Protein AF-A0AAW9KYS0-F1 (afdb_monomer_lite)

Sequence (391 aa):
MSDELSDEERLGRLEGIQQHLKLLENTGATFLQLPNVFGSDPAAPEPFVLSNSFIPERIGGSVRIIHKNTETGEHEPLETENLNQMLGSFLPGGFKKRWQRFDLWQGHWDYMQDQPGTADIGPMFEFKDRFPLRELLGDDVGEYTVLDVDVDDVTVYIPSSLYVQRLDRDAQFYWSVDFETIVAAEEPYGRTLSLGRSDPTTNYLWFRHLRTDIEDDPTSLEPVNDVVTGYTYAESVEFLRCYYTSLLTLYEKDTNETLSKTLDYVHDANDSRAFVASSEQSQLLTFDVDRGIIQKRVREVLDEYPDIRRDLQLAKLHRQVWDKLFFQEEVLDHVYEVQPFVNHLVAVDYRCRRDDQLEADTVFAADIETIVRELERLLEPGNGLEQGPSV

pLDDT: mean 81.36, std 15.25, range [32.41, 95.94]

Foldseek 3Di:
DDPDDDPVQVVLLVQLVVVVVVVCVVVVDPDDDVVSSVVSRPNDDPPDPDDPPPPPCQFFHKAWEWEQEPVPRDIDTFDIDRVVVCCQAAPFLHWFQDGDPSFIKHFDWDFDLVAALEIACQSFFDFDDKDQQCVFQPPPPVVWDLADDDSRQEMETEGRYGYMYTDDRQKWWKQDPNRRGIDINDDDPDDIFTLGRDRWDKDFRKGKGWPDDQPDDWAADDVPDPFFGTKGKDAKTKMKIKTFWIWTWTQGPPPRDIAIGIYGYDHPPRSGTYIYITIHIGMDMDTDGDVVVVVVVVVVCCVVDVVVVVVVVLVVVLVCCCSPVVHPVVVDRDPVVSVVVSVLQVVLQVCLCPPPPHPHNGSVRDDPVSSVVVSVVVPPPPPDPPDDDDD

Structure (mmCIF, N/CA/C/O backbone):
data_AF-A0AAW9KYS0-F1
#
_entry.id   AF-A0AAW9KYS0-F1
#
loop_
_atom_site.group_PDB
_atom_site.id
_atom_site.type_symbol
_atom_site.label_atom_id
_atom_site.label_alt_id
_atom_site.label_comp_id
_atom_site.label_asym_id
_atom_site.label_entity_id
_atom_site.label_seq_id
_atom_site.pdbx_PDB_ins_code
_atom_site.Cartn_x
_atom_site.Cartn_y
_atom_site.Cartn_z
_atom_site.occupancy
_atom_site.B_iso_or_equiv
_atom_site.auth_seq_id
_atom_site.auth_comp_id
_atom_site.auth_asym_id
_atom_site.auth_atom_id
_atom_site.pdbx_PDB_model_num
ATOM 1 N N . MET A 1 1 ? 11.357 16.590 44.662 1.00 38.66 1 MET A N 1
ATOM 2 C CA . MET A 1 1 ? 12.411 17.597 44.925 1.00 38.66 1 MET A CA 1
ATOM 3 C C . MET A 1 1 ? 11.875 18.927 44.425 1.00 38.66 1 MET A C 1
ATOM 5 O O . MET A 1 1 ? 11.139 18.898 43.453 1.00 38.66 1 MET A O 1
ATOM 9 N N . SER A 1 2 ? 12.080 20.022 45.159 1.00 37.75 2 SER A N 1
ATOM 10 C CA . SER A 1 2 ? 11.371 21.294 44.948 1.00 37.75 2 SER A CA 1
ATOM 11 C C . SER A 1 2 ? 11.636 21.888 43.564 1.00 37.75 2 SER A C 1
ATOM 13 O O . SER A 1 2 ? 12.780 22.175 43.228 1.00 37.75 2 SER A O 1
ATOM 15 N N . ASP A 1 3 ? 10.552 22.103 42.827 1.00 50.09 3 ASP A N 1
ATOM 16 C CA . ASP A 1 3 ? 10.443 22.663 41.473 1.00 50.09 3 ASP A CA 1
ATOM 17 C C . ASP A 1 3 ? 10.672 24.194 41.439 1.00 50.09 3 ASP A C 1
ATOM 19 O O . ASP A 1 3 ? 10.006 24.942 40.723 1.00 50.09 3 ASP A O 1
ATOM 23 N N . GLU A 1 4 ? 11.562 24.710 42.291 1.00 61.69 4 GLU A N 1
ATOM 24 C CA . GLU A 1 4 ? 11.809 26.148 42.386 1.00 61.69 4 GLU A CA 1
ATOM 25 C C . GLU A 1 4 ? 13.028 26.535 41.550 1.00 61.69 4 GLU A C 1
ATOM 27 O O . GLU A 1 4 ? 14.167 26.297 41.944 1.00 61.69 4 GLU A O 1
ATOM 32 N N . LEU A 1 5 ? 12.762 27.172 40.404 1.00 59.50 5 LEU A N 1
ATOM 33 C CA . LEU A 1 5 ? 13.770 27.865 39.596 1.00 59.50 5 LEU A CA 1
ATOM 34 C C . LEU A 1 5 ? 14.580 28.817 40.481 1.00 59.50 5 LEU A C 1
ATOM 36 O O . LEU A 1 5 ? 13.984 29.603 41.231 1.00 59.50 5 LEU A O 1
ATOM 40 N N . SER A 1 6 ? 15.903 28.781 40.344 1.00 73.94 6 SER A N 1
ATOM 41 C CA . SER A 1 6 ? 16.825 29.720 40.983 1.00 73.94 6 SER A CA 1
ATOM 42 C C . SER A 1 6 ? 16.599 31.155 40.495 1.00 73.94 6 SER A C 1
ATOM 44 O O . SER A 1 6 ? 16.035 31.396 39.425 1.00 73.94 6 SER A O 1
ATOM 46 N N . ASP A 1 7 ? 17.046 32.137 41.277 1.00 65.62 7 ASP A N 1
ATOM 47 C CA . ASP A 1 7 ? 16.894 33.551 40.916 1.00 65.62 7 ASP A CA 1
ATOM 48 C C . ASP A 1 7 ? 17.648 33.914 39.624 1.00 65.62 7 ASP A C 1
ATOM 50 O O . ASP A 1 7 ? 17.167 34.743 38.853 1.00 65.62 7 ASP A O 1
ATOM 54 N N . GLU A 1 8 ? 18.777 33.255 39.345 1.00 62.41 8 GLU A N 1
ATOM 55 C CA . GLU A 1 8 ? 19.523 33.412 38.089 1.00 62.41 8 GLU A CA 1
ATOM 56 C C . GLU A 1 8 ? 18.742 32.856 36.892 1.00 62.41 8 GLU A C 1
ATOM 58 O O . GLU A 1 8 ? 18.643 33.522 35.862 1.00 62.41 8 GLU A O 1
ATOM 63 N N . GLU A 1 9 ? 18.105 31.690 37.041 1.00 58.28 9 GLU A N 1
ATOM 64 C CA . GLU A 1 9 ? 17.249 31.112 35.999 1.00 58.28 9 GLU A CA 1
ATOM 65 C C . GLU A 1 9 ? 16.032 32.001 35.732 1.00 58.28 9 GLU A C 1
ATOM 67 O O . GLU A 1 9 ? 15.708 32.271 34.578 1.00 58.28 9 GLU A O 1
ATOM 72 N N . ARG A 1 10 ? 15.390 32.534 36.782 1.00 63.12 10 ARG A N 1
ATOM 73 C CA . ARG A 1 10 ? 14.261 33.474 36.649 1.00 63.12 10 ARG A CA 1
ATOM 74 C C . ARG A 1 10 ? 14.661 34.761 35.928 1.00 63.12 10 ARG A C 1
ATOM 76 O O . ARG A 1 10 ? 13.889 35.249 35.101 1.00 63.12 10 ARG A O 1
ATOM 83 N N . LEU A 1 11 ? 15.845 35.303 36.226 1.00 65.38 11 LEU A N 1
ATOM 84 C CA . LEU A 1 11 ? 16.386 36.472 35.528 1.00 65.38 11 LEU A CA 1
ATOM 85 C C . LEU A 1 11 ? 16.660 36.164 34.052 1.00 65.38 11 LEU A C 1
ATOM 87 O O . LEU A 1 11 ? 16.235 36.935 33.193 1.00 65.38 11 LEU A O 1
ATOM 91 N N . GLY A 1 12 ? 17.277 35.015 33.760 1.00 61.22 12 GLY A N 1
ATOM 92 C CA . GLY A 1 12 ? 17.519 34.552 32.391 1.00 61.22 12 GLY A CA 1
ATOM 93 C C . GLY A 1 12 ? 16.230 34.426 31.574 1.00 61.22 12 GLY A C 1
ATOM 94 O O . GLY A 1 12 ? 16.161 34.938 30.454 1.00 61.22 12 GLY A O 1
ATOM 95 N N . ARG A 1 13 ? 15.167 33.856 32.162 1.00 63.97 13 ARG A N 1
ATOM 96 C CA . ARG A 1 13 ? 13.847 33.751 31.508 1.00 63.97 13 ARG A CA 1
ATOM 97 C C . ARG A 1 13 ? 13.256 35.119 31.172 1.00 63.97 13 ARG A C 1
ATOM 99 O O . ARG A 1 13 ? 12.727 35.332 30.081 1.00 63.97 13 ARG A O 1
ATOM 106 N N . LEU A 1 14 ? 13.334 36.062 32.112 1.00 68.56 14 LEU A N 1
ATOM 107 C CA . LEU A 1 14 ? 12.808 37.417 31.929 1.00 68.56 14 LEU A CA 1
ATOM 108 C C . LEU A 1 14 ? 13.572 38.189 30.846 1.00 68.56 14 LEU A C 1
ATOM 110 O O . LEU A 1 14 ? 12.946 38.891 30.047 1.00 68.56 14 LEU A O 1
ATOM 114 N N . GLU A 1 15 ? 14.896 38.040 30.786 1.00 68.50 15 GLU A N 1
ATOM 115 C CA . GLU A 1 15 ? 15.714 38.639 29.728 1.00 68.50 15 GLU A CA 1
ATOM 116 C C . GLU A 1 15 ? 15.393 38.043 28.352 1.00 68.50 15 GLU A C 1
ATOM 118 O O . GLU A 1 15 ? 15.208 38.801 27.396 1.00 68.50 15 GLU A O 1
ATOM 123 N N . GLY A 1 16 ? 15.233 36.719 28.255 1.00 62.47 16 GLY A N 1
ATOM 124 C CA . GLY A 1 16 ? 14.847 36.041 27.014 1.00 62.47 16 GLY A CA 1
ATOM 125 C C . GLY A 1 16 ? 13.488 36.498 26.478 1.00 62.47 16 GLY A C 1
ATOM 126 O O . GLY A 1 16 ? 13.355 36.845 25.300 1.00 62.47 16 GLY A O 1
ATOM 127 N N . ILE A 1 17 ? 12.488 36.613 27.359 1.00 66.94 17 ILE A N 1
ATOM 128 C CA . ILE A 1 17 ? 11.162 37.148 27.009 1.00 66.94 17 ILE A CA 1
ATOM 129 C C . ILE A 1 17 ? 11.269 38.602 26.525 1.00 66.94 17 ILE A C 1
ATOM 131 O O . ILE A 1 17 ? 10.665 38.961 25.512 1.00 66.94 17 ILE A O 1
ATOM 135 N N . GLN A 1 18 ? 12.054 39.450 27.200 1.00 71.94 18 GLN A N 1
ATOM 136 C CA . GLN A 1 18 ? 12.241 40.844 26.779 1.00 71.94 18 GLN A CA 1
ATOM 137 C C . GLN A 1 18 ? 12.925 40.971 25.413 1.00 71.94 18 GLN A C 1
ATOM 139 O O . GLN A 1 18 ? 12.548 41.836 24.618 1.00 71.94 18 GLN A O 1
ATOM 144 N N . GLN A 1 19 ? 13.924 40.135 25.128 1.00 69.94 19 GLN A N 1
ATOM 145 C CA . GLN A 1 19 ? 14.590 40.118 23.824 1.00 69.94 19 GLN A CA 1
ATOM 146 C C . GLN A 1 19 ? 13.626 39.687 22.713 1.00 69.94 19 GLN A C 1
ATOM 148 O O . GLN A 1 19 ? 13.593 40.314 21.651 1.00 69.94 19 GLN A O 1
ATOM 153 N N . HIS A 1 20 ? 12.780 38.690 22.981 1.00 66.69 20 HIS A N 1
ATOM 154 C CA . HIS A 1 20 ? 11.773 38.239 22.027 1.00 66.69 20 HIS A CA 1
ATOM 155 C C . HIS A 1 20 ? 10.690 39.298 21.764 1.00 66.69 20 HIS A C 1
ATOM 157 O O . HIS A 1 20 ? 10.335 39.543 20.612 1.00 66.69 20 HIS A O 1
ATOM 163 N N . LEU A 1 21 ? 10.211 39.999 22.798 1.00 73.12 21 LEU A N 1
ATOM 164 C CA . LEU A 1 21 ? 9.248 41.094 22.625 1.00 73.12 21 LEU A CA 1
ATOM 165 C C . LEU A 1 21 ? 9.813 42.225 21.753 1.00 73.12 21 LEU A C 1
ATOM 167 O O . LEU A 1 21 ? 9.126 42.700 20.852 1.00 73.12 21 LEU A O 1
ATOM 171 N N . LYS A 1 22 ? 11.090 42.590 21.937 1.00 76.94 22 LYS A N 1
ATOM 172 C CA . LYS A 1 22 ? 11.772 43.556 21.056 1.00 76.94 22 LYS A CA 1
ATOM 173 C C . LYS A 1 22 ? 11.864 43.064 19.611 1.00 76.94 22 LYS A C 1
ATOM 175 O O . LYS A 1 22 ? 11.748 43.862 18.685 1.00 76.94 22 LYS A O 1
ATOM 180 N N . LEU A 1 23 ? 12.082 41.766 19.394 1.00 71.00 23 LEU A N 1
ATOM 181 C CA . LEU A 1 23 ? 12.082 41.181 18.051 1.00 71.00 23 LEU A CA 1
ATOM 182 C C . LEU A 1 23 ? 10.702 41.310 17.392 1.00 71.00 23 LEU A C 1
ATOM 184 O O . LEU A 1 23 ? 10.627 41.699 16.227 1.00 71.00 23 LEU A O 1
ATOM 188 N N . LEU A 1 24 ? 9.620 41.027 18.123 1.00 71.38 24 LEU A N 1
ATOM 189 C CA . LEU A 1 24 ? 8.250 41.180 17.620 1.00 71.38 24 LEU A CA 1
ATOM 190 C C . LEU A 1 24 ? 7.936 42.643 17.275 1.00 71.38 24 LEU A C 1
ATOM 192 O O . LEU A 1 24 ? 7.419 42.913 16.192 1.00 71.38 24 LEU A O 1
ATOM 196 N N . GLU A 1 25 ? 8.333 43.589 18.133 1.00 76.75 25 GLU A N 1
ATOM 197 C CA . GLU A 1 25 ? 8.203 45.030 17.864 1.00 76.75 25 GLU A CA 1
ATOM 198 C C . GLU A 1 25 ? 8.965 45.457 16.600 1.00 76.75 25 GLU A C 1
ATOM 200 O O . GLU A 1 25 ? 8.444 46.223 15.790 1.00 76.75 25 GLU A O 1
ATOM 205 N N . ASN A 1 26 ? 10.174 44.928 16.394 1.00 75.88 26 ASN A N 1
ATOM 206 C CA . ASN A 1 26 ? 11.012 45.268 15.242 1.00 75.88 26 ASN A CA 1
ATOM 207 C C . ASN A 1 26 ? 10.547 44.620 13.929 1.00 75.88 26 ASN A C 1
ATOM 209 O O . ASN A 1 26 ? 10.793 45.168 12.855 1.00 75.88 26 ASN A O 1
ATOM 213 N N . THR A 1 27 ? 9.921 43.444 13.995 1.00 73.00 27 THR A N 1
ATOM 214 C CA . THR A 1 27 ? 9.525 42.657 12.811 1.00 73.00 27 THR A CA 1
ATOM 215 C C . THR A 1 27 ? 8.053 42.823 12.434 1.00 73.00 27 THR A C 1
ATOM 217 O O . THR A 1 27 ? 7.668 42.456 11.326 1.00 73.00 27 THR A O 1
ATOM 220 N N . GLY A 1 28 ? 7.226 43.384 13.323 1.00 71.75 28 GLY A N 1
ATOM 221 C CA . GLY A 1 28 ? 5.785 43.546 13.114 1.00 71.75 28 GLY A CA 1
ATOM 222 C C . GLY A 1 28 ? 4.989 42.238 13.210 1.00 71.75 28 GLY A C 1
ATOM 223 O O . GLY A 1 28 ? 3.819 42.208 12.828 1.00 71.75 28 GLY A O 1
ATOM 224 N N . ALA A 1 29 ? 5.602 41.155 13.695 1.00 64.44 29 ALA A N 1
ATOM 225 C CA . ALA A 1 29 ? 4.932 39.875 13.886 1.00 64.44 29 ALA A CA 1
ATOM 226 C C . ALA A 1 29 ? 3.978 39.934 15.095 1.00 64.44 29 ALA A C 1
ATOM 228 O O . ALA A 1 29 ? 4.343 40.402 16.170 1.00 64.44 29 ALA A O 1
ATOM 229 N N . THR A 1 30 ? 2.743 39.454 14.925 1.00 57.00 30 THR A N 1
ATOM 230 C CA . THR A 1 30 ? 1.672 39.527 15.941 1.00 57.00 30 THR A CA 1
ATOM 231 C C . THR A 1 30 ? 1.435 38.216 16.691 1.00 57.00 30 THR A C 1
ATOM 233 O O . THR A 1 30 ? 0.497 38.123 17.483 1.00 57.00 30 THR A O 1
ATOM 236 N N . PHE A 1 31 ? 2.256 37.193 16.450 1.00 52.47 31 PHE A N 1
ATOM 237 C CA . PHE A 1 31 ? 2.105 35.871 17.050 1.00 52.47 31 PHE A CA 1
ATOM 238 C C . PHE A 1 31 ? 3.384 35.426 17.756 1.00 52.47 31 PHE A C 1
ATOM 240 O O . PHE A 1 31 ? 4.498 35.752 17.348 1.00 52.47 31 PHE A O 1
ATOM 247 N N . LEU A 1 32 ? 3.201 34.660 18.828 1.00 50.50 32 LEU A N 1
ATOM 248 C CA . LEU A 1 32 ? 4.285 34.106 19.624 1.00 50.50 32 LEU A CA 1
ATOM 249 C C . LEU A 1 32 ? 4.793 32.819 18.959 1.00 50.50 32 LEU A C 1
ATOM 251 O O . LEU A 1 32 ? 4.066 31.829 18.888 1.00 50.50 32 LEU A O 1
ATOM 255 N N . GLN A 1 33 ? 6.034 32.821 18.470 1.00 53.16 33 GLN A N 1
ATOM 256 C CA . GLN A 1 33 ? 6.672 31.615 17.939 1.00 53.16 33 GLN A CA 1
ATOM 257 C C . GLN A 1 33 ? 7.505 30.972 19.053 1.00 53.16 33 GLN A C 1
ATOM 259 O O . GLN A 1 33 ? 8.615 31.415 19.339 1.00 53.16 33 GLN A O 1
ATOM 264 N N . LEU A 1 34 ? 6.953 29.934 19.688 1.00 50.31 34 LEU A N 1
ATOM 265 C CA . LEU A 1 34 ? 7.540 29.252 20.853 1.00 50.31 34 LEU A CA 1
ATOM 266 C C . LEU A 1 34 ? 9.035 28.878 20.690 1.00 50.31 34 LEU A C 1
ATOM 268 O O . LEU A 1 34 ? 9.795 29.170 21.611 1.00 50.31 34 LEU A O 1
ATOM 272 N N . PRO A 1 35 ? 9.510 28.357 19.536 1.00 56.38 35 PRO A N 1
ATOM 273 C CA . PRO A 1 35 ? 10.941 28.126 19.287 1.00 56.38 35 PRO A CA 1
ATOM 274 C C . PRO A 1 35 ? 11.860 29.337 19.521 1.00 56.38 35 PRO A C 1
ATOM 276 O O . PRO A 1 35 ? 12.965 29.185 20.032 1.00 56.38 35 PRO A O 1
ATOM 279 N N . ASN A 1 36 ? 11.404 30.554 19.212 1.00 55.75 36 ASN A N 1
ATOM 280 C CA . ASN A 1 36 ? 12.206 31.769 19.399 1.00 55.75 36 ASN A CA 1
ATOM 281 C C . ASN A 1 36 ? 12.298 32.186 20.875 1.00 55.75 36 ASN A C 1
ATOM 283 O O . ASN A 1 36 ? 13.244 32.872 21.262 1.00 55.75 36 ASN A O 1
ATOM 287 N N . VAL A 1 37 ? 11.321 31.782 21.693 1.00 54.19 37 VAL A N 1
ATOM 288 C CA . VAL A 1 37 ? 11.341 31.986 23.147 1.00 54.19 37 VAL A CA 1
ATOM 289 C C . VAL A 1 37 ? 12.338 31.019 23.783 1.00 54.19 37 VAL A C 1
ATOM 291 O O . VAL A 1 37 ? 13.149 31.452 24.592 1.00 54.19 37 VAL A O 1
ATOM 294 N N . PHE A 1 38 ? 12.357 29.755 23.344 1.00 57.75 38 PHE A N 1
ATOM 295 C CA . PHE A 1 38 ? 13.340 28.760 23.791 1.00 57.75 38 PHE A CA 1
ATOM 296 C C . PHE A 1 38 ? 14.776 29.130 23.399 1.00 57.75 38 PHE A C 1
ATOM 298 O O . PHE A 1 38 ? 15.667 29.060 24.234 1.00 57.75 38 PHE A O 1
ATOM 305 N N . GLY A 1 39 ? 15.001 29.628 22.178 1.00 59.81 39 GLY A N 1
ATOM 306 C CA . GLY A 1 39 ? 16.330 30.090 21.757 1.00 59.81 39 GLY A CA 1
ATOM 307 C C . GLY A 1 39 ? 16.833 31.354 22.475 1.00 59.81 39 GLY A C 1
ATOM 308 O O . GLY A 1 39 ? 18.025 31.648 22.413 1.00 59.81 39 GLY A O 1
ATOM 309 N N . SER A 1 40 ? 15.945 32.104 23.141 1.00 58.12 40 SER A N 1
ATOM 310 C CA . SER A 1 40 ? 16.290 33.325 23.892 1.00 58.12 40 SER A CA 1
ATOM 311 C C . SER A 1 40 ? 16.351 33.105 25.409 1.00 58.12 40 SER A C 1
ATOM 313 O O . SER A 1 40 ? 16.897 33.950 26.115 1.00 58.12 40 SER A O 1
ATOM 315 N N . ASP A 1 41 ? 15.783 32.009 25.922 1.00 59.00 41 ASP A N 1
ATOM 316 C CA . ASP A 1 41 ? 15.740 31.672 27.347 1.00 59.00 41 ASP A CA 1
ATOM 317 C C . ASP A 1 41 ? 16.817 30.621 27.688 1.00 59.00 41 ASP A C 1
ATOM 319 O O . ASP A 1 41 ? 16.659 29.447 27.349 1.00 59.00 41 ASP A O 1
ATOM 323 N N . PRO A 1 42 ? 17.897 30.994 28.400 1.00 56.53 42 PRO A N 1
ATOM 324 C CA . PRO A 1 42 ? 18.990 30.079 28.732 1.00 56.53 42 PRO A CA 1
ATOM 325 C C . PRO A 1 42 ? 18.604 28.971 29.729 1.00 56.53 42 PRO A C 1
ATOM 327 O O . PRO A 1 42 ? 19.387 28.043 29.924 1.00 56.53 42 PRO A O 1
ATOM 330 N N . ALA A 1 43 ? 17.435 29.061 30.374 1.00 56.03 43 ALA A N 1
ATOM 331 C CA . ALA A 1 43 ? 16.959 28.119 31.389 1.00 56.03 43 ALA A CA 1
ATOM 332 C C . ALA A 1 43 ? 15.721 27.324 30.939 1.00 56.03 43 ALA A C 1
ATOM 334 O O . ALA A 1 43 ? 15.095 26.633 31.755 1.00 56.03 43 ALA A O 1
ATOM 335 N N . ALA A 1 44 ? 15.308 27.444 29.676 1.00 56.41 44 ALA A N 1
ATOM 336 C CA . ALA A 1 44 ? 14.213 26.650 29.151 1.00 56.41 44 ALA A CA 1
ATOM 337 C C . ALA A 1 44 ? 14.742 25.305 28.618 1.00 56.41 44 ALA A C 1
ATOM 339 O O . ALA A 1 44 ? 15.549 25.296 27.688 1.00 56.41 44 ALA A O 1
ATOM 340 N N . PRO A 1 45 ? 14.307 24.158 29.170 1.00 52.78 45 PRO A N 1
ATOM 341 C CA . PRO A 1 45 ? 14.558 22.877 28.527 1.00 52.78 45 PRO A CA 1
ATOM 342 C C . PRO A 1 45 ? 13.777 22.853 27.209 1.00 52.78 45 PRO A C 1
ATOM 344 O O . PRO A 1 45 ? 12.551 22.968 27.225 1.00 52.78 45 PRO A O 1
ATOM 347 N N . GLU A 1 46 ? 14.474 22.756 26.074 1.00 48.72 46 GLU A N 1
ATOM 348 C CA . GLU A 1 46 ? 13.832 22.572 24.770 1.00 48.72 46 GLU A CA 1
ATOM 349 C C . GLU A 1 46 ? 12.990 21.291 24.823 1.00 48.72 46 GLU A C 1
ATOM 351 O O . GLU A 1 46 ? 13.559 20.210 24.985 1.00 48.72 46 GLU A O 1
ATOM 356 N N . PRO A 1 47 ? 11.651 21.357 24.695 1.00 45.09 47 PRO A N 1
ATOM 357 C CA . PRO A 1 47 ? 10.852 20.147 24.808 1.00 45.09 47 PRO A CA 1
ATOM 358 C C . PRO A 1 47 ? 11.081 19.203 23.620 1.00 45.09 47 PRO A C 1
ATOM 360 O O . PRO A 1 47 ? 10.884 18.007 23.776 1.00 45.09 47 PRO A O 1
ATOM 363 N N . PHE A 1 48 ? 11.545 19.701 22.464 1.00 46.09 48 PHE A N 1
ATOM 364 C CA . PHE A 1 48 ? 11.884 18.891 21.293 1.00 46.09 48 PHE A CA 1
ATOM 365 C C . PHE A 1 48 ? 12.907 19.624 20.414 1.00 46.09 48 PHE A C 1
ATOM 367 O O . PHE A 1 48 ? 12.604 20.680 19.859 1.00 46.09 48 PHE A O 1
ATOM 374 N N . VAL A 1 49 ? 14.097 19.047 20.234 1.00 40.59 49 VAL A N 1
ATOM 375 C CA . VAL A 1 49 ? 15.037 19.476 19.189 1.00 40.59 49 VAL A CA 1
ATOM 376 C C . VAL A 1 49 ? 14.430 19.096 17.837 1.00 40.59 49 VAL A C 1
ATOM 378 O O . VAL A 1 49 ? 14.514 17.945 17.409 1.00 40.59 49 VAL A O 1
ATOM 381 N N . LEU A 1 50 ? 13.814 20.050 17.141 1.00 39.00 50 LEU A N 1
ATOM 382 C CA . LEU A 1 50 ? 13.557 19.922 15.708 1.00 39.00 50 LEU A CA 1
ATOM 383 C C . LEU A 1 50 ? 14.691 20.628 14.965 1.00 39.00 50 LEU A C 1
ATOM 385 O O . LEU A 1 50 ? 14.771 21.852 14.945 1.00 39.00 50 LEU A O 1
ATOM 389 N N . SER A 1 51 ? 15.590 19.827 14.387 1.00 35.09 51 SER A N 1
ATOM 390 C CA . SER A 1 51 ? 16.707 20.301 13.562 1.00 35.09 51 SER A CA 1
ATOM 391 C C . SER A 1 51 ? 16.221 21.189 12.408 1.00 35.09 51 SER A C 1
ATOM 393 O O . SER A 1 51 ? 15.193 20.912 11.790 1.00 35.09 51 SER A O 1
ATOM 395 N N . ASN A 1 52 ? 17.032 22.189 12.042 1.00 32.50 52 ASN A N 1
ATOM 396 C CA . ASN A 1 52 ? 16.858 23.056 10.865 1.00 32.50 52 ASN A CA 1
ATOM 397 C C . ASN A 1 52 ? 16.884 22.305 9.513 1.00 32.50 52 ASN A C 1
ATOM 399 O O . ASN A 1 52 ? 16.705 22.919 8.463 1.00 32.50 52 ASN A O 1
ATOM 403 N N . SER A 1 53 ? 17.069 20.985 9.524 1.00 37.41 53 SER A N 1
ATOM 404 C CA . SER A 1 53 ? 16.714 20.073 8.439 1.00 37.41 53 SER A CA 1
ATOM 405 C C . SER A 1 53 ? 15.415 19.346 8.809 1.00 37.41 53 SER A C 1
ATOM 407 O O . SER A 1 53 ? 15.441 18.233 9.335 1.00 37.41 53 SER A O 1
ATOM 409 N N . PHE A 1 54 ? 14.261 19.971 8.565 1.00 40.59 54 PHE A N 1
ATOM 410 C CA . PHE A 1 54 ? 12.940 19.367 8.795 1.00 40.59 54 PHE A CA 1
ATOM 411 C C . PHE A 1 54 ? 12.601 18.331 7.703 1.00 40.59 54 PHE A C 1
ATOM 413 O O . PHE A 1 54 ? 11.602 18.416 6.999 1.00 40.59 54 PHE A O 1
ATOM 420 N N . ILE A 1 55 ? 13.486 17.353 7.554 1.00 44.88 55 ILE A N 1
ATOM 421 C CA . ILE A 1 55 ? 13.169 15.984 7.183 1.00 44.88 55 ILE A CA 1
ATOM 422 C C . ILE A 1 55 ? 13.769 15.193 8.342 1.00 44.88 55 ILE A C 1
ATOM 424 O O . ILE A 1 55 ? 14.987 15.013 8.370 1.00 44.88 55 ILE A O 1
ATOM 428 N N . PRO A 1 56 ? 12.993 14.832 9.375 1.00 44.81 56 PRO A N 1
ATOM 429 C CA . PRO A 1 56 ? 13.561 14.119 10.504 1.00 44.81 56 PRO A CA 1
ATOM 430 C C . PRO A 1 56 ? 14.131 12.792 9.998 1.00 44.81 56 PRO A C 1
ATOM 432 O O . PRO A 1 56 ? 13.379 11.875 9.688 1.00 44.81 56 PRO A O 1
ATOM 435 N N . GLU A 1 57 ? 15.463 12.679 9.946 1.00 44.53 57 GLU A N 1
ATOM 436 C CA . GLU A 1 57 ? 16.181 11.434 9.617 1.00 44.53 57 GLU A CA 1
ATOM 437 C C . GLU A 1 57 ? 15.701 10.255 10.486 1.00 44.53 57 GLU A C 1
ATOM 439 O O . GLU A 1 57 ? 15.817 9.097 10.097 1.00 44.53 57 GLU A O 1
ATOM 444 N N . ARG A 1 58 ? 15.119 10.557 11.656 1.00 46.59 58 ARG A N 1
ATOM 445 C CA . ARG A 1 58 ? 14.564 9.591 12.612 1.00 46.59 58 ARG A CA 1
ATOM 446 C C . ARG A 1 58 ? 13.181 9.039 12.238 1.00 46.59 58 ARG A C 1
ATOM 448 O O . ARG A 1 58 ? 12.842 7.955 12.703 1.00 46.59 58 ARG A O 1
ATOM 455 N N . ILE A 1 59 ? 12.405 9.725 11.390 1.00 52.53 59 ILE A N 1
ATOM 456 C CA . ILE A 1 59 ? 11.099 9.233 10.918 1.00 52.53 59 ILE A CA 1
ATOM 457 C C . ILE A 1 59 ? 11.293 8.600 9.539 1.00 52.53 59 ILE A C 1
ATOM 459 O O . ILE A 1 59 ? 11.198 9.262 8.509 1.00 52.53 59 ILE A O 1
ATOM 463 N N . GLY A 1 60 ? 11.573 7.301 9.525 1.00 56.53 60 GLY A N 1
ATOM 464 C CA . GLY A 1 60 ? 11.553 6.476 8.313 1.00 56.53 60 GLY A CA 1
ATOM 465 C C . GLY A 1 60 ? 12.909 6.232 7.680 1.00 56.53 60 GLY A C 1
ATOM 466 O O . GLY A 1 60 ? 12.961 5.538 6.675 1.00 56.53 60 GLY A O 1
ATOM 467 N N . GLY A 1 61 ? 13.990 6.769 8.250 1.00 71.06 61 GLY A N 1
ATOM 468 C CA . GLY A 1 61 ? 15.344 6.614 7.727 1.00 71.06 61 GLY A CA 1
ATOM 469 C C . GLY A 1 61 ? 15.622 7.454 6.477 1.00 71.06 61 GLY A C 1
ATOM 470 O O . GLY A 1 61 ? 14.746 8.123 5.919 1.00 71.06 61 GLY A O 1
ATOM 471 N N . SER A 1 62 ? 16.877 7.422 6.035 1.00 80.00 62 SER A N 1
ATOM 472 C CA . SER A 1 62 ? 17.333 8.060 4.802 1.00 80.00 62 SER A CA 1
ATOM 473 C C . SER A 1 62 ? 17.801 7.019 3.792 1.00 80.00 62 SER A C 1
ATOM 475 O O . SER A 1 62 ? 18.272 5.941 4.156 1.00 80.00 62 SER A O 1
ATOM 477 N N . VAL A 1 63 ? 17.660 7.348 2.511 1.00 84.88 63 VAL A N 1
ATOM 478 C CA . VAL A 1 63 ? 18.086 6.502 1.396 1.00 84.88 63 VAL A CA 1
ATOM 479 C C . VAL A 1 63 ? 18.894 7.326 0.407 1.00 84.88 63 VAL A C 1
ATOM 481 O O . VAL A 1 63 ? 18.576 8.487 0.127 1.00 84.88 63 VAL A O 1
ATOM 484 N N . ARG A 1 64 ? 19.966 6.731 -0.117 1.00 88.00 64 ARG A N 1
ATOM 485 C CA . ARG A 1 64 ? 20.766 7.349 -1.178 1.00 88.00 64 ARG A CA 1
ATOM 486 C C . ARG A 1 64 ? 20.095 7.131 -2.519 1.00 88.00 64 ARG A C 1
ATOM 488 O O . ARG A 1 64 ? 19.767 5.998 -2.856 1.00 88.00 64 ARG A O 1
ATOM 495 N N . ILE A 1 65 ? 19.932 8.199 -3.287 1.00 92.19 65 ILE A N 1
ATOM 496 C CA . ILE A 1 65 ? 19.334 8.133 -4.617 1.00 92.19 65 ILE A CA 1
ATOM 497 C C . ILE A 1 65 ? 20.433 8.152 -5.663 1.00 92.19 65 ILE A C 1
ATOM 499 O O . ILE A 1 65 ? 21.263 9.065 -5.690 1.00 92.19 65 ILE A O 1
ATOM 503 N N . ILE A 1 66 ? 20.414 7.153 -6.537 1.00 93.06 66 ILE A N 1
ATOM 504 C CA . ILE A 1 66 ? 21.414 6.977 -7.583 1.00 93.06 66 ILE A CA 1
ATOM 505 C C . ILE A 1 66 ? 20.692 6.905 -8.924 1.00 93.06 66 ILE A C 1
ATOM 507 O O . ILE A 1 66 ? 19.862 6.030 -9.153 1.00 93.06 66 ILE A O 1
ATOM 511 N N . HIS A 1 67 ? 21.013 7.826 -9.825 1.00 92.69 67 HIS A N 1
ATOM 512 C CA . HIS A 1 67 ? 20.615 7.709 -11.216 1.00 92.69 67 HIS A CA 1
ATOM 513 C C . HIS A 1 67 ? 21.441 6.611 -11.876 1.00 92.69 67 HIS A C 1
ATOM 515 O O . HIS A 1 67 ? 22.670 6.684 -11.899 1.00 92.69 67 HIS A O 1
ATOM 521 N N . LYS A 1 68 ? 20.757 5.615 -12.430 1.00 86.56 68 LYS A N 1
ATOM 522 C CA . LYS A 1 68 ? 21.337 4.596 -13.293 1.00 86.56 68 LYS A CA 1
ATOM 523 C C . LYS A 1 68 ? 20.955 4.910 -14.732 1.00 86.56 68 LYS A C 1
ATOM 525 O O . LYS A 1 68 ? 19.786 4.819 -15.100 1.00 86.56 68 LYS A O 1
ATOM 530 N N . ASN A 1 69 ? 21.941 5.296 -15.536 1.00 82.00 69 ASN A N 1
ATOM 531 C CA . ASN A 1 69 ? 21.737 5.458 -16.968 1.00 82.00 69 ASN A CA 1
ATOM 532 C C . ASN A 1 69 ? 21.769 4.070 -17.617 1.00 82.00 69 ASN A C 1
ATOM 534 O O . ASN A 1 69 ? 22.809 3.413 -17.642 1.00 82.00 69 ASN A O 1
ATOM 538 N N . THR A 1 70 ? 20.629 3.616 -18.126 1.00 71.81 70 THR A N 1
ATOM 539 C CA . THR A 1 70 ? 20.485 2.293 -18.743 1.00 71.81 70 THR A CA 1
ATOM 540 C C . THR A 1 70 ? 21.246 2.152 -20.061 1.00 71.81 70 THR A C 1
ATOM 542 O O . THR A 1 70 ? 21.668 1.047 -20.391 1.00 71.81 70 THR A O 1
ATOM 545 N N . GLU A 1 71 ? 21.495 3.247 -20.785 1.00 75.12 71 GLU A N 1
ATOM 546 C CA . GLU A 1 71 ? 22.234 3.231 -22.055 1.00 75.12 71 GLU A CA 1
ATOM 547 C C . GLU A 1 71 ? 23.750 3.147 -21.848 1.00 75.12 71 GLU A C 1
ATOM 549 O O . GLU A 1 71 ? 24.446 2.441 -22.580 1.00 75.12 71 GLU A O 1
ATOM 554 N N . THR A 1 72 ? 24.281 3.878 -20.862 1.00 76.62 72 THR A N 1
ATOM 555 C CA . THR A 1 72 ? 25.734 3.967 -20.621 1.00 76.62 72 THR A CA 1
ATOM 556 C C . THR A 1 72 ? 26.220 3.062 -19.491 1.00 76.62 72 THR A C 1
ATOM 558 O O . THR A 1 72 ? 27.421 2.815 -19.380 1.00 76.62 72 THR A O 1
ATOM 561 N N . GLY A 1 73 ? 25.310 2.566 -18.648 1.00 75.62 73 GLY A N 1
ATOM 562 C CA . GLY A 1 73 ? 25.633 1.832 -17.423 1.00 75.62 73 GLY A CA 1
ATOM 563 C C . GLY A 1 73 ? 26.271 2.701 -16.333 1.00 75.62 73 GLY A C 1
ATOM 564 O O . GLY A 1 73 ? 26.806 2.169 -15.362 1.00 75.62 73 GLY A O 1
ATOM 565 N N . GLU A 1 74 ? 26.265 4.027 -16.490 1.00 81.25 74 GLU A N 1
ATOM 566 C CA . GLU A 1 74 ? 26.851 4.951 -15.520 1.00 81.25 74 GLU A CA 1
ATOM 567 C C . GLU A 1 74 ? 25.920 5.177 -14.322 1.00 81.25 74 GLU A C 1
ATOM 569 O O . GLU A 1 74 ? 24.694 5.228 -14.455 1.00 81.25 74 GLU A O 1
ATOM 574 N N . HIS A 1 75 ? 26.528 5.344 -13.145 1.00 87.06 75 HIS A N 1
ATOM 575 C CA . HIS A 1 75 ? 25.839 5.633 -11.892 1.00 87.06 75 HIS A CA 1
ATOM 576 C C . HIS A 1 75 ? 26.202 7.036 -11.399 1.00 87.06 75 HIS A C 1
ATOM 578 O O . HIS A 1 75 ? 27.376 7.330 -11.160 1.00 87.06 75 HIS A O 1
ATOM 584 N N . GLU A 1 76 ? 25.197 7.884 -11.201 1.00 87.88 76 GLU A N 1
ATOM 585 C CA . GLU A 1 76 ? 25.361 9.254 -10.712 1.00 87.88 76 GLU A CA 1
ATOM 586 C C . GLU A 1 76 ? 24.562 9.449 -9.411 1.00 87.88 76 GLU A C 1
ATOM 588 O O . GLU A 1 76 ? 23.336 9.320 -9.418 1.00 87.88 76 GLU A O 1
ATOM 593 N N . PRO A 1 77 ? 25.210 9.764 -8.275 1.00 87.81 77 PRO A N 1
ATOM 594 C CA . PRO A 1 77 ? 24.499 10.127 -7.054 1.00 87.81 77 PRO A CA 1
ATOM 595 C C . PRO A 1 77 ? 23.699 11.417 -7.259 1.00 87.81 77 PRO A C 1
ATOM 597 O O . PRO A 1 77 ? 24.269 12.442 -7.631 1.00 87.81 77 PRO A O 1
ATOM 600 N N . LEU A 1 78 ? 22.395 11.377 -6.984 1.00 86.88 78 LEU A N 1
ATOM 601 C CA . LEU A 1 78 ? 21.520 12.542 -7.110 1.00 86.88 78 LEU A CA 1
ATOM 602 C C . LEU A 1 78 ? 21.381 13.286 -5.780 1.00 86.88 78 LEU A C 1
ATOM 604 O O . LEU A 1 78 ? 21.700 14.469 -5.693 1.00 86.88 78 LEU A O 1
ATOM 608 N N . GLU A 1 79 ? 20.891 12.595 -4.749 1.00 86.19 79 GLU A N 1
ATOM 609 C CA . GLU A 1 79 ? 20.548 13.195 -3.456 1.00 86.19 79 GLU A CA 1
ATOM 610 C C . GLU A 1 79 ? 20.457 12.123 -2.352 1.00 86.19 79 GLU A C 1
ATOM 612 O O . GLU A 1 79 ? 20.605 10.923 -2.598 1.00 86.19 79 GLU A O 1
ATOM 617 N N . THR A 1 80 ? 20.235 12.551 -1.110 1.00 84.44 80 THR A N 1
ATOM 618 C CA . THR A 1 80 ? 19.832 11.690 0.010 1.00 84.44 80 THR A CA 1
ATOM 619 C C . THR A 1 80 ? 18.493 12.184 0.532 1.00 84.44 80 THR A C 1
ATOM 621 O O . THR A 1 80 ? 18.361 13.351 0.884 1.00 84.44 80 THR A O 1
ATOM 624 N N . GLU A 1 81 ? 17.504 11.297 0.558 1.00 84.88 81 GLU A N 1
ATOM 625 C CA . GLU A 1 81 ? 16.095 11.642 0.775 1.00 84.88 81 GLU A CA 1
ATOM 626 C C . GLU A 1 81 ? 15.488 10.772 1.880 1.00 84.88 81 GLU A C 1
ATOM 628 O O . GLU A 1 81 ? 16.046 9.739 2.258 1.00 84.88 81 GLU A O 1
ATOM 633 N N . ASN A 1 82 ? 14.325 11.174 2.396 1.00 84.81 82 ASN A N 1
ATOM 634 C CA . ASN A 1 82 ? 13.572 10.351 3.340 1.00 84.81 82 ASN A CA 1
ATOM 635 C C . ASN A 1 82 ? 13.124 9.046 2.672 1.00 84.81 82 ASN A C 1
ATOM 637 O O . ASN A 1 82 ? 12.402 9.083 1.673 1.00 84.81 82 ASN A O 1
ATOM 641 N N . LEU A 1 83 ? 13.497 7.896 3.236 1.00 86.88 83 LEU A N 1
ATOM 642 C CA . LEU A 1 83 ? 13.196 6.603 2.623 1.00 86.88 83 LEU A CA 1
ATOM 643 C C . LEU A 1 83 ? 11.687 6.391 2.459 1.00 86.88 83 LEU A C 1
ATOM 645 O O . LEU A 1 83 ? 11.239 6.007 1.385 1.00 86.88 83 LEU A O 1
ATOM 649 N N . ASN A 1 84 ? 10.887 6.726 3.466 1.00 86.19 84 ASN A N 1
ATOM 650 C CA . ASN A 1 84 ? 9.435 6.589 3.394 1.00 86.19 84 ASN A CA 1
ATOM 651 C C . ASN A 1 84 ? 8.798 7.406 2.271 1.00 86.19 84 ASN A C 1
ATOM 653 O O . ASN A 1 84 ? 7.924 6.914 1.556 1.00 86.19 84 ASN A O 1
ATOM 657 N N . GLN A 1 85 ? 9.246 8.649 2.098 1.00 86.88 85 GLN A N 1
ATOM 658 C CA . GLN A 1 85 ? 8.786 9.496 1.003 1.00 86.88 85 GLN A CA 1
ATOM 659 C C . GLN A 1 85 ? 9.147 8.894 -0.360 1.00 86.88 85 GLN A C 1
ATOM 661 O O . GLN A 1 85 ? 8.365 8.998 -1.308 1.00 86.88 85 GLN A O 1
ATOM 666 N N . MET A 1 86 ? 10.328 8.284 -0.455 1.00 91.25 86 MET A N 1
ATOM 667 C CA . MET A 1 86 ? 10.815 7.655 -1.677 1.00 91.25 86 MET A CA 1
ATOM 668 C C . MET A 1 86 ? 10.064 6.362 -1.997 1.00 91.25 86 MET A C 1
ATOM 670 O O . MET A 1 86 ? 9.610 6.205 -3.129 1.00 91.25 86 MET A O 1
ATOM 674 N N . LEU A 1 87 ? 9.838 5.492 -1.009 1.00 92.81 87 LEU A N 1
ATOM 675 C CA . LEU A 1 87 ? 9.020 4.287 -1.169 1.00 92.81 87 LEU A CA 1
ATOM 676 C C . LEU A 1 87 ? 7.580 4.639 -1.555 1.00 92.81 87 LEU A C 1
ATOM 678 O O .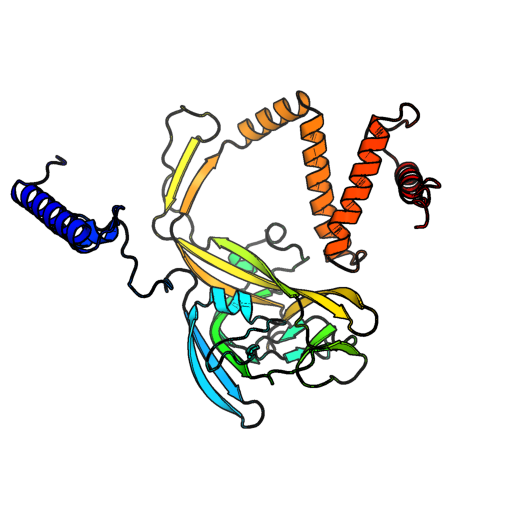 LEU A 1 87 ? 7.054 4.098 -2.520 1.00 92.81 87 LEU A O 1
ATOM 682 N N . GLY A 1 88 ? 6.985 5.644 -0.907 1.00 89.81 88 GLY A N 1
ATOM 683 C CA . GLY A 1 88 ? 5.654 6.156 -1.247 1.00 89.81 88 GLY A CA 1
ATOM 684 C C . GLY A 1 88 ? 5.570 6.926 -2.573 1.00 89.81 88 GLY A C 1
ATOM 685 O O . GLY A 1 88 ? 4.572 7.604 -2.813 1.00 89.81 88 GLY A O 1
ATOM 686 N N . SER A 1 89 ? 6.607 6.885 -3.414 1.00 91.19 89 SER A N 1
ATOM 687 C CA . SER A 1 89 ? 6.678 7.626 -4.678 1.00 91.19 89 SER A CA 1
ATOM 688 C C . SER A 1 89 ? 7.241 6.828 -5.852 1.00 91.19 89 SER A C 1
ATOM 690 O O . SER A 1 89 ? 6.807 7.080 -6.973 1.00 91.19 89 SER A O 1
ATOM 692 N N . PHE A 1 90 ? 8.199 5.930 -5.610 1.00 94.50 90 PHE A N 1
ATOM 693 C CA . PHE A 1 90 ? 9.025 5.314 -6.654 1.00 94.50 90 PHE A CA 1
ATOM 694 C C . PHE A 1 90 ? 8.974 3.788 -6.695 1.00 94.50 90 PHE A C 1
ATOM 696 O O . PHE A 1 90 ? 9.600 3.221 -7.586 1.00 94.50 90 PHE A O 1
ATOM 703 N N . LEU A 1 91 ? 8.276 3.129 -5.762 1.00 95.94 91 LEU A N 1
ATOM 704 C CA . LEU A 1 91 ? 8.016 1.689 -5.862 1.00 95.94 91 LEU A CA 1
ATOM 705 C C . LEU A 1 91 ? 7.333 1.354 -7.205 1.00 95.94 91 LEU A C 1
ATOM 707 O O . LEU A 1 91 ? 6.788 2.263 -7.835 1.00 95.94 91 LEU A O 1
ATOM 711 N N . PRO A 1 92 ? 7.365 0.088 -7.661 1.00 95.31 92 PRO A N 1
ATOM 712 C CA . PRO A 1 92 ? 6.862 -0.296 -8.977 1.00 95.31 92 PRO A CA 1
ATOM 713 C C . PRO A 1 92 ? 5.515 0.335 -9.351 1.00 95.31 92 PRO A C 1
ATOM 715 O O . PRO A 1 92 ? 4.562 0.322 -8.571 1.00 95.31 92 PRO A O 1
ATOM 718 N N . GLY A 1 93 ? 5.465 0.942 -10.541 1.00 91.69 93 GLY A N 1
ATOM 719 C CA . GLY A 1 93 ? 4.354 1.780 -11.009 1.00 91.69 93 GLY A CA 1
ATOM 720 C C . GLY A 1 93 ? 4.421 3.250 -10.574 1.00 91.69 93 GLY A C 1
ATOM 721 O O . GLY A 1 93 ? 3.517 4.028 -10.875 1.00 91.69 93 GLY A O 1
ATOM 722 N N . GLY A 1 94 ? 5.477 3.652 -9.871 1.00 92.00 94 GLY A N 1
ATOM 723 C CA . GLY A 1 94 ? 5.703 5.008 -9.388 1.00 92.00 94 GLY A CA 1
ATOM 724 C C . GLY A 1 94 ? 6.472 5.901 -10.350 1.00 92.00 94 GLY A C 1
ATOM 725 O O . GLY A 1 94 ? 7.618 5.618 -10.699 1.00 92.00 94 GLY A O 1
ATOM 726 N N . PHE A 1 95 ? 5.876 7.044 -10.692 1.00 91.19 95 PHE A N 1
ATOM 727 C CA . PHE A 1 95 ? 6.484 8.070 -11.535 1.00 91.19 95 PHE A CA 1
ATOM 728 C C . PHE A 1 95 ? 6.409 9.422 -10.839 1.00 91.19 95 PHE A C 1
ATOM 730 O O . PHE A 1 95 ? 5.345 9.840 -10.374 1.00 91.19 95 PHE A O 1
ATOM 737 N N . LYS A 1 96 ? 7.532 10.142 -10.754 1.00 91.38 96 LYS A N 1
ATOM 738 C CA . LYS A 1 96 ? 7.545 11.480 -10.147 1.00 91.38 96 LYS A CA 1
ATOM 739 C C . LYS A 1 96 ? 8.451 12.445 -10.878 1.00 91.38 96 LYS A C 1
ATOM 741 O O . LYS A 1 96 ? 9.560 12.119 -11.286 1.00 91.38 96 LYS A O 1
ATOM 746 N N . LYS A 1 97 ? 7.982 13.691 -10.957 1.00 89.69 97 LYS A N 1
ATOM 747 C CA . LYS A 1 97 ? 8.823 14.828 -11.317 1.00 89.69 97 LYS A CA 1
ATOM 748 C C . LYS A 1 97 ? 9.633 15.246 -10.103 1.00 89.69 97 LYS A C 1
ATOM 750 O O . LYS A 1 97 ? 9.054 15.702 -9.116 1.00 89.69 97 LYS A O 1
ATOM 755 N N . ARG A 1 98 ? 10.950 15.074 -10.161 1.00 89.50 98 ARG A N 1
ATOM 756 C CA . ARG A 1 98 ? 11.844 15.338 -9.026 1.00 89.50 98 ARG A CA 1
ATOM 757 C C . ARG A 1 98 ? 13.242 15.700 -9.504 1.00 89.50 98 ARG A C 1
ATOM 759 O O . ARG A 1 98 ? 13.566 15.531 -10.677 1.00 89.50 98 ARG A O 1
ATOM 766 N N . TRP A 1 99 ? 14.040 16.220 -8.5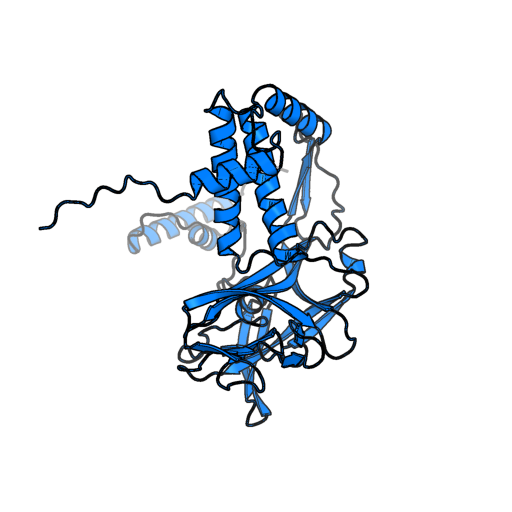76 1.00 87.19 99 TRP A N 1
ATOM 767 C CA . TRP A 1 99 ? 15.423 16.637 -8.785 1.00 87.19 99 TRP A CA 1
ATOM 768 C C . TRP A 1 99 ? 15.563 17.583 -9.985 1.00 87.19 99 TRP A C 1
ATOM 770 O O . TRP A 1 99 ? 14.588 18.149 -10.476 1.00 87.19 99 TRP A O 1
ATOM 780 N N . GLN A 1 100 ? 16.799 17.851 -10.378 1.00 72.19 100 GLN A N 1
ATOM 781 C CA . GLN A 1 100 ? 17.209 18.753 -11.456 1.00 72.19 100 GLN A CA 1
ATOM 782 C C . GLN A 1 100 ? 16.121 19.038 -12.522 1.00 72.19 100 GLN A C 1
ATOM 784 O O . GLN A 1 100 ? 15.600 18.138 -13.171 1.00 72.19 100 GLN A O 1
ATOM 789 N N . ARG A 1 101 ? 15.776 20.323 -12.709 1.00 80.50 101 ARG A N 1
ATOM 790 C CA . ARG A 1 101 ? 14.801 20.828 -13.708 1.00 80.50 101 ARG A CA 1
ATOM 791 C C . ARG A 1 101 ? 13.389 20.204 -13.655 1.00 80.50 101 ARG A C 1
ATOM 793 O O . ARG A 1 101 ? 12.622 20.456 -14.589 1.00 80.50 101 ARG A O 1
ATOM 800 N N . PHE A 1 102 ? 13.026 19.487 -12.584 1.00 85.75 102 PHE A N 1
ATOM 801 C CA . PHE A 1 102 ? 11.761 18.746 -12.452 1.00 85.75 102 PHE A CA 1
ATOM 802 C C . PHE A 1 102 ? 11.544 17.741 -13.593 1.00 85.75 102 PHE A C 1
ATOM 804 O O . PHE A 1 102 ? 10.462 17.674 -14.186 1.00 85.75 102 PHE A O 1
ATOM 811 N N . ASP A 1 103 ? 12.595 16.994 -13.926 1.00 89.69 103 ASP A N 1
ATOM 812 C CA . ASP A 1 103 ? 12.518 15.905 -14.901 1.00 89.69 103 ASP A CA 1
ATOM 813 C C . ASP A 1 103 ? 11.687 14.731 -14.359 1.00 89.69 103 ASP A C 1
ATOM 815 O O . ASP A 1 103 ? 11.463 14.627 -13.153 1.00 89.69 103 ASP A O 1
ATOM 819 N N . LEU A 1 104 ? 11.172 13.890 -15.261 1.00 91.75 104 LEU A N 1
ATOM 820 C CA . LEU A 1 104 ? 10.375 12.714 -14.919 1.00 91.75 104 LEU A CA 1
ATOM 821 C C . LEU A 1 104 ? 11.304 11.545 -14.578 1.00 91.75 104 LEU A C 1
ATOM 823 O O . LEU A 1 104 ? 12.224 11.243 -15.334 1.00 91.75 104 LEU A O 1
ATOM 827 N N . TRP A 1 105 ? 11.043 10.883 -13.456 1.00 93.25 105 TRP A N 1
ATOM 828 C CA . TRP A 1 105 ? 11.841 9.769 -12.957 1.00 93.25 105 TRP A CA 1
ATOM 829 C C . TRP A 1 105 ? 10.952 8.588 -12.591 1.00 93.25 105 TRP A C 1
ATOM 831 O O . TRP A 1 105 ? 9.827 8.780 -12.118 1.00 93.25 105 TRP A O 1
ATOM 841 N N . GLN A 1 106 ? 11.504 7.389 -12.749 1.00 93.75 106 GLN A N 1
ATOM 842 C CA . GLN A 1 106 ? 10.932 6.138 -12.259 1.00 93.75 106 GLN A CA 1
ATOM 843 C C . GLN A 1 106 ? 11.989 5.347 -11.483 1.00 93.75 106 GLN A C 1
ATOM 845 O O . GLN A 1 106 ? 13.192 5.523 -11.706 1.00 93.75 106 GLN A O 1
ATOM 850 N N . GLY A 1 107 ? 11.546 4.486 -10.571 1.00 93.88 107 GLY A N 1
ATOM 851 C CA . GLY A 1 107 ? 12.401 3.449 -9.996 1.00 93.88 107 GLY A CA 1
ATOM 852 C C . GLY A 1 107 ? 12.920 2.498 -11.079 1.00 93.88 107 GLY A C 1
ATOM 853 O O . GLY A 1 107 ? 12.349 2.389 -12.165 1.00 93.88 107 GLY A O 1
ATOM 854 N N . HIS A 1 108 ? 14.045 1.846 -10.814 1.00 92.88 108 HIS A N 1
ATOM 855 C CA . HIS A 1 108 ? 14.633 0.884 -11.741 1.00 92.88 108 HIS A CA 1
ATOM 856 C C . HIS A 1 108 ? 14.235 -0.545 -11.356 1.00 92.88 108 HIS A C 1
ATOM 858 O O . HIS A 1 108 ? 15.014 -1.239 -10.720 1.00 92.88 108 HIS A O 1
ATOM 864 N N . TRP A 1 109 ? 13.012 -0.952 -11.692 1.00 92.50 109 TRP A N 1
ATOM 865 C CA . TRP A 1 109 ? 12.524 -2.328 -11.532 1.00 92.50 109 TRP A CA 1
ATOM 866 C C . TRP A 1 109 ? 12.360 -2.993 -12.900 1.00 92.50 109 TRP A C 1
ATOM 868 O O . TRP A 1 109 ? 12.173 -2.300 -13.905 1.00 92.50 109 TRP A O 1
ATOM 878 N N . ASP A 1 110 ? 12.366 -4.321 -12.905 1.00 89.81 110 ASP A N 1
ATOM 879 C CA . ASP A 1 110 ? 12.104 -5.134 -14.090 1.00 89.81 110 ASP A CA 1
ATOM 880 C C . ASP A 1 110 ? 10.775 -5.888 -13.927 1.00 89.81 110 ASP A C 1
ATOM 882 O O . ASP A 1 110 ? 10.286 -6.089 -12.816 1.00 89.81 110 ASP A O 1
ATOM 886 N N . TYR A 1 111 ? 10.137 -6.262 -15.033 1.00 87.50 111 TYR A N 1
ATOM 887 C CA . TYR A 1 111 ? 8.952 -7.122 -15.004 1.00 87.50 111 TYR A CA 1
ATOM 888 C C . TYR A 1 111 ? 9.345 -8.580 -15.229 1.00 87.50 111 TYR A C 1
ATOM 890 O O . TYR A 1 111 ? 10.272 -8.872 -15.987 1.00 87.50 111 TYR A O 1
ATOM 898 N N . MET A 1 112 ? 8.601 -9.501 -14.619 1.00 85.31 112 MET A N 1
ATOM 899 C CA . MET A 1 112 ? 8.867 -10.933 -14.740 1.00 85.31 112 MET A CA 1
ATOM 900 C C . MET A 1 112 ? 8.083 -11.537 -15.905 1.00 85.31 112 MET A C 1
ATOM 902 O O . MET A 1 112 ? 6.858 -11.449 -15.954 1.00 85.31 112 MET A O 1
ATOM 906 N N . GLN A 1 113 ? 8.776 -12.193 -16.839 1.00 83.69 113 GLN A N 1
ATOM 907 C CA . GLN A 1 113 ? 8.120 -12.838 -17.987 1.00 83.69 113 GLN A CA 1
ATOM 908 C C . GLN A 1 113 ? 7.284 -14.057 -17.578 1.00 83.69 113 GLN A C 1
ATOM 910 O O . GLN A 1 113 ? 6.223 -14.291 -18.150 1.00 83.69 113 GLN A O 1
ATOM 915 N N . ASP A 1 114 ? 7.752 -14.809 -16.581 1.00 85.62 114 ASP A N 1
ATOM 916 C CA . ASP A 1 114 ? 7.130 -16.063 -16.143 1.00 85.62 114 ASP A CA 1
ATOM 917 C C . ASP A 1 114 ? 6.126 -15.872 -14.988 1.00 85.62 114 ASP A C 1
ATOM 919 O O . ASP A 1 114 ? 5.460 -16.826 -14.585 1.00 85.62 114 ASP A O 1
ATOM 923 N N . GLN A 1 115 ? 5.999 -14.647 -14.460 1.00 88.25 115 GLN A N 1
ATOM 924 C CA . GLN A 1 115 ? 5.095 -14.292 -13.359 1.00 88.25 115 GLN A CA 1
ATOM 925 C C . GLN A 1 115 ? 4.405 -12.941 -13.645 1.00 88.25 115 GLN A C 1
ATOM 927 O O . GLN A 1 115 ? 4.804 -11.918 -13.079 1.00 88.25 115 GLN A O 1
ATOM 932 N N . PRO A 1 116 ? 3.394 -12.899 -14.539 1.00 90.62 116 PRO A N 1
ATOM 933 C CA . PRO A 1 116 ? 2.632 -11.681 -14.805 1.00 90.62 116 PRO A CA 1
ATOM 934 C C . PRO A 1 116 ? 2.080 -11.054 -13.519 1.00 90.62 116 PRO A C 1
ATOM 936 O O . PRO A 1 116 ? 1.728 -11.767 -12.580 1.00 90.62 116 PRO A O 1
ATOM 939 N N . GLY A 1 117 ? 2.030 -9.723 -13.467 1.00 91.38 117 GLY A N 1
ATOM 940 C CA . GLY A 1 117 ? 1.521 -8.991 -12.302 1.00 91.38 117 GLY A CA 1
ATOM 941 C C . GLY A 1 117 ? 2.568 -8.787 -11.209 1.00 91.38 117 GLY A C 1
ATOM 942 O O . GLY A 1 117 ? 2.251 -8.286 -10.128 1.00 91.38 117 GLY A O 1
ATOM 943 N N . THR A 1 118 ? 3.828 -9.141 -11.483 1.00 92.94 118 THR A N 1
ATOM 944 C CA . THR A 1 118 ? 4.946 -8.974 -10.551 1.00 92.94 118 THR A CA 1
ATOM 945 C C . THR A 1 118 ? 6.058 -8.091 -11.122 1.00 92.94 118 THR A C 1
ATOM 947 O O . THR A 1 118 ? 6.312 -8.048 -12.331 1.00 92.94 118 THR A O 1
ATOM 950 N N . ALA A 1 119 ? 6.724 -7.362 -10.229 1.00 93.50 119 ALA A N 1
ATOM 951 C CA . ALA A 1 119 ? 7.886 -6.536 -10.515 1.00 93.50 119 ALA A CA 1
ATOM 952 C C . ALA A 1 119 ? 9.072 -6.975 -9.653 1.00 93.50 119 ALA A C 1
ATOM 954 O O . ALA A 1 119 ? 8.987 -6.986 -8.420 1.00 93.50 119 ALA A O 1
ATOM 955 N N . ASP A 1 120 ? 10.189 -7.284 -10.305 1.00 93.44 120 ASP A N 1
ATOM 956 C CA . ASP A 1 120 ? 11.454 -7.519 -9.633 1.00 93.44 120 ASP A CA 1
ATOM 957 C C . ASP A 1 120 ? 12.055 -6.194 -9.166 1.00 93.44 120 ASP A C 1
ATOM 959 O O . ASP A 1 120 ? 12.433 -5.316 -9.949 1.00 93.44 120 ASP A O 1
ATOM 963 N N . ILE A 1 121 ? 12.127 -6.052 -7.846 1.00 94.06 121 ILE A N 1
ATOM 964 C CA . ILE A 1 121 ? 12.681 -4.872 -7.184 1.00 94.06 121 ILE A CA 1
ATOM 965 C C . ILE A 1 121 ? 14.183 -4.998 -6.912 1.00 94.06 121 ILE A C 1
ATOM 967 O O . ILE A 1 121 ? 14.783 -4.041 -6.419 1.00 94.06 121 ILE A O 1
ATOM 971 N N . GLY A 1 122 ? 14.801 -6.148 -7.204 1.00 92.31 122 GLY A N 1
ATOM 972 C CA . GLY A 1 122 ? 16.236 -6.371 -7.014 1.00 92.31 122 GLY A CA 1
ATOM 973 C C . GLY A 1 122 ? 17.107 -5.288 -7.670 1.00 92.31 122 GLY A C 1
ATOM 974 O O . GLY A 1 122 ? 17.934 -4.684 -6.985 1.00 92.31 122 GLY A O 1
ATOM 975 N N . PRO A 1 123 ? 16.894 -4.952 -8.956 1.00 92.31 123 PRO A N 1
ATOM 976 C CA . PRO A 1 123 ? 17.628 -3.896 -9.653 1.00 92.31 123 PRO A CA 1
ATOM 977 C C . PRO A 1 123 ? 17.410 -2.495 -9.067 1.00 92.31 123 PRO A C 1
ATOM 979 O O . PRO A 1 123 ? 18.241 -1.604 -9.277 1.00 92.31 123 PRO A O 1
ATOM 982 N N . MET A 1 124 ? 16.313 -2.294 -8.331 1.00 94.00 124 MET A N 1
ATOM 983 C CA . MET A 1 124 ? 15.902 -0.989 -7.820 1.00 94.00 124 MET A CA 1
ATOM 984 C C . MET A 1 124 ? 16.645 -0.608 -6.543 1.00 94.00 124 MET A C 1
ATOM 986 O O . MET A 1 124 ? 16.756 0.581 -6.246 1.00 94.00 124 MET A O 1
ATOM 990 N N . PHE A 1 125 ? 17.174 -1.567 -5.783 1.00 93.88 125 PHE A N 1
ATOM 991 C CA . PHE A 1 125 ? 17.684 -1.293 -4.443 1.00 93.88 125 PHE A CA 1
ATOM 992 C C . PHE A 1 125 ? 19.021 -1.970 -4.144 1.00 93.88 125 PHE A C 1
ATOM 994 O O . PHE A 1 125 ? 19.292 -3.094 -4.549 1.00 93.88 125 PHE A O 1
ATOM 1001 N N . GLU A 1 126 ? 19.831 -1.306 -3.319 1.00 91.44 126 GLU A N 1
ATOM 1002 C CA . GLU A 1 126 ? 20.770 -2.018 -2.447 1.00 91.44 126 GLU A CA 1
ATOM 1003 C C . GLU A 1 126 ? 20.086 -2.214 -1.098 1.00 91.44 126 GLU A C 1
ATOM 1005 O O . GLU A 1 126 ? 19.551 -1.254 -0.538 1.00 91.44 126 GLU A O 1
ATOM 1010 N N . PHE A 1 127 ? 20.114 -3.432 -0.562 1.00 90.94 127 PHE A N 1
ATOM 1011 C CA . PHE A 1 127 ? 19.468 -3.750 0.708 1.00 90.94 127 PHE A CA 1
ATOM 1012 C C . PHE A 1 127 ? 20.460 -3.754 1.861 1.00 90.94 127 PHE A C 1
ATOM 1014 O O . PHE A 1 127 ? 21.522 -4.373 1.794 1.00 90.94 127 PHE A O 1
ATOM 1021 N N . LYS A 1 128 ? 20.077 -3.074 2.940 1.00 87.81 128 LYS A N 1
ATOM 1022 C CA . LYS A 1 128 ? 20.819 -3.051 4.196 1.00 87.81 128 LYS A CA 1
ATOM 1023 C C . LYS A 1 128 ? 20.497 -4.277 5.043 1.00 87.81 128 LYS A C 1
ATOM 1025 O O . LYS A 1 128 ? 21.404 -4.949 5.517 1.00 87.81 128 LYS A O 1
ATOM 1030 N N . ASP A 1 129 ? 19.205 -4.537 5.221 1.00 88.75 129 ASP A N 1
ATOM 1031 C CA . ASP A 1 129 ? 18.680 -5.559 6.120 1.00 88.75 129 ASP A CA 1
ATOM 1032 C C . ASP A 1 129 ? 17.579 -6.358 5.406 1.00 88.75 129 ASP A C 1
ATOM 1034 O O . ASP A 1 129 ? 16.885 -5.837 4.528 1.00 88.75 129 ASP A O 1
ATOM 1038 N N . ARG A 1 130 ? 17.422 -7.630 5.787 1.00 91.81 130 ARG A N 1
ATOM 1039 C CA . ARG A 1 130 ? 16.337 -8.504 5.327 1.00 91.81 130 ARG A CA 1
ATOM 1040 C C . ARG A 1 130 ? 15.949 -9.508 6.404 1.00 91.81 130 ARG A C 1
ATOM 1042 O O . ARG A 1 130 ? 16.826 -9.968 7.136 1.00 91.81 130 ARG A O 1
ATOM 1049 N N . PHE A 1 131 ? 14.673 -9.860 6.474 1.00 90.75 131 PHE A N 1
ATOM 1050 C CA . PHE A 1 131 ? 14.150 -10.857 7.411 1.00 90.75 131 PHE A CA 1
ATOM 1051 C C . PHE A 1 131 ? 12.871 -11.510 6.855 1.00 90.75 131 PHE A C 1
ATOM 1053 O O . PHE A 1 131 ? 12.124 -10.846 6.132 1.00 90.75 131 PHE A O 1
ATOM 1060 N N . PRO A 1 132 ? 12.607 -12.793 7.158 1.00 91.88 132 PRO A N 1
ATOM 1061 C CA . PRO A 1 132 ? 11.340 -13.449 6.836 1.00 91.88 132 PRO A CA 1
ATOM 1062 C C . PRO A 1 132 ? 10.144 -12.724 7.462 1.00 91.88 132 PRO A C 1
ATOM 1064 O O . PRO A 1 132 ? 10.222 -12.253 8.598 1.00 91.88 132 PRO A O 1
ATOM 1067 N N . LEU A 1 133 ? 9.010 -12.673 6.759 1.00 90.19 133 LEU A N 1
ATOM 1068 C CA . LEU A 1 133 ? 7.802 -12.025 7.280 1.00 90.19 133 LEU A CA 1
ATOM 1069 C C . LEU A 1 133 ? 7.258 -12.737 8.527 1.00 90.19 133 LEU A C 1
ATOM 1071 O O . LEU A 1 133 ? 6.822 -12.069 9.466 1.00 90.19 133 LEU A O 1
ATOM 1075 N N . ARG A 1 134 ? 7.357 -14.073 8.573 1.00 89.56 134 ARG A N 1
ATOM 1076 C CA . ARG A 1 134 ? 7.002 -14.888 9.748 1.00 89.56 134 ARG A CA 1
ATOM 1077 C C . ARG A 1 134 ? 7.715 -14.436 11.028 1.00 89.56 134 ARG A C 1
ATOM 1079 O O . ARG A 1 134 ? 7.122 -14.500 12.099 1.00 89.56 134 ARG A O 1
ATOM 1086 N N . GLU A 1 135 ? 8.960 -13.964 10.943 1.00 88.19 135 GLU A N 1
ATOM 1087 C CA . GLU A 1 135 ? 9.695 -13.480 12.124 1.00 88.19 135 GLU A CA 1
ATOM 1088 C C . GLU A 1 135 ? 9.111 -12.180 12.697 1.00 88.19 135 GLU A C 1
ATOM 1090 O O . GLU A 1 135 ? 9.346 -11.874 13.863 1.00 88.19 135 GLU A O 1
ATOM 1095 N N . LEU A 1 136 ? 8.350 -11.422 11.900 1.00 85.56 136 LEU A N 1
ATOM 1096 C CA . LEU A 1 136 ? 7.669 -10.205 12.346 1.00 85.56 136 LEU A CA 1
ATOM 1097 C C . LEU A 1 136 ? 6.244 -10.480 12.812 1.00 85.56 136 LEU A C 1
ATOM 1099 O O . LEU A 1 136 ? 5.840 -10.036 13.879 1.00 85.56 136 LEU A O 1
ATOM 1103 N N . LEU A 1 137 ? 5.459 -11.159 11.974 1.00 84.38 137 LEU A N 1
ATOM 1104 C CA . LEU A 1 137 ? 4.011 -11.266 12.165 1.00 84.38 137 LEU A CA 1
ATOM 1105 C C . LEU A 1 137 ? 3.593 -12.558 12.877 1.00 84.38 137 LEU A C 1
ATOM 1107 O O . LEU A 1 137 ? 2.431 -12.701 13.252 1.00 84.38 137 LEU A O 1
ATOM 1111 N N . GLY A 1 138 ? 4.511 -13.511 13.061 1.00 80.56 138 GLY A N 1
ATOM 1112 C CA . GLY A 1 138 ? 4.151 -14.857 13.494 1.00 80.56 138 GLY A CA 1
ATOM 1113 C C . GLY A 1 138 ? 3.188 -15.502 12.494 1.00 80.56 138 GLY A C 1
ATOM 1114 O O . GLY A 1 138 ? 3.443 -15.485 11.291 1.00 80.56 138 GLY A O 1
ATOM 1115 N N . ASP A 1 139 ? 2.083 -16.051 13.002 1.00 70.25 139 ASP A N 1
ATOM 1116 C CA . ASP A 1 139 ? 1.011 -16.653 12.196 1.00 70.25 139 ASP A CA 1
ATOM 1117 C C . ASP A 1 139 ? -0.151 -15.671 11.891 1.00 70.25 139 ASP A C 1
ATOM 1119 O O . ASP A 1 139 ? -1.071 -16.017 11.150 1.00 70.25 139 ASP A O 1
ATOM 1123 N N . ASP A 1 140 ? -0.127 -14.439 12.421 1.00 64.62 140 ASP A N 1
ATOM 1124 C CA . ASP A 1 140 ? -1.237 -13.467 12.339 1.00 64.62 140 ASP A CA 1
ATOM 1125 C C . ASP A 1 140 ? -1.125 -12.531 11.113 1.00 64.62 140 ASP A C 1
ATOM 1127 O O . ASP A 1 140 ? -1.032 -11.308 11.218 1.00 64.62 140 ASP A O 1
ATOM 1131 N N . VAL A 1 141 ? -1.143 -13.102 9.904 1.00 62.38 141 VAL A N 1
ATOM 1132 C CA . VAL A 1 141 ? -1.008 -12.343 8.633 1.00 62.38 141 VAL A CA 1
ATOM 1133 C C . VAL A 1 141 ? -2.290 -11.610 8.239 1.00 62.38 141 VAL A C 1
ATOM 1135 O O . VAL A 1 141 ? -2.251 -10.503 7.698 1.00 62.38 141 VAL A O 1
ATOM 1138 N N . GLY A 1 142 ? -3.440 -12.234 8.518 1.00 57.69 142 GLY A N 1
ATOM 1139 C CA . GLY A 1 142 ? -4.746 -11.834 7.982 1.00 57.69 142 GLY A CA 1
ATOM 1140 C C . GLY A 1 142 ? -5.256 -10.471 8.458 1.00 57.69 142 GLY A C 1
ATOM 1141 O O . GLY A 1 142 ? -6.236 -9.966 7.915 1.00 57.69 142 GLY A O 1
ATOM 1142 N N . GLU A 1 143 ? -4.607 -9.860 9.452 1.00 63.66 143 GLU A N 1
ATOM 1143 C CA . GLU A 1 143 ? -4.938 -8.511 9.922 1.00 63.66 143 GLU A CA 1
ATOM 1144 C C . GLU A 1 143 ? -4.191 -7.399 9.163 1.00 63.66 143 GLU A C 1
ATOM 1146 O O . GLU A 1 143 ? -4.610 -6.240 9.207 1.00 63.66 143 GLU A O 1
ATOM 1151 N N . TYR A 1 144 ? -3.108 -7.727 8.447 1.00 72.75 144 TYR A N 1
ATOM 1152 C CA . TYR A 1 144 ? -2.178 -6.733 7.895 1.00 72.75 144 TYR A CA 1
ATOM 1153 C C . TYR A 1 144 ? -2.302 -6.522 6.384 1.00 72.75 144 TYR A C 1
ATOM 1155 O O . TYR A 1 144 ? -2.063 -5.409 5.900 1.00 72.75 144 TYR A O 1
ATOM 1163 N N . THR A 1 145 ? -2.683 -7.554 5.629 1.00 77.44 145 THR A N 1
ATOM 1164 C CA . THR A 1 145 ? -2.804 -7.489 4.167 1.00 77.44 145 THR A CA 1
ATOM 1165 C C . THR A 1 145 ? -4.243 -7.720 3.723 1.00 77.44 145 THR A C 1
ATOM 1167 O O . THR A 1 145 ? -4.975 -8.519 4.294 1.00 77.44 145 THR A O 1
ATOM 1170 N N . VAL A 1 146 ? -4.665 -7.007 2.676 1.00 73.69 146 VAL A N 1
ATOM 1171 C CA . VAL A 1 146 ? -5.919 -7.322 1.954 1.00 73.69 146 VAL A CA 1
ATOM 1172 C C . VAL A 1 146 ? -5.762 -8.511 1.009 1.00 73.69 146 VAL A C 1
ATOM 1174 O O . VAL A 1 146 ? -6.753 -9.092 0.574 1.00 73.69 146 VAL A O 1
ATOM 1177 N N . LEU A 1 147 ? -4.513 -8.851 0.696 1.00 75.81 147 LEU A N 1
ATOM 1178 C CA . LEU A 1 147 ? -4.133 -9.968 -0.152 1.00 75.81 147 LEU A CA 1
ATOM 1179 C C . LEU A 1 147 ? -3.949 -11.226 0.696 1.00 75.81 147 LEU A C 1
ATOM 1181 O O . LEU A 1 147 ? -3.519 -11.134 1.850 1.00 75.81 147 LEU A O 1
ATOM 1185 N N . ASP A 1 148 ? -4.250 -12.378 0.104 1.00 76.31 148 ASP A N 1
ATOM 1186 C CA . ASP A 1 148 ? -3.948 -13.683 0.687 1.00 76.31 148 ASP A CA 1
ATOM 1187 C C . ASP A 1 148 ? -2.445 -13.943 0.523 1.00 76.31 148 ASP A C 1
ATOM 1189 O O . ASP A 1 148 ? -1.945 -14.106 -0.592 1.00 76.31 148 ASP A O 1
ATOM 1193 N N . VAL A 1 149 ? -1.701 -13.842 1.625 1.00 80.94 149 VAL A N 1
ATOM 1194 C CA . VAL A 1 149 ? -0.235 -13.894 1.632 1.00 80.94 149 VAL A CA 1
ATOM 1195 C C . VAL A 1 149 ? 0.218 -15.013 2.554 1.00 80.94 149 VAL A C 1
ATOM 1197 O O . VAL A 1 149 ? -0.095 -14.999 3.745 1.00 80.94 149 VAL A O 1
ATOM 1200 N N . ASP A 1 150 ? 1.021 -15.932 2.022 1.00 84.88 150 ASP A N 1
ATOM 1201 C CA . ASP A 1 150 ? 1.739 -16.909 2.834 1.00 84.88 150 ASP A CA 1
ATOM 1202 C C . ASP A 1 150 ? 2.993 -16.265 3.448 1.00 84.88 150 ASP A C 1
ATOM 1204 O O . ASP A 1 150 ? 3.910 -15.856 2.735 1.00 84.88 150 ASP A O 1
ATOM 1208 N N . VAL A 1 151 ? 3.038 -16.155 4.780 1.00 85.56 151 VAL A N 1
ATOM 1209 C CA . VAL A 1 151 ? 4.188 -15.595 5.516 1.00 85.56 151 VAL A CA 1
ATOM 1210 C C . VAL A 1 151 ? 5.485 -16.363 5.321 1.00 85.56 151 VAL A C 1
ATOM 1212 O O . VAL A 1 151 ? 6.550 -15.773 5.532 1.00 85.56 151 VAL A O 1
ATOM 1215 N N . ASP A 1 152 ? 5.414 -17.645 4.957 1.00 86.12 152 ASP A N 1
ATOM 1216 C CA . ASP A 1 152 ? 6.600 -18.465 4.702 1.00 86.12 152 ASP A CA 1
ATOM 1217 C C . ASP A 1 152 ? 7.313 -18.074 3.406 1.00 86.12 152 ASP A C 1
ATOM 1219 O O . ASP A 1 152 ? 8.539 -18.185 3.320 1.00 86.12 152 ASP A O 1
ATOM 1223 N N . ASP A 1 153 ? 6.567 -17.531 2.446 1.00 88.06 153 ASP A N 1
ATOM 1224 C CA . ASP A 1 153 ? 7.060 -17.205 1.108 1.00 88.06 153 ASP A CA 1
ATOM 1225 C C . ASP A 1 153 ? 7.403 -15.715 0.944 1.00 88.06 153 ASP A C 1
ATOM 1227 O O . ASP A 1 153 ? 7.718 -15.261 -0.162 1.00 88.06 153 ASP A O 1
ATOM 1231 N N . VAL A 1 154 ? 7.369 -14.934 2.034 1.00 91.12 154 VAL A N 1
ATOM 1232 C CA . VAL A 1 154 ? 7.653 -13.492 2.003 1.00 91.12 154 VAL A CA 1
ATOM 1233 C C . VAL A 1 154 ? 8.924 -13.130 2.757 1.00 91.12 154 VAL A C 1
ATOM 1235 O O . VAL A 1 154 ? 9.082 -13.399 3.950 1.00 91.12 154 VAL A O 1
ATOM 1238 N N . THR A 1 155 ? 9.799 -12.392 2.074 1.00 93.44 155 THR A N 1
ATOM 1239 C CA . THR A 1 155 ? 10.942 -11.712 2.693 1.00 93.44 155 THR A CA 1
ATOM 1240 C C . THR A 1 155 ? 10.703 -10.207 2.729 1.00 93.44 155 THR A C 1
ATOM 1242 O O . THR A 1 155 ? 10.320 -9.593 1.734 1.00 93.44 155 THR A O 1
ATOM 1245 N N . VAL A 1 156 ? 10.953 -9.591 3.881 1.00 93.62 156 VAL A N 1
ATOM 1246 C CA . VAL A 1 156 ? 10.919 -8.139 4.047 1.00 93.62 156 VAL A CA 1
ATOM 1247 C C . VAL A 1 156 ? 12.325 -7.576 3.883 1.00 93.62 156 VAL A C 1
ATOM 1249 O O . VAL A 1 156 ? 13.275 -8.075 4.486 1.00 93.62 156 VAL A O 1
ATOM 1252 N N . TYR A 1 157 ? 12.452 -6.519 3.087 1.00 94.00 157 TYR A N 1
ATOM 1253 C CA . TYR A 1 157 ? 13.712 -5.894 2.711 1.00 94.00 157 TYR A CA 1
ATOM 1254 C C . TYR A 1 157 ? 13.748 -4.421 3.118 1.00 94.00 157 TYR A C 1
ATOM 1256 O O . TYR A 1 157 ? 12.823 -3.669 2.817 1.00 94.00 157 TYR A O 1
ATOM 1264 N N . ILE A 1 158 ? 14.841 -3.979 3.744 1.00 92.19 158 ILE A N 1
ATOM 1265 C CA . ILE A 1 158 ? 15.077 -2.566 4.071 1.00 92.19 158 ILE A CA 1
ATOM 1266 C C . ILE A 1 158 ? 16.205 -2.032 3.178 1.00 92.19 158 ILE A C 1
ATOM 1268 O O . ILE A 1 158 ? 17.348 -2.485 3.309 1.00 92.19 158 ILE A O 1
ATOM 1272 N N . PRO A 1 159 ? 15.934 -1.073 2.278 1.00 92.81 159 PRO A N 1
ATOM 1273 C CA . PRO A 1 159 ? 16.936 -0.550 1.357 1.00 92.81 159 PRO A CA 1
ATOM 1274 C C . PRO A 1 159 ? 17.886 0.466 2.015 1.00 92.81 159 PRO A C 1
ATOM 1276 O O . PRO A 1 159 ? 17.489 1.254 2.872 1.00 92.81 159 PRO A O 1
ATOM 1279 N N . SER A 1 160 ? 19.147 0.480 1.574 1.00 88.06 160 SER A N 1
ATOM 1280 C CA . SER A 1 160 ? 20.141 1.537 1.839 1.00 88.06 160 SER A CA 1
ATOM 1281 C C . SER A 1 160 ? 20.279 2.532 0.686 1.00 88.06 160 SER A C 1
ATOM 1283 O O . SER A 1 160 ? 20.587 3.708 0.911 1.00 88.06 160 SER A O 1
ATOM 1285 N N . SER A 1 161 ? 20.051 2.065 -0.541 1.00 91.94 161 SER A N 1
ATOM 1286 C CA . SER A 1 161 ? 20.155 2.859 -1.768 1.00 91.94 161 SER A CA 1
ATOM 1287 C C . SER A 1 161 ? 18.977 2.541 -2.679 1.00 91.94 161 SER A C 1
ATOM 1289 O O . SER A 1 161 ? 18.497 1.410 -2.679 1.00 91.94 161 SER A O 1
ATOM 1291 N N . LEU A 1 162 ? 18.535 3.528 -3.456 1.00 94.88 162 LEU A N 1
ATOM 1292 C CA . LEU A 1 162 ? 17.461 3.415 -4.439 1.00 94.88 162 LEU A CA 1
ATOM 1293 C C . LEU A 1 162 ? 17.980 3.903 -5.796 1.00 94.88 162 LEU A C 1
ATOM 1295 O O . LEU A 1 162 ? 18.441 5.042 -5.927 1.00 94.88 162 LEU A O 1
ATOM 1299 N N . TYR A 1 163 ? 17.888 3.037 -6.798 1.00 95.06 163 TYR A N 1
ATOM 1300 C CA . TYR A 1 163 ? 18.228 3.322 -8.182 1.00 95.06 163 TYR A CA 1
ATOM 1301 C C . TYR A 1 163 ? 17.009 3.819 -8.950 1.00 95.06 163 TYR A C 1
ATOM 1303 O O . TYR A 1 163 ? 15.949 3.189 -8.972 1.00 95.06 163 TYR A O 1
ATOM 1311 N N . VAL A 1 164 ? 17.184 4.962 -9.600 1.00 94.81 164 VAL A N 1
ATOM 1312 C CA . VAL A 1 164 ? 16.186 5.581 -10.471 1.00 94.81 164 VAL A CA 1
ATOM 1313 C C . VAL A 1 164 ? 16.737 5.729 -11.874 1.00 94.81 164 VAL A C 1
ATOM 1315 O O . VAL A 1 164 ? 17.945 5.838 -12.079 1.00 94.81 164 VAL A O 1
ATOM 1318 N N . GLN A 1 165 ? 15.835 5.821 -12.836 1.00 92.88 165 GLN A N 1
ATOM 1319 C CA . GLN A 1 165 ? 16.152 6.146 -14.218 1.00 92.88 165 GLN A CA 1
ATOM 1320 C C . GLN A 1 165 ? 15.331 7.350 -14.669 1.00 92.88 165 GLN A C 1
ATOM 1322 O O . GLN A 1 165 ? 14.168 7.520 -14.281 1.00 92.88 165 GLN A O 1
ATOM 1327 N N . ARG A 1 166 ? 15.971 8.220 -15.452 1.00 92.62 166 ARG A N 1
ATOM 1328 C CA . ARG A 1 166 ? 15.322 9.407 -16.003 1.00 92.62 166 ARG A CA 1
ATOM 1329 C C . ARG A 1 166 ? 14.534 9.023 -17.246 1.00 92.62 166 ARG A C 1
ATOM 1331 O O . ARG A 1 166 ? 15.065 8.364 -18.133 1.00 92.62 166 ARG A O 1
ATOM 1338 N N . LEU A 1 167 ? 13.301 9.499 -17.319 1.00 90.88 167 LEU A N 1
ATOM 1339 C CA . LEU A 1 167 ? 12.437 9.366 -18.481 1.00 90.88 167 LEU A CA 1
ATOM 1340 C C . LEU A 1 167 ? 12.362 10.678 -19.259 1.00 90.88 167 LEU A C 1
ATOM 1342 O O . LEU A 1 167 ? 12.528 11.771 -18.703 1.00 90.88 167 LEU A O 1
ATOM 1346 N N . ASP A 1 168 ? 12.041 10.567 -20.544 1.00 88.56 168 ASP A N 1
ATOM 1347 C CA . ASP A 1 168 ? 11.703 11.725 -21.360 1.00 88.56 168 ASP A CA 1
ATOM 1348 C C . ASP A 1 168 ? 10.460 12.438 -20.817 1.00 88.56 168 ASP A C 1
ATOM 1350 O O . ASP A 1 168 ? 9.520 11.834 -20.296 1.00 88.56 168 ASP A O 1
ATOM 1354 N N . ARG A 1 169 ? 10.434 13.770 -20.941 1.00 83.19 169 ARG A N 1
ATOM 1355 C CA . ARG A 1 169 ? 9.345 14.599 -20.389 1.00 83.19 169 ARG A CA 1
ATOM 1356 C C . ARG A 1 169 ? 7.987 14.325 -21.030 1.00 83.19 169 ARG A C 1
ATOM 1358 O O . ARG A 1 169 ? 6.963 14.675 -20.444 1.00 83.19 169 ARG A O 1
ATOM 1365 N N . ASP A 1 170 ? 7.989 13.774 -22.233 1.00 86.31 170 ASP A N 1
ATOM 1366 C CA . ASP A 1 170 ? 6.821 13.398 -23.018 1.00 86.31 170 ASP A CA 1
ATOM 1367 C C . ASP A 1 170 ? 6.698 11.881 -23.215 1.00 86.31 170 ASP A C 1
ATOM 1369 O O . ASP A 1 170 ? 5.986 11.444 -24.130 1.00 86.31 170 ASP A O 1
ATOM 1373 N N . ALA A 1 171 ? 7.336 11.102 -22.328 1.00 90.38 171 ALA A N 1
ATOM 1374 C CA . ALA A 1 171 ? 7.212 9.651 -22.274 1.00 90.38 171 ALA A CA 1
ATOM 1375 C C . ALA A 1 171 ? 5.741 9.218 -22.377 1.00 90.38 171 ALA A C 1
ATOM 1377 O O . ALA A 1 171 ? 4.842 9.816 -21.776 1.00 90.38 171 ALA A O 1
ATOM 1378 N N . GLN A 1 172 ? 5.504 8.201 -23.204 1.00 92.44 172 GLN A N 1
ATOM 1379 C CA . GLN A 1 172 ? 4.225 7.506 -23.243 1.00 92.44 172 GLN A CA 1
ATOM 1380 C C . GLN A 1 172 ? 4.244 6.352 -22.242 1.00 92.44 172 GLN A C 1
ATOM 1382 O O . GLN A 1 172 ? 5.296 5.757 -22.005 1.00 92.44 172 GLN A O 1
ATOM 1387 N N . PHE A 1 173 ? 3.080 6.038 -21.692 1.00 93.69 173 PHE A N 1
ATOM 1388 C CA . PHE A 1 173 ? 2.864 4.918 -20.792 1.00 93.69 173 PHE A CA 1
ATOM 1389 C C . PHE A 1 173 ? 2.029 3.846 -21.487 1.00 93.69 173 PHE A C 1
ATOM 1391 O O . PHE A 1 173 ? 1.081 4.155 -22.221 1.00 93.69 173 PHE A O 1
ATOM 1398 N N . TYR A 1 174 ? 2.375 2.591 -21.226 1.00 93.44 174 TYR A N 1
ATOM 1399 C CA . TYR A 1 174 ? 1.707 1.421 -21.777 1.00 93.44 174 TYR A CA 1
ATOM 1400 C C . TYR A 1 174 ? 1.475 0.401 -20.673 1.00 93.44 174 TYR A C 1
ATOM 1402 O O . TYR A 1 174 ? 2.368 0.125 -19.872 1.00 93.44 174 TYR A O 1
ATOM 1410 N N . TRP A 1 175 ? 0.287 -0.186 -20.661 1.00 93.50 175 TRP A N 1
ATOM 1411 C CA . TRP A 1 175 ? 0.029 -1.399 -19.901 1.00 93.50 175 TRP A CA 1
ATOM 1412 C C . TRP A 1 175 ? 0.336 -2.602 -20.786 1.00 93.50 175 TRP A C 1
ATOM 1414 O O . TRP A 1 175 ? -0.269 -2.751 -21.849 1.00 93.50 175 TRP A O 1
ATOM 1424 N N . SER A 1 176 ? 1.272 -3.453 -20.372 1.00 93.44 176 SER A N 1
ATOM 1425 C CA . SER A 1 176 ? 1.447 -4.757 -21.002 1.00 93.44 176 SER A CA 1
ATOM 1426 C C . SER A 1 176 ? 0.380 -5.700 -20.465 1.00 93.44 176 SER A C 1
ATOM 1428 O O . SER A 1 176 ? 0.366 -6.011 -19.278 1.00 93.44 176 SER A O 1
ATOM 1430 N N . VAL A 1 177 ? -0.502 -6.167 -21.347 1.00 92.31 177 VAL A N 1
ATOM 1431 C CA . VAL A 1 177 ? -1.551 -7.134 -20.996 1.00 92.31 177 VAL A CA 1
ATOM 1432 C C . VAL A 1 177 ? -0.946 -8.508 -20.726 1.00 92.31 177 VAL A C 1
ATOM 1434 O O . VAL A 1 177 ? -1.449 -9.241 -19.888 1.00 92.31 177 VAL A O 1
ATOM 1437 N N . ASP A 1 178 ? 0.127 -8.864 -21.432 1.00 90.75 178 ASP A N 1
ATOM 1438 C CA . ASP A 1 178 ? 0.727 -10.196 -21.325 1.00 90.75 178 ASP A CA 1
ATOM 1439 C C . ASP A 1 178 ? 1.599 -10.352 -20.069 1.00 90.75 178 ASP A C 1
ATOM 1441 O O . ASP A 1 178 ? 1.653 -11.440 -19.503 1.00 90.75 178 ASP A O 1
ATOM 1445 N N . PHE A 1 179 ? 2.248 -9.275 -19.617 1.00 90.94 179 PHE A N 1
ATOM 1446 C CA . PHE A 1 179 ? 3.070 -9.275 -18.398 1.00 90.94 179 PHE A CA 1
ATOM 1447 C C . PHE A 1 179 ? 2.360 -8.654 -17.189 1.00 90.94 179 PHE A C 1
ATOM 1449 O O . PHE A 1 179 ? 2.922 -8.632 -16.098 1.00 90.94 179 PHE A O 1
ATOM 1456 N N . GLU A 1 180 ? 1.150 -8.123 -17.386 1.00 92.56 180 GLU A N 1
ATOM 1457 C CA . GLU A 1 180 ? 0.367 -7.386 -16.388 1.00 92.56 180 GLU A CA 1
ATOM 1458 C C . GLU A 1 180 ? 1.214 -6.361 -15.615 1.00 92.56 180 GLU A C 1
ATOM 1460 O O . GLU A 1 180 ? 1.294 -6.347 -14.389 1.00 92.56 180 GLU A O 1
ATOM 1465 N N . THR A 1 181 ? 1.895 -5.492 -16.360 1.00 92.19 181 THR A N 1
ATOM 1466 C CA . THR A 1 181 ? 2.800 -4.489 -15.793 1.00 92.19 181 THR A CA 1
ATOM 1467 C C . THR A 1 181 ? 2.768 -3.195 -16.591 1.00 92.19 181 THR A C 1
ATOM 1469 O O . THR A 1 181 ? 2.360 -3.168 -17.757 1.00 92.19 181 THR A O 1
ATOM 1472 N N . ILE A 1 182 ? 3.230 -2.109 -15.972 1.00 91.62 182 ILE A N 1
ATOM 1473 C CA . ILE A 1 182 ? 3.363 -0.826 -16.651 1.00 91.62 182 ILE A CA 1
ATOM 1474 C C . ILE A 1 182 ? 4.784 -0.597 -17.160 1.00 91.62 182 ILE A C 1
ATOM 1476 O O . ILE A 1 182 ? 5.762 -0.751 -16.430 1.00 91.62 182 ILE A O 1
ATOM 1480 N N . VAL A 1 183 ? 4.874 -0.154 -18.413 1.00 90.31 183 VAL A N 1
ATOM 1481 C CA . VAL A 1 183 ? 6.118 0.238 -19.077 1.00 90.31 183 VAL A CA 1
ATOM 1482 C C . VAL A 1 183 ? 6.004 1.687 -19.547 1.00 90.31 183 VAL A C 1
ATOM 1484 O O . VAL A 1 183 ? 4.936 2.149 -19.958 1.00 90.31 183 VAL A O 1
ATOM 1487 N N . ALA A 1 184 ? 7.109 2.423 -19.462 1.00 89.75 184 ALA A N 1
ATOM 1488 C CA . ALA A 1 184 ? 7.205 3.806 -19.906 1.00 89.75 184 ALA A CA 1
ATOM 1489 C C . ALA A 1 184 ? 8.239 3.959 -21.028 1.00 89.75 184 ALA A C 1
ATOM 1491 O O . ALA A 1 184 ? 9.210 3.210 -21.099 1.00 89.75 184 ALA A O 1
ATOM 1492 N N . ALA A 1 185 ? 8.038 4.984 -21.857 1.00 84.06 185 ALA A N 1
ATOM 1493 C CA . ALA A 1 185 ? 8.862 5.393 -22.998 1.00 84.06 185 ALA A CA 1
ATOM 1494 C C . ALA A 1 185 ? 8.860 4.440 -24.207 1.00 84.06 185 ALA A C 1
ATOM 1496 O O . ALA A 1 185 ? 8.711 4.924 -25.330 1.00 84.06 185 ALA A O 1
ATOM 1497 N N . GLU A 1 186 ? 8.949 3.127 -24.004 1.00 82.94 186 GLU A N 1
ATOM 1498 C CA . GLU A 1 186 ? 8.925 2.130 -25.080 1.00 82.94 186 GLU A CA 1
ATOM 1499 C C . GLU A 1 186 ? 7.680 1.241 -24.989 1.00 82.94 186 GLU A C 1
ATOM 1501 O O . GLU A 1 186 ? 7.236 0.874 -23.901 1.00 82.94 186 GLU A O 1
ATOM 1506 N N . GLU A 1 187 ? 7.092 0.921 -26.143 1.00 83.88 187 GLU A N 1
ATOM 1507 C CA . GLU A 1 187 ? 5.986 -0.030 -26.213 1.00 83.88 187 GLU A CA 1
ATOM 1508 C C . GLU A 1 187 ? 6.532 -1.454 -26.014 1.00 83.88 187 GLU A C 1
ATOM 1510 O O . GLU A 1 187 ? 7.404 -1.879 -26.778 1.00 83.88 187 GLU A O 1
ATOM 1515 N N . PRO A 1 188 ? 6.059 -2.202 -25.001 1.00 84.50 188 PRO A N 1
ATOM 1516 C CA . PRO A 1 188 ? 6.563 -3.544 -24.754 1.00 84.50 188 PRO A CA 1
ATOM 1517 C C . PRO A 1 188 ? 6.093 -4.528 -25.831 1.00 84.50 188 PRO A C 1
ATOM 1519 O O . PRO A 1 188 ? 5.079 -4.328 -26.497 1.00 84.50 188 PRO A O 1
ATOM 1522 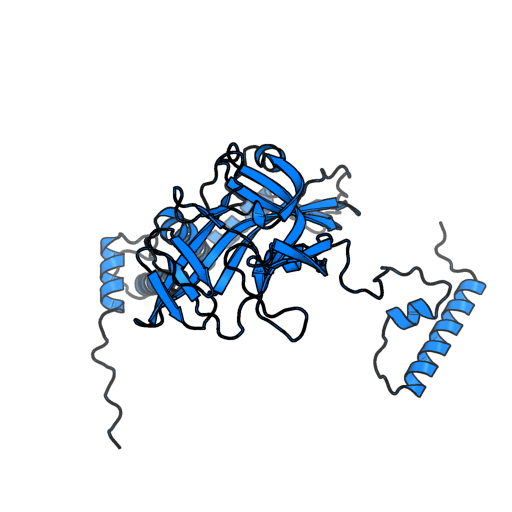N N . TYR A 1 189 ? 6.820 -5.636 -25.984 1.00 84.19 189 TYR A N 1
ATOM 1523 C CA . TYR A 1 189 ? 6.389 -6.731 -26.851 1.00 84.19 189 TYR A CA 1
ATOM 1524 C C . TYR A 1 189 ? 5.073 -7.349 -26.355 1.00 84.19 189 TYR A C 1
ATOM 1526 O O . TYR A 1 189 ? 4.841 -7.447 -25.151 1.00 84.19 189 TYR A O 1
ATOM 1534 N N . GLY A 1 190 ? 4.255 -7.837 -27.290 1.00 87.94 190 GLY A N 1
ATOM 1535 C CA . GLY A 1 190 ? 2.995 -8.517 -26.984 1.00 87.94 190 GLY A CA 1
ATOM 1536 C C . GLY A 1 190 ? 1.780 -7.600 -27.097 1.00 87.94 190 GLY A C 1
ATOM 1537 O O . GLY A 1 190 ? 1.775 -6.652 -27.883 1.00 87.94 190 GLY A O 1
ATOM 1538 N N . ARG A 1 191 ? 0.716 -7.931 -26.363 1.00 91.38 191 ARG A N 1
ATOM 1539 C CA . ARG A 1 191 ? -0.514 -7.134 -26.291 1.00 91.38 191 ARG A CA 1
ATOM 1540 C C . ARG A 1 191 ? -0.340 -5.981 -25.311 1.00 91.38 191 ARG A C 1
ATOM 1542 O O . ARG A 1 191 ? 0.065 -6.179 -24.165 1.00 91.38 191 ARG A O 1
ATOM 1549 N N . THR A 1 192 ? -0.709 -4.788 -25.754 1.00 92.38 192 THR A N 1
ATOM 1550 C CA . THR A 1 192 ? -0.515 -3.539 -25.020 1.00 92.38 192 THR A CA 1
ATOM 1551 C C . THR A 1 192 ? -1.782 -2.692 -25.050 1.00 92.38 192 THR A C 1
ATOM 1553 O O . THR A 1 192 ? -2.530 -2.709 -26.028 1.00 92.38 192 THR A O 1
ATOM 1556 N N . LEU A 1 193 ? -2.019 -1.943 -23.972 1.00 91.81 193 LEU A N 1
ATOM 1557 C CA . LEU A 1 193 ? -2.996 -0.853 -23.933 1.00 91.81 193 LEU A CA 1
ATOM 1558 C C . LEU A 1 193 ? -2.236 0.466 -23.804 1.00 91.81 193 LEU A C 1
ATOM 1560 O O . LEU A 1 193 ? -1.378 0.615 -22.927 1.00 91.81 193 LEU A O 1
ATOM 1564 N N . SER A 1 194 ? -2.540 1.437 -24.665 1.00 92.88 194 SER A N 1
ATOM 1565 C CA . SER A 1 194 ? -1.936 2.765 -24.557 1.00 92.88 194 SER A CA 1
ATOM 1566 C C . SER A 1 194 ? -2.594 3.551 -23.429 1.00 92.88 194 SER A C 1
ATOM 1568 O O . SER A 1 194 ? -3.803 3.770 -23.439 1.00 92.88 194 SER A O 1
ATOM 1570 N N . LEU A 1 195 ? -1.791 4.046 -22.488 1.00 92.00 195 LEU A N 1
ATOM 1571 C CA . LEU A 1 195 ? -2.233 4.957 -21.422 1.00 92.00 195 LEU A CA 1
ATOM 1572 C C . LEU A 1 195 ? -1.928 6.429 -21.779 1.00 92.00 195 LEU A C 1
ATOM 1574 O O . LEU A 1 195 ? -2.292 7.375 -21.078 1.00 92.00 195 LEU A O 1
ATOM 1578 N N . GLY A 1 196 ? -1.255 6.654 -22.912 1.00 90.38 196 GLY A N 1
ATOM 1579 C CA . GLY A 1 196 ? -0.892 7.980 -23.390 1.00 90.38 196 GLY A CA 1
ATOM 1580 C C . GLY A 1 196 ? 0.159 8.660 -22.519 1.00 90.38 196 GLY A C 1
ATOM 1581 O O . GLY A 1 196 ? 1.199 8.088 -22.225 1.00 90.38 196 GLY A O 1
ATOM 1582 N N . ARG A 1 197 ? -0.086 9.926 -22.161 1.00 87.38 197 ARG A N 1
ATOM 1583 C CA . ARG A 1 197 ? 0.828 10.763 -21.352 1.00 87.38 197 ARG A CA 1
ATOM 1584 C C . ARG A 1 197 ? 0.438 10.847 -19.882 1.00 87.38 197 ARG A C 1
ATOM 1586 O O . ARG A 1 197 ? 1.134 11.514 -19.121 1.00 87.38 197 ARG A O 1
ATOM 1593 N N . SER A 1 198 ? -0.695 10.262 -19.521 1.00 77.19 198 SER A N 1
ATOM 1594 C CA . SER A 1 198 ? -1.161 10.241 -18.145 1.00 77.19 198 SER A CA 1
ATOM 1595 C C . SER A 1 198 ? -0.442 9.103 -17.441 1.00 77.19 198 SER A C 1
ATOM 1597 O O . SER A 1 198 ? -0.563 7.952 -17.858 1.00 77.19 198 SER A O 1
ATOM 1599 N N . ASP A 1 199 ? 0.337 9.432 -16.416 1.00 78.25 199 ASP A N 1
ATOM 1600 C CA . ASP A 1 199 ? 0.904 8.424 -15.533 1.00 78.25 199 ASP A CA 1
ATOM 1601 C C . ASP A 1 199 ? -0.230 7.666 -14.823 1.00 78.25 199 ASP A C 1
ATOM 1603 O O . ASP A 1 199 ? -1.290 8.245 -14.548 1.00 78.25 199 ASP A O 1
ATOM 1607 N N . PRO A 1 200 ? -0.050 6.364 -14.545 1.00 84.88 200 PRO A N 1
ATOM 1608 C CA . PRO A 1 200 ? -1.022 5.627 -13.756 1.00 84.88 200 PRO A CA 1
ATOM 1609 C C . PRO A 1 200 ? -1.142 6.268 -12.374 1.00 84.88 200 PRO A C 1
ATOM 1611 O O . PRO A 1 200 ? -0.179 6.797 -11.810 1.00 84.88 200 PRO A O 1
ATOM 1614 N N . THR A 1 201 ? -2.331 6.179 -11.787 1.00 90.75 201 THR A N 1
ATOM 1615 C CA . THR A 1 201 ? -2.476 6.534 -10.376 1.00 90.75 201 THR A CA 1
ATOM 1616 C C . THR A 1 201 ? -2.062 5.340 -9.533 1.00 90.75 201 THR A C 1
ATOM 1618 O O . THR A 1 201 ? -2.737 4.316 -9.540 1.00 90.75 201 THR A O 1
ATOM 1621 N N . THR A 1 202 ? -0.967 5.481 -8.794 1.00 93.38 202 THR A N 1
ATOM 1622 C CA . THR A 1 202 ? -0.411 4.397 -7.978 1.00 93.38 202 THR A CA 1
ATOM 1623 C C . THR A 1 202 ? -0.678 4.640 -6.503 1.00 93.38 202 THR A C 1
ATOM 1625 O O . THR A 1 202 ? -0.234 5.639 -5.931 1.00 93.38 202 THR A O 1
ATOM 1628 N N . ASN A 1 203 ? -1.394 3.705 -5.882 1.00 93.25 203 ASN A N 1
ATOM 1629 C CA . ASN A 1 203 ? -1.624 3.653 -4.446 1.00 93.25 203 ASN A CA 1
ATOM 1630 C C . ASN A 1 203 ? -0.811 2.503 -3.861 1.00 93.25 203 ASN A C 1
ATOM 1632 O O . ASN A 1 203 ? -1.149 1.335 -4.031 1.00 93.25 203 ASN A O 1
ATOM 1636 N N . TYR A 1 204 ? 0.264 2.827 -3.155 1.00 94.50 204 TYR A N 1
ATOM 1637 C CA . TYR A 1 204 ? 1.067 1.810 -2.489 1.00 94.50 204 TYR A CA 1
ATOM 1638 C C . TYR A 1 204 ? 0.318 1.280 -1.274 1.00 94.50 204 TYR A C 1
ATOM 1640 O O . TYR A 1 204 ? -0.059 2.060 -0.393 1.00 94.50 204 TYR A O 1
ATOM 1648 N N . LEU A 1 205 ? 0.120 -0.034 -1.214 1.00 93.00 205 LEU A N 1
ATOM 1649 C CA . LEU A 1 205 ? -0.488 -0.670 -0.058 1.00 93.00 205 LEU A CA 1
ATOM 1650 C C . LEU A 1 205 ? 0.604 -1.034 0.944 1.00 93.00 205 LEU A C 1
ATOM 1652 O O . LEU A 1 205 ? 1.647 -1.595 0.597 1.00 93.00 205 LEU A O 1
ATOM 1656 N N . TRP A 1 206 ? 0.374 -0.660 2.197 1.00 93.25 206 TRP A N 1
ATOM 1657 C CA . TRP A 1 206 ? 1.334 -0.835 3.274 1.00 93.25 206 TRP A CA 1
ATOM 1658 C C . TRP A 1 206 ? 0.629 -1.075 4.600 1.00 93.25 206 TRP A C 1
ATOM 1660 O O . TRP A 1 206 ? -0.527 -0.696 4.786 1.00 93.25 206 TRP A O 1
ATOM 1670 N N . PHE A 1 207 ? 1.363 -1.657 5.539 1.00 90.25 207 PHE A N 1
ATOM 1671 C CA . PHE A 1 207 ? 0.973 -1.734 6.939 1.00 90.25 207 PHE A CA 1
ATOM 1672 C C . PHE A 1 207 ? 2.112 -1.250 7.834 1.00 90.25 207 PHE A C 1
ATOM 1674 O O . PHE A 1 207 ? 3.251 -1.075 7.393 1.00 90.25 207 PHE A O 1
ATOM 1681 N N . ARG A 1 208 ? 1.792 -1.003 9.105 1.00 88.12 208 ARG A N 1
ATOM 1682 C CA . ARG A 1 208 ? 2.767 -0.634 10.129 1.00 88.12 208 ARG A CA 1
ATOM 1683 C C . ARG A 1 208 ? 2.744 -1.667 11.244 1.00 88.12 208 ARG A C 1
ATOM 1685 O O . ARG A 1 208 ? 1.672 -2.042 11.707 1.00 88.12 208 ARG A O 1
ATOM 1692 N N . HIS A 1 209 ? 3.921 -2.092 11.675 1.00 87.81 209 HIS A N 1
ATOM 1693 C CA . HIS A 1 209 ? 4.107 -3.111 12.695 1.00 87.81 209 HIS A CA 1
ATOM 1694 C C . HIS A 1 209 ? 5.117 -2.629 13.739 1.00 87.81 209 HIS A C 1
ATOM 1696 O O . HIS A 1 209 ? 6.130 -2.016 13.398 1.00 87.81 209 HIS A O 1
ATOM 1702 N N . LEU A 1 210 ? 4.813 -2.852 15.015 1.00 87.06 210 LEU A N 1
ATOM 1703 C CA . LEU A 1 210 ? 5.695 -2.533 16.134 1.00 87.06 210 LEU A CA 1
ATOM 1704 C C . LEU A 1 210 ? 6.712 -3.666 16.289 1.00 87.06 210 LEU A C 1
ATOM 1706 O O . LEU A 1 210 ? 6.305 -4.797 16.505 1.00 87.06 210 LEU A O 1
ATOM 1710 N N . ARG A 1 211 ? 8.012 -3.371 16.194 1.00 82.88 211 ARG A N 1
ATOM 1711 C CA . ARG A 1 211 ? 9.066 -4.386 16.368 1.00 82.88 211 ARG A CA 1
ATOM 1712 C C . ARG A 1 211 ? 9.518 -4.569 17.809 1.00 82.88 211 ARG A C 1
ATOM 1714 O O . ARG A 1 211 ? 10.139 -5.575 18.127 1.00 82.88 211 ARG A O 1
ATOM 1721 N N . THR A 1 212 ? 9.354 -3.534 18.624 1.00 77.56 212 THR A N 1
ATOM 1722 C CA . THR A 1 212 ? 9.864 -3.511 19.993 1.00 77.56 212 THR A CA 1
ATOM 1723 C C . THR A 1 212 ? 8.778 -3.994 20.936 1.00 77.56 212 THR A C 1
ATOM 1725 O O . THR A 1 212 ? 7.684 -3.429 20.943 1.00 77.56 212 THR A O 1
ATOM 1728 N N . ASP A 1 213 ? 9.092 -4.997 21.750 1.00 79.75 213 ASP A N 1
ATOM 1729 C CA . ASP A 1 213 ? 8.223 -5.384 22.854 1.00 79.75 213 ASP A CA 1
ATOM 1730 C C . ASP A 1 213 ? 8.120 -4.234 23.861 1.00 79.75 213 ASP A C 1
ATOM 1732 O O . ASP A 1 213 ? 9.103 -3.562 24.182 1.00 79.75 213 ASP A O 1
ATOM 1736 N N . ILE A 1 214 ? 6.909 -3.984 24.350 1.00 79.44 214 ILE A N 1
ATOM 1737 C CA . ILE A 1 214 ? 6.677 -2.974 25.380 1.00 79.44 214 ILE A CA 1
ATOM 1738 C C . ILE A 1 214 ? 7.000 -3.624 26.727 1.00 79.44 214 ILE A C 1
ATOM 1740 O O . ILE A 1 214 ? 6.196 -4.388 27.256 1.00 79.44 214 ILE A O 1
ATOM 1744 N N . GLU A 1 215 ? 8.192 -3.352 27.254 1.00 76.56 215 GLU A N 1
ATOM 1745 C CA . GLU A 1 215 ? 8.661 -3.915 28.531 1.00 76.56 215 GLU A CA 1
ATOM 1746 C C . GLU A 1 215 ? 8.161 -3.138 29.761 1.00 76.56 215 GLU A C 1
ATOM 1748 O O . GLU A 1 215 ? 8.227 -3.650 30.878 1.00 76.56 215 GLU A O 1
ATOM 1753 N N . ASP A 1 216 ? 7.671 -1.910 29.573 1.00 79.00 216 ASP A N 1
ATOM 1754 C CA . ASP A 1 216 ? 7.232 -1.048 30.669 1.00 79.00 216 ASP A CA 1
ATOM 1755 C C . ASP A 1 216 ? 5.924 -1.544 31.302 1.00 79.00 216 ASP A C 1
ATOM 1757 O O . ASP A 1 216 ? 4.941 -1.839 30.615 1.00 79.00 216 ASP A O 1
ATOM 1761 N N . ASP A 1 217 ? 5.892 -1.567 32.638 1.00 81.38 217 ASP A N 1
ATOM 1762 C CA . ASP A 1 217 ? 4.681 -1.896 33.384 1.00 81.38 217 ASP A CA 1
ATOM 1763 C C . ASP A 1 217 ? 3.597 -0.824 33.143 1.00 81.38 217 ASP A C 1
ATOM 1765 O O . ASP A 1 217 ? 3.865 0.379 33.279 1.00 81.38 217 ASP A O 1
ATOM 1769 N N . PRO A 1 218 ? 2.350 -1.224 32.837 1.00 84.12 218 PRO A N 1
ATOM 1770 C CA . PRO A 1 218 ? 1.269 -0.280 32.610 1.00 84.12 218 PRO A CA 1
ATOM 1771 C C . PRO A 1 218 ? 0.982 0.552 33.859 1.00 84.12 218 PRO A C 1
ATOM 1773 O O . PRO A 1 218 ? 0.837 0.050 34.978 1.00 84.12 218 PRO A O 1
ATOM 1776 N N . THR A 1 219 ? 0.842 1.860 33.659 1.00 86.44 219 THR A N 1
ATOM 1777 C CA . THR A 1 219 ? 0.393 2.774 34.705 1.00 86.44 219 THR A CA 1
ATOM 1778 C C . THR A 1 219 ? -1.114 2.629 34.869 1.00 86.44 219 THR A C 1
ATOM 1780 O O . THR A 1 219 ? -1.883 2.994 33.979 1.00 86.44 219 THR A O 1
ATOM 1783 N N . SER A 1 220 ? -1.546 2.118 36.025 1.00 85.94 220 SER A N 1
ATOM 1784 C CA . SER A 1 220 ? -2.967 2.043 36.372 1.00 85.94 220 SER A CA 1
ATOM 1785 C C . SER A 1 220 ? -3.552 3.447 36.471 1.00 85.94 220 SER A C 1
ATOM 1787 O O . SER A 1 220 ? -3.043 4.299 37.203 1.00 85.94 220 SER A O 1
ATOM 1789 N N . LEU A 1 221 ? -4.663 3.671 35.779 1.00 81.38 221 LEU A N 1
ATOM 1790 C CA . LEU A 1 221 ? -5.448 4.884 35.952 1.00 81.38 221 LEU A CA 1
ATOM 1791 C C . LEU A 1 221 ? -6.413 4.690 37.123 1.00 81.38 221 LEU A C 1
ATOM 1793 O O . LEU A 1 221 ? -6.960 3.604 37.322 1.00 81.38 221 LEU A O 1
ATOM 1797 N N . GLU A 1 222 ? -6.625 5.744 37.915 1.00 74.25 222 GLU A N 1
ATOM 1798 C CA . GLU A 1 222 ? -7.755 5.749 38.843 1.00 74.25 222 GLU A CA 1
ATOM 1799 C C . GLU A 1 222 ? -9.064 5.604 38.046 1.00 74.25 222 GLU A C 1
ATOM 1801 O O . GLU A 1 222 ? -9.133 6.082 36.909 1.00 74.25 222 GLU A O 1
ATOM 1806 N N . PRO A 1 223 ? -10.107 4.967 38.612 1.00 64.88 223 PRO A N 1
ATOM 1807 C CA . PRO A 1 223 ? -11.340 4.613 37.908 1.00 64.88 223 PRO A CA 1
ATOM 1808 C C . PRO A 1 223 ? -12.233 5.838 37.636 1.00 64.88 223 PRO A C 1
ATOM 1810 O O . PRO A 1 223 ? -13.369 5.929 38.095 1.00 64.88 223 PRO A O 1
ATOM 1813 N N . VAL A 1 224 ? -11.714 6.807 36.886 1.00 62.72 224 VAL A N 1
ATOM 1814 C CA . VAL A 1 224 ? -12.463 7.939 36.333 1.00 62.72 224 VAL A CA 1
ATOM 1815 C C . VAL A 1 224 ? -13.233 7.490 35.084 1.00 62.72 224 VAL A C 1
ATOM 1817 O O . VAL A 1 224 ? -14.297 8.028 34.785 1.00 62.72 224 VAL A O 1
ATOM 1820 N N . ASN A 1 225 ? -12.727 6.472 34.379 1.00 64.00 225 ASN A N 1
ATOM 1821 C CA . ASN A 1 225 ? -13.371 5.805 33.252 1.00 64.00 225 ASN A CA 1
ATOM 1822 C C . ASN A 1 225 ? -13.182 4.288 33.407 1.00 64.00 225 ASN A C 1
ATOM 1824 O O . ASN A 1 225 ? -12.083 3.831 33.695 1.00 64.00 225 ASN A O 1
ATOM 1828 N N . ASP A 1 226 ? -14.249 3.512 33.242 1.00 77.44 226 ASP A N 1
ATOM 1829 C CA . ASP A 1 226 ? -14.239 2.050 33.361 1.00 77.44 226 ASP A CA 1
ATOM 1830 C C . ASP A 1 226 ? -13.794 1.341 32.073 1.00 77.44 226 ASP A C 1
ATOM 1832 O O . ASP A 1 226 ? -13.605 0.132 32.070 1.00 77.44 226 ASP A O 1
ATOM 1836 N N . VAL A 1 227 ? -13.621 2.082 30.975 1.00 84.38 227 VAL A N 1
ATOM 1837 C CA . VAL A 1 227 ? -13.181 1.529 29.686 1.00 84.38 227 VAL A CA 1
ATOM 1838 C C . VAL A 1 227 ? -11.662 1.486 29.565 1.00 84.38 227 VAL A C 1
ATOM 1840 O O . VAL A 1 227 ? -11.131 0.509 29.049 1.00 84.38 227 VAL A O 1
ATOM 1843 N N . VAL A 1 228 ? -10.972 2.539 30.009 1.00 87.94 228 VAL A N 1
ATOM 1844 C CA . VAL A 1 228 ? -9.510 2.645 29.933 1.00 87.94 228 VAL A CA 1
ATOM 1845 C C . VAL A 1 228 ? -8.947 2.426 31.328 1.00 87.94 228 VAL A C 1
ATOM 1847 O O . VAL A 1 228 ? -9.128 3.267 32.205 1.00 87.94 228 VAL A O 1
ATOM 1850 N N . THR A 1 229 ? -8.295 1.287 31.535 1.00 86.94 229 THR A N 1
ATOM 1851 C CA . THR A 1 229 ? -7.827 0.844 32.857 1.00 86.94 229 THR A CA 1
ATOM 1852 C C . THR A 1 229 ? -6.401 1.294 33.157 1.00 86.94 229 THR A C 1
ATOM 1854 O O . THR A 1 229 ? -6.005 1.390 34.319 1.00 86.94 229 THR A O 1
ATOM 1857 N N . GLY A 1 230 ? -5.630 1.600 32.118 1.00 87.75 230 GLY A N 1
ATOM 1858 C CA . GLY A 1 230 ? -4.236 1.988 32.240 1.00 87.75 230 GLY A CA 1
ATOM 1859 C C . GLY A 1 230 ? -3.662 2.498 30.929 1.00 87.75 230 GLY A C 1
ATOM 1860 O O . GLY A 1 230 ? -4.343 2.538 29.899 1.00 87.75 230 GLY A O 1
ATOM 1861 N N . TYR A 1 231 ? -2.407 2.917 30.984 1.00 89.38 231 TYR A N 1
ATOM 1862 C CA . TYR A 1 231 ? -1.634 3.275 29.805 1.00 89.38 231 TYR A CA 1
ATOM 1863 C C . TYR A 1 231 ? -0.173 2.874 29.977 1.00 89.38 231 TYR A C 1
ATOM 1865 O O . TYR A 1 231 ? 0.355 2.894 31.091 1.00 89.38 231 TYR A O 1
ATOM 1873 N N . THR A 1 232 ? 0.493 2.614 28.857 1.00 89.06 232 THR A N 1
ATOM 1874 C CA . THR A 1 232 ? 1.944 2.422 28.813 1.00 89.06 232 THR A CA 1
ATOM 1875 C C . THR A 1 232 ? 2.543 3.382 27.804 1.00 89.06 232 THR A C 1
ATOM 1877 O O . THR A 1 232 ? 2.078 3.468 26.664 1.00 89.06 232 THR A O 1
ATOM 1880 N N . TYR A 1 233 ? 3.561 4.125 28.232 1.00 86.25 233 TYR A N 1
ATOM 1881 C CA . TYR A 1 233 ? 4.293 5.058 27.387 1.00 86.25 233 TYR A CA 1
ATOM 1882 C C . TYR A 1 233 ? 5.723 4.570 27.200 1.00 86.25 233 TYR A C 1
ATOM 1884 O O . TYR A 1 233 ? 6.483 4.542 28.161 1.00 86.25 233 TYR A O 1
ATOM 1892 N N . ALA A 1 234 ? 6.080 4.256 25.960 1.00 82.50 234 ALA A N 1
ATOM 1893 C CA . ALA A 1 234 ? 7.433 3.907 25.568 1.00 82.50 234 ALA A CA 1
ATOM 1894 C C . ALA A 1 234 ? 8.060 5.086 24.808 1.00 82.50 234 ALA A C 1
ATOM 1896 O O . ALA A 1 234 ? 7.580 5.499 23.745 1.00 82.50 234 ALA A O 1
ATOM 1897 N N . GLU A 1 235 ? 9.138 5.642 25.366 1.00 80.38 235 GLU A N 1
ATOM 1898 C CA . GLU A 1 235 ? 9.809 6.838 24.834 1.00 80.38 235 GLU A CA 1
ATOM 1899 C C . GLU A 1 235 ? 10.583 6.563 23.533 1.00 80.38 235 GLU A C 1
ATOM 1901 O O . GLU A 1 235 ? 10.796 7.472 22.728 1.00 80.38 235 GLU A O 1
ATOM 1906 N N . SER A 1 236 ? 10.992 5.314 23.308 1.00 82.44 236 SER A N 1
ATOM 1907 C CA . SER A 1 236 ? 11.715 4.908 22.106 1.00 82.44 236 SER A CA 1
ATOM 1908 C C . SER A 1 236 ? 11.304 3.503 21.692 1.00 82.44 236 SER A C 1
ATOM 1910 O O . SER A 1 236 ? 11.671 2.526 22.338 1.00 82.44 236 SER A O 1
ATOM 1912 N N . VAL A 1 237 ? 10.576 3.409 20.584 1.00 83.06 237 VAL A N 1
ATOM 1913 C CA . VAL A 1 237 ? 10.195 2.147 19.946 1.00 83.06 237 VAL A CA 1
ATOM 1914 C C . VAL A 1 237 ? 10.517 2.168 18.461 1.00 83.06 237 VAL A C 1
ATOM 1916 O O . VAL A 1 237 ? 10.485 3.217 17.811 1.00 83.06 237 VAL A O 1
ATOM 1919 N N . GLU A 1 238 ? 10.772 0.987 17.912 1.00 84.38 238 GLU A N 1
ATOM 1920 C CA . GLU A 1 238 ? 10.960 0.794 16.483 1.00 84.38 238 GLU A CA 1
ATOM 1921 C C . GLU A 1 238 ? 9.670 0.292 15.831 1.00 84.38 238 GLU A C 1
ATOM 1923 O O . GLU A 1 238 ? 9.114 -0.741 16.209 1.00 84.38 238 GLU A O 1
ATOM 1928 N N . PHE A 1 239 ? 9.220 0.998 14.799 1.00 86.00 239 PHE A N 1
ATOM 1929 C CA . PHE A 1 239 ? 8.181 0.528 13.896 1.00 86.00 239 PHE A CA 1
ATOM 1930 C C . PHE A 1 239 ? 8.771 0.175 12.541 1.00 86.00 239 PHE A C 1
ATOM 1932 O O . PHE A 1 239 ? 9.636 0.879 12.025 1.00 86.00 239 PHE A O 1
ATOM 1939 N N . LEU A 1 240 ? 8.227 -0.864 11.922 1.00 88.25 240 LEU A N 1
ATOM 1940 C CA . LEU A 1 240 ? 8.381 -1.100 10.496 1.00 88.25 240 LEU A CA 1
ATOM 1941 C C . LEU A 1 240 ? 7.136 -0.644 9.774 1.00 88.25 240 LEU A C 1
ATOM 1943 O O . LEU A 1 240 ? 6.020 -1.008 10.141 1.00 88.25 240 LEU A O 1
ATOM 1947 N N . ARG A 1 241 ? 7.342 0.117 8.710 1.00 90.94 241 ARG A N 1
ATOM 1948 C CA . ARG A 1 241 ? 6.329 0.345 7.693 1.00 90.94 241 ARG A CA 1
ATOM 1949 C C . ARG A 1 241 ? 6.680 -0.507 6.487 1.00 90.94 241 ARG A C 1
ATOM 1951 O O . ARG A 1 241 ? 7.727 -0.286 5.890 1.00 90.94 241 ARG A O 1
ATOM 1958 N N . CYS A 1 242 ? 5.820 -1.462 6.158 1.00 92.44 242 CYS A N 1
ATOM 1959 C CA . CYS A 1 242 ? 6.049 -2.457 5.115 1.00 92.44 242 CYS A CA 1
ATOM 1960 C C . CYS A 1 242 ? 5.089 -2.218 3.953 1.00 92.44 242 CYS A C 1
ATOM 1962 O O . CYS A 1 242 ? 3.875 -2.284 4.135 1.00 92.44 242 CYS A O 1
ATOM 1964 N N . TYR A 1 243 ? 5.634 -1.961 2.770 1.00 95.06 243 TYR A N 1
ATOM 1965 C CA . TYR A 1 243 ? 4.917 -1.882 1.504 1.00 95.06 243 TYR A CA 1
ATOM 1966 C C . TYR A 1 243 ? 4.918 -3.261 0.844 1.00 95.06 243 TYR A C 1
ATOM 1968 O O . TYR A 1 243 ? 5.985 -3.856 0.682 1.00 95.06 243 TYR A O 1
ATOM 1976 N N . TYR A 1 244 ? 3.742 -3.759 0.466 1.00 93.38 244 TYR A N 1
ATOM 1977 C CA . TYR A 1 244 ? 3.585 -5.146 0.002 1.00 93.38 244 TYR A CA 1
ATOM 1978 C C . TYR A 1 244 ? 3.093 -5.295 -1.440 1.00 93.38 244 TYR A C 1
ATOM 1980 O O . TYR A 1 244 ? 3.272 -6.356 -2.032 1.00 93.38 244 TYR A O 1
ATOM 1988 N N . THR A 1 245 ? 2.466 -4.259 -1.999 1.00 94.25 245 THR A N 1
ATOM 1989 C CA . THR A 1 245 ? 2.044 -4.218 -3.404 1.00 94.25 245 THR A CA 1
ATOM 1990 C C . THR A 1 245 ? 1.749 -2.777 -3.826 1.00 94.25 245 THR A C 1
ATOM 1992 O O . THR A 1 245 ? 1.547 -1.893 -2.977 1.00 94.25 245 THR A O 1
ATOM 1995 N N . SER A 1 246 ? 1.674 -2.550 -5.132 1.00 95.69 246 SER A N 1
ATOM 1996 C CA . SER A 1 246 ? 1.158 -1.324 -5.738 1.00 95.69 246 SER A CA 1
ATOM 1997 C C . SER A 1 246 ? -0.227 -1.569 -6.320 1.00 95.69 246 SER A C 1
ATOM 1999 O O . SER A 1 246 ? -0.381 -2.420 -7.184 1.00 95.69 246 SER A O 1
ATOM 2001 N N . LEU A 1 247 ? -1.228 -0.782 -5.924 1.00 94.62 247 LEU A N 1
ATOM 2002 C CA . LEU A 1 247 ? -2.514 -0.734 -6.618 1.00 94.62 247 LEU A CA 1
ATOM 2003 C C . LEU A 1 247 ? -2.473 0.359 -7.689 1.00 94.62 247 LEU A C 1
ATOM 2005 O O . LEU A 1 247 ? -2.481 1.553 -7.373 1.00 94.62 247 LEU A O 1
ATOM 2009 N N . LEU A 1 248 ? -2.438 -0.054 -8.950 1.00 94.31 248 LEU A N 1
ATOM 2010 C CA . LEU A 1 248 ? -2.442 0.819 -10.115 1.00 94.31 248 LEU A CA 1
ATOM 2011 C C . LEU A 1 248 ? -3.876 1.067 -10.569 1.00 94.31 248 LEU A C 1
ATOM 2013 O O . LEU A 1 248 ? -4.671 0.139 -10.675 1.00 94.31 248 LEU A O 1
ATOM 2017 N N . THR A 1 249 ? -4.198 2.317 -10.876 1.00 93.94 249 THR A N 1
ATOM 2018 C CA . THR A 1 249 ? -5.407 2.702 -11.607 1.00 93.94 249 THR A CA 1
ATOM 2019 C C . THR A 1 249 ? -4.992 3.285 -12.948 1.00 93.94 249 THR A C 1
ATOM 2021 O O . THR A 1 249 ? -4.263 4.282 -13.012 1.00 93.94 249 THR A O 1
ATOM 2024 N N . LEU A 1 250 ? -5.426 2.618 -14.010 1.00 92.44 250 LEU A N 1
ATOM 2025 C CA . LEU A 1 250 ? -5.021 2.839 -15.388 1.00 92.44 250 LEU A CA 1
ATOM 2026 C C . LEU A 1 250 ? -6.182 3.451 -16.167 1.00 92.44 250 LEU A C 1
ATOM 2028 O O . LEU A 1 250 ? -7.338 3.096 -15.942 1.00 92.44 250 LEU A O 1
ATOM 2032 N N . TYR A 1 251 ? -5.855 4.335 -17.104 1.00 92.25 251 TYR A N 1
ATOM 2033 C CA . TYR A 1 251 ? -6.821 4.992 -17.977 1.00 92.25 251 TYR A CA 1
ATOM 2034 C C . TYR A 1 251 ? -6.420 4.723 -19.422 1.00 92.25 251 TYR A C 1
ATOM 2036 O O . TYR A 1 251 ? -5.435 5.288 -19.907 1.00 92.25 251 TYR A O 1
ATOM 2044 N N . GLU A 1 252 ? -7.146 3.834 -20.096 1.00 91.12 252 GLU A N 1
ATOM 2045 C CA . GLU A 1 252 ? -6.868 3.520 -21.492 1.00 91.12 252 GLU A CA 1
ATOM 2046 C C . GLU A 1 252 ? -7.219 4.723 -22.369 1.00 91.12 252 GLU A C 1
ATOM 2048 O O . GLU A 1 252 ? -8.322 5.266 -22.331 1.00 91.12 252 GLU A O 1
ATOM 2053 N N . LYS A 1 253 ? -6.262 5.153 -23.185 1.00 90.56 253 LYS A N 1
ATOM 2054 C CA . LYS A 1 253 ? -6.377 6.371 -23.983 1.00 90.56 253 LYS A CA 1
ATOM 2055 C C . LYS A 1 253 ? -7.409 6.253 -25.104 1.00 90.56 253 LYS A C 1
ATOM 2057 O O . LYS A 1 253 ? -8.057 7.244 -25.438 1.00 90.56 253 LYS A O 1
ATOM 2062 N N . ASP A 1 254 ? -7.514 5.076 -25.712 1.00 87.75 254 ASP A N 1
ATOM 2063 C CA . ASP A 1 254 ? -8.280 4.893 -26.945 1.00 87.75 254 ASP A CA 1
ATOM 2064 C C . ASP A 1 254 ? -9.767 4.627 -26.667 1.00 87.75 254 ASP A C 1
ATOM 2066 O O . ASP A 1 254 ? -10.632 5.116 -27.397 1.00 87.75 254 ASP A O 1
ATOM 2070 N N . THR A 1 255 ? -10.074 3.918 -25.582 1.00 87.62 255 THR A N 1
ATOM 2071 C CA . THR A 1 255 ? -11.441 3.555 -25.172 1.00 87.62 255 THR A CA 1
ATOM 2072 C C . THR A 1 255 ? -11.983 4.446 -24.045 1.00 87.62 255 THR A C 1
ATOM 2074 O O . THR A 1 255 ? -13.198 4.575 -23.904 1.00 87.62 255 THR A O 1
ATOM 2077 N N . ASN A 1 256 ? -11.107 5.122 -23.285 1.00 84.94 256 ASN A N 1
ATOM 2078 C CA . ASN A 1 256 ? -11.394 5.737 -21.979 1.00 84.94 256 ASN A CA 1
ATOM 2079 C C . ASN A 1 256 ? -11.858 4.738 -20.906 1.00 84.94 256 ASN A C 1
ATOM 2081 O O . ASN A 1 256 ? -12.477 5.143 -19.919 1.00 84.94 256 ASN A O 1
ATOM 2085 N N . GLU A 1 257 ? -11.568 3.449 -21.079 1.00 88.75 257 GLU A N 1
ATOM 2086 C CA . GLU A 1 257 ? -11.812 2.451 -20.043 1.00 88.75 257 GLU A CA 1
ATOM 2087 C C . GLU A 1 257 ? -10.860 2.661 -18.858 1.00 88.75 257 GLU A C 1
ATOM 2089 O O . GLU A 1 257 ? -9.714 3.101 -19.005 1.00 88.75 257 GLU A O 1
ATOM 2094 N N . THR A 1 258 ? -11.366 2.390 -17.654 1.00 91.06 258 THR A N 1
ATOM 2095 C CA . THR A 1 258 ? -10.592 2.465 -16.413 1.00 91.06 258 THR A CA 1
ATOM 2096 C C . THR A 1 258 ? -10.391 1.060 -15.880 1.00 91.06 258 THR A C 1
ATOM 2098 O O . THR A 1 258 ? -11.358 0.328 -15.710 1.00 91.06 258 THR A O 1
ATOM 2101 N N . LEU A 1 259 ? -9.145 0.707 -15.577 1.00 90.62 259 LEU A N 1
ATOM 2102 C CA . LEU A 1 259 ? -8.779 -0.593 -15.020 1.00 90.62 259 LEU A CA 1
ATOM 2103 C C . LEU A 1 259 ? -8.048 -0.379 -13.698 1.00 90.62 259 LEU A C 1
ATOM 2105 O O . LEU A 1 259 ? -7.291 0.583 -13.555 1.00 90.62 259 LEU A O 1
ATOM 2109 N N . SER A 1 260 ? -8.236 -1.266 -12.725 1.00 93.00 260 SER A N 1
ATOM 2110 C CA . SER A 1 260 ? -7.341 -1.344 -11.570 1.00 93.00 260 SER A CA 1
ATOM 2111 C C . SER A 1 260 ? -6.649 -2.695 -11.499 1.00 93.00 260 SER A C 1
ATOM 2113 O O . SER A 1 260 ? -7.293 -3.730 -11.609 1.00 93.00 260 SER A O 1
ATOM 2115 N N . LYS A 1 261 ? -5.329 -2.676 -11.306 1.00 93.00 261 LYS A N 1
ATOM 2116 C CA . LYS A 1 261 ? -4.507 -3.885 -11.195 1.00 93.00 261 LYS A CA 1
ATOM 2117 C C . LYS A 1 261 ? -3.472 -3.738 -10.096 1.00 93.00 261 LYS A C 1
ATOM 2119 O O . LYS A 1 261 ? -2.975 -2.640 -9.845 1.00 93.00 261 LYS A O 1
ATOM 2124 N N . THR A 1 262 ? -3.172 -4.840 -9.424 1.00 92.81 262 THR A N 1
ATOM 2125 C CA . THR A 1 262 ? -2.086 -4.909 -8.449 1.00 92.81 262 THR A CA 1
ATOM 2126 C C . THR A 1 262 ? -0.776 -5.255 -9.142 1.00 92.81 262 THR A C 1
ATOM 2128 O O . THR A 1 262 ? -0.767 -5.990 -10.123 1.00 92.81 262 THR A O 1
ATOM 2131 N N . LEU A 1 263 ? 0.322 -4.716 -8.626 1.00 93.69 263 LEU A N 1
ATOM 2132 C CA . LEU A 1 263 ? 1.676 -5.050 -9.040 1.00 93.69 263 LEU A CA 1
ATOM 2133 C C . LEU A 1 263 ? 2.459 -5.454 -7.794 1.00 93.69 263 LEU A C 1
ATOM 2135 O O . LEU A 1 263 ? 2.823 -4.609 -6.967 1.00 93.69 263 LEU A O 1
ATOM 2139 N N . ASP A 1 264 ? 2.667 -6.758 -7.661 1.00 93.69 264 ASP A N 1
ATOM 2140 C CA . ASP A 1 264 ? 3.341 -7.365 -6.522 1.00 93.69 264 ASP A CA 1
ATOM 2141 C C . ASP A 1 264 ? 4.856 -7.280 -6.673 1.00 93.69 264 ASP A C 1
ATOM 2143 O O . ASP A 1 264 ? 5.389 -7.267 -7.780 1.00 93.69 264 ASP A O 1
ATOM 2147 N N . TYR A 1 265 ? 5.573 -7.212 -5.554 1.00 94.50 265 TYR A N 1
ATOM 2148 C CA . TYR A 1 265 ? 7.028 -7.136 -5.590 1.00 94.50 265 TYR A CA 1
ATOM 2149 C C . TYR A 1 265 ? 7.635 -8.518 -5.386 1.00 94.50 265 TYR A C 1
ATOM 2151 O O . TYR A 1 265 ? 7.221 -9.271 -4.500 1.00 94.50 265 TYR A O 1
ATOM 2159 N N . VAL A 1 266 ? 8.661 -8.820 -6.169 1.00 93.38 266 VAL A N 1
ATOM 2160 C CA . VAL A 1 266 ? 9.490 -10.021 -6.041 1.00 93.38 266 VAL A CA 1
ATOM 2161 C C . VAL A 1 266 ? 10.959 -9.621 -6.044 1.00 93.38 266 VAL A C 1
ATOM 2163 O O . VAL A 1 266 ? 11.305 -8.492 -6.387 1.00 93.38 266 VAL A O 1
ATOM 2166 N N . HIS A 1 267 ? 11.834 -10.523 -5.612 1.00 90.25 267 HIS A N 1
ATOM 2167 C CA . HIS A 1 267 ? 13.273 -10.306 -5.690 1.00 90.25 267 HIS A CA 1
ATOM 2168 C C . HIS A 1 267 ? 13.954 -11.545 -6.276 1.00 90.25 267 HIS A C 1
ATOM 2170 O O . HIS A 1 267 ? 13.896 -12.622 -5.675 1.00 90.25 267 HIS A O 1
ATOM 2176 N N . ASP A 1 268 ? 14.684 -11.330 -7.375 1.00 65.62 268 ASP A N 1
ATOM 2177 C CA . ASP A 1 268 ? 15.293 -12.276 -8.340 1.00 65.62 268 ASP A CA 1
ATOM 2178 C C . ASP A 1 268 ? 16.314 -13.319 -7.810 1.00 65.62 268 ASP A C 1
ATOM 2180 O O . ASP A 1 268 ? 17.217 -13.768 -8.514 1.00 65.62 268 ASP A O 1
ATOM 2184 N N . ALA A 1 269 ? 16.228 -13.716 -6.539 1.00 56.91 269 ALA A N 1
ATOM 2185 C CA . ALA A 1 269 ? 17.103 -14.727 -5.943 1.00 56.91 269 ALA A CA 1
ATOM 2186 C C . ALA A 1 269 ? 16.366 -15.980 -5.444 1.00 56.91 269 ALA A C 1
ATOM 2188 O O . ALA A 1 269 ? 17.016 -17.013 -5.296 1.00 56.91 269 ALA A O 1
ATOM 2189 N N . ASN A 1 270 ? 15.055 -15.911 -5.180 1.00 56.16 270 ASN A N 1
ATOM 2190 C CA . ASN A 1 270 ? 14.361 -16.951 -4.409 1.00 56.16 270 ASN A CA 1
ATOM 2191 C C . ASN A 1 270 ? 12.938 -17.304 -4.892 1.00 56.16 270 ASN A C 1
ATOM 2193 O O . ASN A 1 270 ? 12.293 -18.090 -4.206 1.00 56.16 270 ASN A O 1
ATOM 2197 N N . ASP A 1 271 ? 12.411 -16.707 -5.972 1.00 62.38 271 ASP A N 1
ATOM 2198 C CA . ASP A 1 271 ? 10.967 -16.754 -6.318 1.00 62.38 271 ASP A CA 1
ATOM 2199 C C . ASP A 1 271 ? 10.031 -16.332 -5.159 1.00 62.38 271 ASP A C 1
ATOM 2201 O O . ASP A 1 271 ? 8.820 -16.524 -5.205 1.00 62.38 271 ASP A O 1
ATOM 2205 N N . SER A 1 272 ? 10.587 -15.736 -4.101 1.00 76.31 272 SER A N 1
ATOM 2206 C CA . SER A 1 272 ? 9.854 -15.330 -2.911 1.00 76.31 272 SER A CA 1
ATOM 2207 C C . SER A 1 272 ? 9.313 -13.921 -3.092 1.00 76.31 272 SER A C 1
ATOM 2209 O O . SER A 1 272 ? 10.040 -13.016 -3.529 1.00 76.31 272 SER A O 1
ATOM 2211 N N . ARG A 1 273 ? 8.072 -13.715 -2.662 1.00 91.19 273 ARG A N 1
ATOM 2212 C CA . ARG A 1 273 ? 7.450 -12.396 -2.608 1.00 91.19 273 ARG A CA 1
ATOM 2213 C C . ARG A 1 273 ? 8.281 -11.466 -1.724 1.00 91.19 273 ARG A C 1
ATOM 2215 O O . ARG A 1 273 ? 8.815 -11.860 -0.684 1.00 91.19 273 ARG A O 1
ATOM 2222 N N . ALA A 1 274 ? 8.399 -10.214 -2.138 1.00 93.88 274 ALA A N 1
ATOM 2223 C CA . ALA A 1 274 ? 9.187 -9.209 -1.449 1.00 93.88 274 ALA A CA 1
ATOM 2224 C C . ALA A 1 274 ? 8.276 -8.136 -0.855 1.00 93.88 274 ALA A C 1
ATOM 2226 O O . ALA A 1 274 ? 7.428 -7.577 -1.541 1.00 93.88 274 ALA A O 1
ATOM 2227 N N . PHE A 1 275 ? 8.469 -7.796 0.417 1.00 94.69 275 PHE A N 1
ATOM 2228 C CA . PHE A 1 275 ? 7.936 -6.555 0.982 1.00 94.69 275 PHE A CA 1
ATOM 2229 C C . PHE A 1 275 ? 9.084 -5.569 1.150 1.00 94.69 275 PHE A C 1
ATOM 2231 O O . PHE A 1 275 ? 10.170 -5.946 1.589 1.00 94.69 275 PHE A O 1
ATOM 2238 N N . VAL A 1 276 ? 8.853 -4.295 0.844 1.00 95.44 276 VAL A N 1
ATOM 2239 C CA . VAL A 1 276 ? 9.859 -3.242 1.033 1.00 95.44 276 VAL A CA 1
ATOM 2240 C C . VAL A 1 276 ? 9.495 -2.436 2.260 1.00 95.44 276 VAL A C 1
ATOM 2242 O O . VAL A 1 276 ? 8.380 -1.932 2.360 1.00 95.44 276 VAL A O 1
ATOM 2245 N N . ALA A 1 277 ? 10.422 -2.303 3.198 1.00 93.25 277 ALA A N 1
ATOM 2246 C CA . ALA A 1 277 ? 10.158 -1.676 4.476 1.00 93.25 277 ALA A CA 1
ATOM 2247 C C . ALA A 1 277 ? 11.090 -0.509 4.788 1.00 93.25 277 ALA A C 1
ATOM 2249 O O . ALA A 1 277 ? 12.223 -0.423 4.317 1.00 93.25 277 ALA A O 1
ATOM 2250 N N . SER A 1 278 ? 10.604 0.371 5.655 1.00 90.44 278 SER A N 1
ATOM 2251 C CA . SER A 1 278 ? 11.399 1.390 6.330 1.00 90.44 278 SER A CA 1
ATOM 2252 C C . SER A 1 278 ? 11.271 1.228 7.839 1.00 90.44 278 SER A C 1
ATOM 2254 O O . SER A 1 278 ? 10.166 1.026 8.350 1.00 90.44 278 SER A O 1
ATOM 2256 N N . SER A 1 279 ? 12.389 1.368 8.547 1.00 84.69 279 SER A N 1
ATOM 2257 C CA . SER A 1 279 ? 12.416 1.399 10.008 1.00 84.69 279 SER A CA 1
ATOM 2258 C C . SER A 1 279 ? 12.257 2.837 10.516 1.00 84.69 279 SER A C 1
ATOM 2260 O O . SER A 1 279 ? 12.889 3.771 10.014 1.00 84.69 279 SER A O 1
ATOM 2262 N N . GLU A 1 280 ? 11.381 3.018 11.498 1.00 82.19 280 GLU A N 1
ATOM 2263 C CA . GLU A 1 280 ? 11.015 4.295 12.104 1.00 82.19 280 GLU A CA 1
ATOM 2264 C C . GLU A 1 280 ? 11.230 4.229 13.614 1.00 82.19 280 GLU A C 1
ATOM 2266 O O . GLU A 1 280 ? 10.621 3.402 14.288 1.00 82.19 280 GLU A O 1
ATOM 2271 N N . GLN A 1 281 ? 12.034 5.143 14.160 1.00 81.62 281 GLN A N 1
ATOM 2272 C CA . GLN A 1 281 ? 12.108 5.336 15.608 1.00 81.62 281 GLN A CA 1
ATOM 2273 C C . GLN A 1 281 ? 11.034 6.338 16.028 1.00 81.62 281 GLN A C 1
ATOM 2275 O O . GLN A 1 281 ? 10.928 7.429 15.459 1.00 81.62 281 GLN A O 1
ATOM 2280 N N . SER A 1 282 ? 10.211 5.964 17.002 1.00 79.50 282 SER A N 1
ATOM 2281 C CA . SER A 1 282 ? 9.075 6.772 17.436 1.00 79.50 282 SER A CA 1
ATOM 2282 C C . SER A 1 282 ? 8.782 6.603 18.925 1.00 79.50 282 SER A C 1
ATOM 2284 O O . SER A 1 282 ? 9.412 5.807 19.611 1.00 79.50 282 SER A O 1
ATOM 2286 N N . GLN A 1 283 ? 7.809 7.369 19.405 1.00 82.75 283 GLN A N 1
ATOM 2287 C CA . GLN A 1 283 ? 7.217 7.230 20.731 1.00 82.75 283 GLN A CA 1
ATOM 2288 C C . GLN A 1 283 ? 5.893 6.483 20.596 1.00 82.75 283 GLN A C 1
ATOM 2290 O O . GLN A 1 283 ? 5.183 6.644 19.597 1.00 82.75 283 GLN A O 1
ATOM 2295 N N . LEU A 1 284 ? 5.543 5.686 21.600 1.00 81.75 284 LEU A N 1
ATOM 2296 C CA . LEU A 1 284 ? 4.300 4.925 21.610 1.00 81.75 284 LEU A CA 1
ATOM 2297 C C . LEU A 1 284 ? 3.572 5.112 22.935 1.00 81.75 284 LEU A C 1
ATOM 2299 O O . LEU A 1 284 ? 4.112 4.840 23.999 1.00 81.75 284 LEU A O 1
ATOM 2303 N N . LEU A 1 285 ? 2.317 5.541 22.843 1.00 86.06 285 LEU A N 1
ATOM 2304 C CA . LEU A 1 285 ? 1.365 5.520 23.942 1.00 86.06 285 LEU A CA 1
ATOM 2305 C C . LEU A 1 285 ? 0.307 4.460 23.638 1.00 86.06 285 LEU A C 1
ATOM 2307 O O . LEU A 1 285 ? -0.447 4.595 22.673 1.00 86.06 285 LEU A O 1
ATOM 2311 N N . THR A 1 286 ? 0.262 3.417 24.457 1.00 88.12 286 THR A N 1
ATOM 2312 C CA . THR A 1 286 ? -0.794 2.401 24.421 1.00 88.12 286 THR A CA 1
ATOM 2313 C C . THR A 1 286 ? -1.757 2.610 25.577 1.00 88.12 286 THR A C 1
ATOM 2315 O O . THR A 1 286 ? -1.387 3.133 26.627 1.00 88.12 286 THR A O 1
ATOM 2318 N N . PHE A 1 287 ? -3.009 2.221 25.362 1.00 88.12 287 PHE A N 1
ATOM 2319 C CA . PHE A 1 287 ? -4.047 2.247 26.379 1.00 88.12 287 PHE A CA 1
ATOM 2320 C C . PHE A 1 287 ? -4.518 0.825 26.627 1.00 88.12 287 PHE A C 1
ATOM 2322 O O . PHE A 1 287 ? -4.869 0.117 25.679 1.00 88.12 287 PHE A O 1
ATOM 2329 N N . ASP A 1 288 ? -4.580 0.444 27.897 1.00 87.88 288 ASP A N 1
ATOM 2330 C CA . ASP A 1 288 ? -5.236 -0.788 28.298 1.00 87.88 288 ASP A CA 1
ATOM 2331 C C . ASP A 1 288 ? -6.732 -0.548 28.320 1.00 87.88 288 ASP A C 1
ATOM 2333 O O . ASP A 1 288 ? -7.240 0.348 29.003 1.00 87.88 288 ASP A O 1
ATOM 2337 N N . VAL A 1 289 ? -7.433 -1.350 27.532 1.00 89.06 289 VAL A N 1
ATOM 2338 C CA . VAL A 1 289 ? -8.859 -1.191 27.312 1.00 89.06 289 VAL A CA 1
ATOM 2339 C C . VAL A 1 289 ? -9.581 -2.462 27.721 1.00 89.06 289 VAL A C 1
ATOM 2341 O O . VAL A 1 289 ? -9.283 -3.547 27.211 1.00 89.06 289 VAL A O 1
ATOM 2344 N N . ASP A 1 290 ? -10.587 -2.333 28.587 1.00 88.75 290 ASP A N 1
ATOM 2345 C CA . ASP A 1 290 ? -11.453 -3.453 28.944 1.00 88.75 290 ASP A CA 1
ATOM 2346 C C . ASP A 1 290 ? -12.383 -3.783 27.766 1.00 88.75 290 ASP A C 1
ATOM 2348 O O . ASP A 1 290 ? -13.471 -3.221 27.578 1.00 88.75 290 ASP A O 1
ATOM 2352 N N . ARG A 1 291 ? -11.935 -4.740 26.945 1.00 89.75 291 ARG A N 1
ATOM 2353 C CA . ARG A 1 291 ? -12.690 -5.237 25.789 1.00 89.75 291 ARG A CA 1
ATOM 2354 C C . ARG A 1 291 ? -14.044 -5.826 26.194 1.00 89.75 291 ARG A C 1
ATOM 2356 O O . ARG A 1 291 ? -14.973 -5.769 25.393 1.00 89.75 291 ARG A O 1
ATOM 2363 N N . GLY A 1 292 ? -14.184 -6.373 27.403 1.00 92.12 292 GLY A N 1
ATOM 2364 C CA . GLY A 1 292 ? -15.446 -6.920 27.902 1.00 92.12 292 GLY A CA 1
ATOM 2365 C C . GLY A 1 292 ? -16.485 -5.826 28.139 1.00 92.12 292 GLY A C 1
ATOM 2366 O O . GLY A 1 292 ? -17.629 -5.952 27.689 1.00 92.12 292 GLY A O 1
ATOM 2367 N N . ILE A 1 293 ? -16.071 -4.723 28.769 1.00 90.12 293 ILE A N 1
ATOM 2368 C CA . ILE A 1 293 ? -16.918 -3.540 28.974 1.00 90.12 293 ILE A CA 1
ATOM 2369 C C . ILE A 1 293 ? -17.275 -2.896 27.635 1.00 90.12 293 ILE A C 1
ATOM 2371 O O . ILE A 1 293 ? -18.453 -2.608 27.406 1.00 90.12 293 ILE A O 1
ATOM 2375 N N . ILE A 1 294 ? -16.308 -2.737 26.721 1.00 90.56 294 ILE A N 1
ATOM 2376 C CA . ILE A 1 294 ? -16.593 -2.231 25.369 1.00 90.56 294 ILE A CA 1
ATOM 2377 C C . ILE A 1 294 ? -17.612 -3.115 24.666 1.00 90.56 294 ILE A C 1
ATOM 2379 O O . ILE A 1 294 ? -18.619 -2.606 24.191 1.00 90.56 294 ILE A O 1
ATOM 2383 N N . GLN A 1 295 ? -17.395 -4.429 24.613 1.00 91.69 295 GLN A N 1
ATOM 2384 C CA . GLN A 1 295 ? -18.319 -5.336 23.935 1.00 91.69 295 GLN A CA 1
ATOM 2385 C C . GLN A 1 295 ? -19.724 -5.266 24.528 1.00 91.69 295 GLN A C 1
ATOM 2387 O O . GLN A 1 295 ? -20.700 -5.273 23.779 1.00 91.69 295 GLN A O 1
ATOM 2392 N N . LYS A 1 296 ? -19.836 -5.196 25.858 1.00 93.38 296 LYS A N 1
ATOM 2393 C CA . LYS A 1 296 ? -21.123 -5.055 26.538 1.00 93.38 296 LYS A CA 1
ATOM 2394 C C . LYS A 1 296 ? -21.817 -3.753 26.133 1.00 93.38 296 LYS A C 1
ATOM 2396 O O . LYS A 1 296 ? -22.950 -3.812 25.672 1.00 93.38 296 LYS A O 1
ATOM 2401 N N . ARG A 1 297 ? -21.129 -2.614 26.236 1.00 90.94 297 ARG A N 1
ATOM 2402 C CA . ARG A 1 297 ? -21.683 -1.294 25.890 1.00 90.94 297 ARG A CA 1
ATOM 2403 C C . ARG A 1 297 ? -22.020 -1.170 24.413 1.00 90.94 297 ARG A C 1
ATOM 2405 O O . ARG A 1 297 ? -23.062 -0.633 24.071 1.00 90.94 297 ARG A O 1
ATOM 2412 N N . VAL A 1 298 ? -21.163 -1.695 23.538 1.00 91.31 298 VAL A N 1
ATOM 2413 C CA . VAL A 1 298 ? -21.434 -1.762 22.101 1.00 91.31 298 VAL A CA 1
ATOM 2414 C C . VAL A 1 298 ? -22.711 -2.561 21.871 1.00 91.31 298 VAL A C 1
ATOM 2416 O O . VAL A 1 298 ? -23.598 -2.054 21.206 1.00 91.31 298 VAL A O 1
ATOM 2419 N N . ARG A 1 299 ? -22.878 -3.752 22.463 1.00 92.50 299 ARG A N 1
ATOM 2420 C CA . ARG A 1 299 ? -24.139 -4.508 22.329 1.00 92.50 299 ARG A CA 1
ATOM 2421 C C . ARG A 1 299 ? -25.344 -3.724 22.843 1.00 92.50 299 ARG A C 1
ATOM 2423 O O . ARG A 1 299 ? -26.324 -3.641 22.123 1.00 92.50 299 ARG A O 1
ATOM 2430 N N . GLU A 1 300 ? -25.248 -3.116 24.024 1.00 93.75 300 GLU A N 1
ATOM 2431 C CA . GLU A 1 300 ? -26.327 -2.293 24.593 1.00 93.75 300 GLU A CA 1
ATOM 2432 C C . GLU A 1 300 ? -26.740 -1.163 23.635 1.00 93.75 300 GLU A C 1
ATOM 2434 O O . GLU A 1 300 ? -27.923 -1.020 23.339 1.00 93.75 300 GLU A O 1
ATOM 2439 N N . VAL A 1 301 ? -25.775 -0.429 23.070 1.00 93.25 301 VAL A N 1
ATOM 2440 C CA . VAL A 1 301 ? -26.035 0.629 22.078 1.00 93.25 301 VAL A CA 1
ATOM 2441 C C . VAL A 1 301 ? -26.623 0.061 20.786 1.00 93.25 301 VAL A C 1
ATOM 2443 O O . VAL A 1 301 ? -27.547 0.644 20.233 1.00 93.25 301 VAL A O 1
ATOM 2446 N N . LEU A 1 302 ? -26.115 -1.063 20.283 1.00 91.94 302 LEU A N 1
ATOM 2447 C CA . LEU A 1 302 ? -26.617 -1.664 19.042 1.00 91.94 302 LEU A CA 1
ATOM 2448 C C . LEU A 1 302 ? -28.014 -2.278 19.191 1.00 91.94 302 LEU A C 1
ATOM 2450 O O . LEU A 1 302 ? -28.743 -2.354 18.201 1.00 91.94 302 LEU A O 1
ATOM 2454 N N . ASP A 1 303 ? -28.379 -2.711 20.397 1.00 91.44 303 ASP A N 1
ATOM 2455 C CA . ASP A 1 303 ? -29.719 -3.198 20.725 1.00 91.44 303 ASP A CA 1
ATOM 2456 C C . ASP A 1 303 ? -30.701 -2.031 20.944 1.00 91.44 303 ASP A C 1
ATOM 2458 O O . ASP A 1 303 ? -31.855 -2.117 20.526 1.00 91.44 303 ASP A O 1
ATOM 2462 N N . GLU A 1 304 ? -30.251 -0.926 21.552 1.00 95.25 304 GLU A N 1
ATOM 2463 C CA . GLU A 1 304 ? -31.056 0.290 21.757 1.00 95.25 304 GLU A CA 1
ATOM 2464 C C . GLU A 1 304 ? -31.259 1.092 20.458 1.00 95.25 304 GLU A C 1
ATOM 2466 O O . GLU A 1 304 ? -32.341 1.638 20.231 1.00 95.25 304 GLU A O 1
ATOM 2471 N N . TYR A 1 305 ? -30.248 1.127 19.583 1.00 92.19 305 TYR A N 1
ATOM 2472 C CA . TYR A 1 305 ? -30.232 1.896 18.334 1.00 92.19 305 TYR A CA 1
ATOM 2473 C C . TYR A 1 305 ? -30.000 0.987 17.110 1.00 92.19 305 TYR A C 1
ATOM 2475 O O . TYR A 1 305 ? -28.883 0.920 16.580 1.00 92.19 305 TYR A O 1
ATOM 2483 N N . PRO A 1 306 ? -31.054 0.321 16.593 1.00 85.50 306 PRO A N 1
ATOM 2484 C CA . PRO A 1 306 ? -30.958 -0.566 15.429 1.00 85.50 306 PRO A CA 1
ATOM 2485 C C . PRO A 1 306 ? -30.386 0.095 14.167 1.00 85.50 306 PRO A C 1
ATOM 2487 O O . PRO A 1 306 ? -29.718 -0.571 13.376 1.00 85.50 306 PRO A O 1
ATOM 2490 N N . ASP A 1 307 ? -30.595 1.403 13.988 1.00 86.25 307 ASP A N 1
ATOM 2491 C CA . ASP A 1 307 ? -30.036 2.154 12.858 1.00 86.25 307 ASP A CA 1
ATOM 2492 C C . ASP A 1 307 ? -28.496 2.156 12.878 1.00 86.25 307 ASP A C 1
ATOM 2494 O O . ASP A 1 307 ? -27.869 1.909 11.851 1.00 86.25 307 ASP A O 1
ATOM 2498 N N . ILE A 1 308 ? -27.873 2.311 14.055 1.00 89.50 308 ILE A N 1
ATOM 2499 C CA . ILE A 1 308 ? -26.405 2.270 14.203 1.00 89.50 308 ILE A CA 1
ATOM 2500 C C . ILE A 1 308 ? -25.871 0.873 13.872 1.00 89.50 308 ILE A C 1
ATOM 2502 O O . ILE A 1 308 ? -24.838 0.722 13.217 1.00 89.50 308 ILE A O 1
ATOM 2506 N N . ARG A 1 309 ? -26.582 -0.177 14.301 1.00 88.38 309 ARG A N 1
ATOM 2507 C CA . ARG A 1 309 ? -26.237 -1.563 13.952 1.00 88.38 309 ARG A CA 1
ATOM 2508 C C . ARG A 1 309 ? -26.228 -1.779 12.452 1.00 88.38 309 ARG A C 1
ATOM 2510 O O . ARG A 1 309 ? -25.305 -2.411 11.939 1.00 88.38 309 ARG A O 1
ATOM 2517 N N . ARG A 1 310 ? -27.222 -1.234 11.765 1.00 86.94 310 ARG A N 1
ATOM 2518 C CA . ARG A 1 310 ? -27.335 -1.318 10.315 1.00 86.94 310 ARG A CA 1
ATOM 2519 C C . ARG A 1 310 ? -26.213 -0.562 9.610 1.00 86.94 310 ARG A C 1
ATOM 2521 O O . ARG A 1 310 ? -25.594 -1.129 8.713 1.00 86.94 310 ARG A O 1
ATOM 2528 N N . ASP A 1 311 ? -25.878 0.641 10.065 1.00 90.06 311 ASP A N 1
ATOM 2529 C CA . ASP A 1 311 ? -24.742 1.401 9.527 1.00 90.06 311 ASP A CA 1
ATOM 2530 C C . ASP A 1 311 ? -23.422 0.623 9.668 1.00 90.06 311 ASP A C 1
ATOM 2532 O O . ASP A 1 311 ? -22.635 0.549 8.723 1.00 90.06 311 ASP A O 1
ATOM 2536 N N . LEU A 1 312 ? -23.203 -0.053 10.804 1.00 90.50 312 LEU A N 1
ATOM 2537 C CA . LEU A 1 312 ? -22.040 -0.931 10.987 1.00 90.50 312 LEU A CA 1
ATOM 2538 C C . LEU A 1 312 ? -22.068 -2.162 10.074 1.00 90.50 312 LEU A C 1
ATOM 2540 O O . LEU A 1 312 ? -21.019 -2.584 9.585 1.00 90.50 312 LEU A O 1
ATOM 2544 N N . GLN A 1 313 ? -23.241 -2.751 9.827 1.00 90.88 313 GLN A N 1
ATOM 2545 C CA . GLN A 1 313 ? -23.374 -3.855 8.874 1.00 90.88 313 GLN A CA 1
ATOM 2546 C C . GLN A 1 313 ? -23.049 -3.402 7.446 1.00 90.88 313 GLN A C 1
ATOM 2548 O O . GLN A 1 313 ? -22.347 -4.118 6.736 1.00 90.88 313 GLN A O 1
ATOM 2553 N N . LEU A 1 314 ? -23.488 -2.207 7.042 1.00 90.50 314 LEU A N 1
ATOM 2554 C CA . LEU A 1 314 ? -23.161 -1.616 5.741 1.00 90.50 314 LEU A CA 1
ATOM 2555 C C . LEU A 1 314 ? -21.674 -1.267 5.627 1.00 90.50 314 LEU A C 1
ATOM 2557 O O . LEU A 1 314 ? -21.060 -1.539 4.598 1.00 90.50 314 LEU A O 1
ATOM 2561 N N . ALA A 1 315 ? -21.062 -0.744 6.690 1.00 90.88 315 ALA A N 1
ATOM 2562 C CA . ALA A 1 315 ? -19.619 -0.512 6.729 1.00 90.88 315 ALA A CA 1
ATOM 2563 C C . ALA A 1 315 ? -18.831 -1.828 6.599 1.00 90.88 315 ALA A C 1
ATOM 2565 O O . ALA A 1 315 ? -17.854 -1.906 5.850 1.00 90.88 315 ALA A O 1
ATOM 2566 N N . LYS A 1 316 ? -19.288 -2.894 7.271 1.00 89.88 316 LYS A N 1
ATOM 2567 C CA . LYS A 1 316 ? -18.717 -4.238 7.121 1.00 89.88 316 LYS A CA 1
ATOM 2568 C C . LYS A 1 316 ? -18.895 -4.769 5.698 1.00 89.88 316 LYS A C 1
ATOM 2570 O O . LYS A 1 316 ? -17.941 -5.306 5.147 1.00 89.88 316 LYS A O 1
ATOM 2575 N N . LEU A 1 317 ? -20.074 -4.601 5.101 1.00 90.50 317 LEU A N 1
ATOM 2576 C CA . LEU A 1 317 ? -20.341 -4.984 3.714 1.00 90.50 317 LEU A CA 1
ATOM 2577 C C . LEU A 1 317 ? -19.407 -4.248 2.751 1.00 90.50 317 LEU A C 1
ATOM 2579 O O . LEU A 1 317 ? -18.801 -4.887 1.902 1.00 90.50 317 LEU A O 1
ATOM 2583 N N . HIS A 1 318 ? -19.225 -2.937 2.923 1.00 93.00 318 HIS A N 1
ATOM 2584 C CA . HIS A 1 318 ? -18.281 -2.156 2.126 1.00 93.00 318 HIS A CA 1
ATOM 2585 C C . HIS A 1 318 ? -16.864 -2.740 2.193 1.00 93.00 318 HIS A C 1
ATOM 2587 O O . HIS A 1 318 ? -16.223 -2.933 1.161 1.00 93.00 318 HIS A O 1
ATOM 2593 N N . ARG A 1 319 ? -16.392 -3.096 3.397 1.00 89.62 319 ARG A N 1
ATOM 2594 C CA . ARG A 1 319 ? -15.096 -3.767 3.569 1.00 89.62 319 ARG A CA 1
ATOM 2595 C C . ARG A 1 319 ? -15.054 -5.141 2.892 1.00 89.62 319 ARG A C 1
ATOM 2597 O O . ARG A 1 319 ? -14.064 -5.466 2.253 1.00 89.62 319 ARG A O 1
ATOM 2604 N N . GLN A 1 320 ? -16.121 -5.928 2.994 1.00 89.88 320 GLN A N 1
ATOM 2605 C CA . GLN A 1 320 ? -16.197 -7.245 2.358 1.00 89.88 320 GLN A CA 1
ATOM 2606 C C . GLN A 1 320 ? -16.222 -7.165 0.831 1.00 89.88 320 GLN A C 1
ATOM 2608 O O . GLN A 1 320 ? -15.609 -8.008 0.194 1.00 89.88 320 GLN A O 1
ATOM 2613 N N . VAL A 1 321 ? -16.881 -6.164 0.242 1.00 90.62 321 VAL A N 1
ATOM 2614 C CA . VAL A 1 321 ? -16.849 -5.931 -1.212 1.00 90.62 321 VAL A CA 1
ATOM 2615 C C . VAL A 1 321 ? -15.422 -5.633 -1.664 1.00 90.62 321 VAL A C 1
ATOM 2617 O O . VAL A 1 321 ? -14.956 -6.225 -2.631 1.00 90.62 321 VAL A O 1
ATOM 2620 N N . TRP A 1 322 ? -14.709 -4.783 -0.923 1.00 90.50 322 TRP A N 1
ATOM 2621 C CA . TRP A 1 322 ? -13.289 -4.529 -1.152 1.00 90.50 322 TRP A CA 1
ATOM 2622 C C . TRP A 1 322 ? -12.447 -5.809 -1.104 1.00 90.50 322 TRP A C 1
ATOM 2624 O O . TRP A 1 322 ? -11.738 -6.120 -2.056 1.00 90.50 322 TRP A O 1
ATOM 2634 N N . ASP A 1 323 ? -12.530 -6.560 -0.009 1.00 87.56 323 ASP A N 1
ATOM 2635 C CA . ASP A 1 323 ? -11.644 -7.707 0.206 1.00 87.56 323 ASP A CA 1
ATOM 2636 C C . ASP A 1 323 ? -11.996 -8.883 -0.713 1.00 87.56 323 ASP A C 1
ATOM 2638 O O . ASP A 1 323 ? -11.110 -9.520 -1.271 1.00 87.56 323 ASP A O 1
ATOM 2642 N N . LYS A 1 324 ? -13.290 -9.180 -0.882 1.00 89.62 324 LYS A N 1
ATOM 2643 C CA . LYS A 1 324 ? -13.760 -10.356 -1.625 1.00 89.62 324 LYS A CA 1
ATOM 2644 C C . LYS A 1 324 ? -13.911 -10.072 -3.109 1.00 89.62 324 LYS A C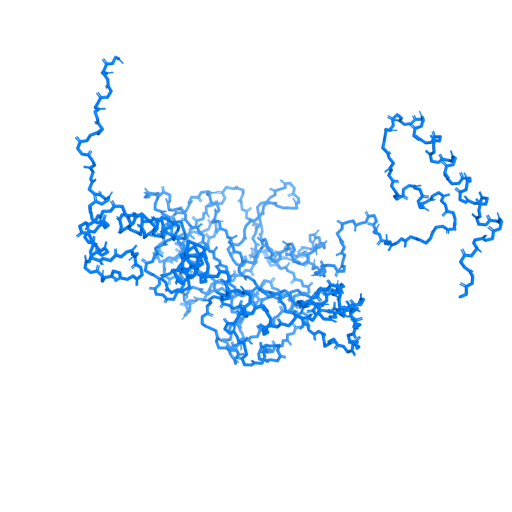 1
ATOM 2646 O O . LYS A 1 324 ? -13.291 -10.752 -3.909 1.00 89.62 324 LYS A O 1
ATOM 2651 N N . LEU A 1 325 ? -14.711 -9.075 -3.478 1.00 90.94 325 LEU A N 1
ATOM 2652 C CA . LEU A 1 325 ? -15.081 -8.874 -4.881 1.00 90.94 325 LEU A CA 1
ATOM 2653 C C . LEU A 1 325 ? -14.000 -8.149 -5.675 1.00 90.94 325 LEU A C 1
ATOM 2655 O O . LEU A 1 325 ? -13.812 -8.457 -6.845 1.00 90.94 325 LEU A O 1
ATOM 2659 N N . PHE A 1 326 ? -13.297 -7.199 -5.056 1.00 90.62 326 PHE A N 1
ATOM 2660 C CA . PHE A 1 326 ? -12.243 -6.457 -5.743 1.00 90.62 326 PHE A CA 1
ATOM 2661 C C . PHE A 1 326 ? -10.888 -7.170 -5.666 1.00 90.62 326 PHE A C 1
ATOM 2663 O O . PHE A 1 326 ? -10.310 -7.462 -6.703 1.00 90.62 326 PHE A O 1
ATOM 2670 N N . PHE A 1 327 ? -10.388 -7.490 -4.466 1.00 87.31 327 PHE A N 1
ATOM 2671 C CA . PHE A 1 327 ? -9.037 -8.056 -4.328 1.00 87.31 327 PHE A CA 1
ATOM 2672 C C . PHE A 1 327 ? -8.928 -9.569 -4.560 1.00 87.31 327 PHE A C 1
ATOM 2674 O O . PHE A 1 327 ? -7.899 -10.011 -5.053 1.00 87.31 327 PHE A O 1
ATOM 2681 N N . GLN A 1 328 ? -9.919 -10.375 -4.161 1.00 86.94 328 GLN A N 1
ATOM 2682 C CA . GLN A 1 328 ? -9.793 -11.844 -4.198 1.00 86.94 328 GLN A CA 1
ATOM 2683 C C . GLN A 1 328 ? -10.437 -12.478 -5.430 1.00 86.94 328 GLN A C 1
ATOM 2685 O O . GLN A 1 328 ? -9.868 -13.391 -6.018 1.00 86.94 328 GLN A O 1
ATOM 2690 N N . GLU A 1 329 ? -11.639 -12.037 -5.794 1.00 88.31 329 GLU A N 1
ATOM 2691 C CA . GLU A 1 329 ? -12.394 -12.596 -6.918 1.00 88.31 329 GLU A CA 1
ATOM 2692 C C . GLU A 1 329 ? -12.218 -11.786 -8.212 1.00 88.31 329 GLU A C 1
ATOM 2694 O O . GLU A 1 329 ? -12.611 -12.274 -9.268 1.00 88.31 329 GLU A O 1
ATOM 2699 N N . GLU A 1 330 ? -11.649 -10.573 -8.138 1.00 86.00 330 GLU A N 1
ATOM 2700 C CA . GLU A 1 330 ? -11.453 -9.649 -9.272 1.00 86.00 330 GLU A CA 1
ATOM 2701 C C . GLU A 1 330 ? -12.714 -9.473 -10.147 1.00 86.00 330 GLU A C 1
ATOM 2703 O O . GLU A 1 330 ? -12.646 -9.378 -11.369 1.00 86.00 330 GLU A O 1
ATOM 2708 N N . VAL A 1 331 ? -13.897 -9.452 -9.519 1.00 90.94 331 VAL A N 1
ATOM 2709 C CA . VAL A 1 331 ? -15.195 -9.277 -10.201 1.00 90.94 331 VAL A CA 1
ATOM 2710 C C . VAL A 1 331 ? -15.433 -7.817 -10.583 1.00 90.94 331 VAL A C 1
ATOM 2712 O O . VAL A 1 331 ? -16.178 -7.540 -11.518 1.00 90.94 331 VAL A O 1
ATOM 2715 N N . LEU A 1 332 ? -14.849 -6.891 -9.821 1.00 90.00 332 LEU A N 1
ATOM 2716 C CA . LEU A 1 332 ? -14.919 -5.457 -10.079 1.00 90.00 332 LEU A CA 1
ATOM 2717 C C . LEU A 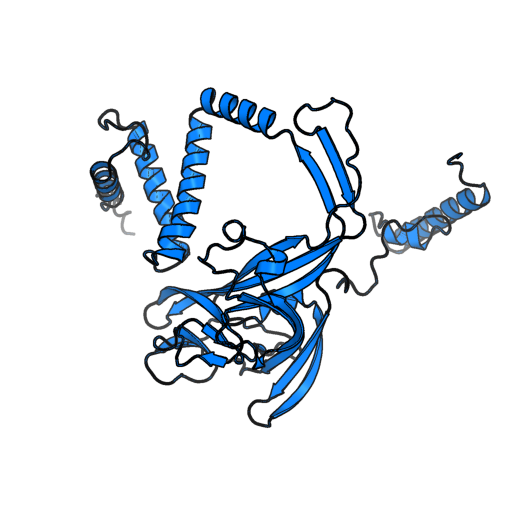1 332 ? -13.662 -5.019 -10.831 1.00 90.00 332 LEU A C 1
ATOM 2719 O O . LEU A 1 332 ? -12.553 -5.180 -10.318 1.00 90.00 332 LEU A O 1
ATOM 2723 N N . ASP A 1 333 ? -13.845 -4.418 -12.006 1.00 87.88 333 ASP A N 1
ATOM 2724 C CA . ASP A 1 333 ? -12.754 -4.094 -12.934 1.00 87.88 333 ASP A CA 1
ATOM 2725 C C . ASP A 1 333 ? -11.883 -2.938 -12.420 1.00 87.88 333 ASP A C 1
ATOM 2727 O O . ASP A 1 333 ? -10.695 -2.817 -12.750 1.00 87.88 333 ASP A O 1
ATOM 2731 N N . HIS A 1 334 ? -12.465 -2.053 -11.601 1.00 91.69 334 HIS A N 1
ATOM 2732 C CA . HIS A 1 334 ? -11.741 -0.925 -11.037 1.00 91.69 334 HIS A CA 1
ATOM 2733 C C . HIS A 1 334 ? -12.224 -0.480 -9.653 1.00 91.69 334 HIS A C 1
ATOM 2735 O O . HIS A 1 334 ? -13.390 -0.589 -9.277 1.00 91.69 334 HIS A O 1
ATOM 2741 N N . VAL A 1 335 ? -11.316 0.153 -8.905 1.00 90.12 335 VAL A N 1
ATOM 2742 C CA . VAL A 1 335 ? -11.567 0.630 -7.534 1.00 90.12 335 VAL A CA 1
ATOM 2743 C C . VAL A 1 335 ? -12.794 1.541 -7.421 1.00 90.12 335 VAL A C 1
ATOM 2745 O O . VAL A 1 335 ? -13.534 1.495 -6.436 1.00 90.12 335 VAL A O 1
ATOM 2748 N N . TYR A 1 336 ? -13.048 2.363 -8.443 1.00 90.69 336 TYR A N 1
ATOM 2749 C CA . TYR A 1 336 ? -14.186 3.280 -8.438 1.00 90.69 336 TYR A CA 1
ATOM 2750 C C . TYR A 1 336 ? -15.551 2.590 -8.583 1.00 90.69 336 TYR A C 1
ATOM 2752 O O . TYR A 1 336 ? -16.552 3.282 -8.438 1.00 90.69 336 TYR A O 1
ATOM 2760 N N . GLU A 1 337 ? -15.622 1.273 -8.825 1.00 91.50 337 GLU A N 1
ATOM 2761 C CA . GLU A 1 337 ? -16.888 0.520 -8.844 1.00 91.50 337 GLU A CA 1
ATOM 2762 C C . GLU A 1 337 ? -17.343 0.107 -7.446 1.00 91.50 337 GLU A C 1
ATOM 2764 O O . GLU A 1 337 ? -18.541 -0.059 -7.213 1.00 91.50 337 GLU A O 1
ATOM 2769 N N . VAL A 1 338 ? -16.416 0.008 -6.486 1.00 90.00 338 VAL A N 1
ATOM 2770 C CA . VAL A 1 338 ? -16.717 -0.483 -5.134 1.00 90.00 338 VAL A CA 1
ATOM 2771 C C . VAL A 1 338 ? -17.763 0.393 -4.443 1.00 90.00 338 VAL A C 1
ATOM 2773 O O . VAL A 1 338 ? -18.769 -0.104 -3.933 1.00 90.00 338 VAL A O 1
ATOM 2776 N N . GLN A 1 339 ? -17.562 1.714 -4.452 1.00 91.31 339 GLN A N 1
ATOM 2777 C CA . GLN A 1 339 ? -18.489 2.638 -3.801 1.00 91.31 339 GLN A CA 1
ATOM 2778 C C . GLN A 1 339 ? -19.866 2.666 -4.491 1.00 91.31 339 GLN A C 1
ATOM 2780 O O . GLN A 1 339 ? -20.866 2.554 -3.778 1.00 91.31 339 GLN A O 1
ATOM 2785 N N . PRO A 1 340 ? -19.978 2.781 -5.831 1.00 91.56 340 PRO A N 1
ATOM 2786 C CA . PRO A 1 340 ? -21.241 2.590 -6.535 1.00 91.56 340 PRO A CA 1
ATOM 2787 C C . PRO A 1 340 ? -21.919 1.266 -6.199 1.00 91.56 340 PRO A C 1
ATOM 2789 O O . PRO A 1 340 ? -23.097 1.283 -5.854 1.00 91.56 340 PRO A O 1
ATOM 2792 N N . PHE A 1 341 ? -21.212 0.136 -6.241 1.00 91.38 341 PHE A N 1
ATOM 2793 C CA . PHE A 1 341 ? -21.783 -1.178 -5.936 1.00 91.38 341 PHE A CA 1
ATOM 2794 C C . PHE A 1 341 ? -22.427 -1.199 -4.542 1.00 91.38 341 PHE A C 1
ATOM 2796 O O . PHE A 1 341 ? -23.599 -1.546 -4.385 1.00 91.38 341 PHE A O 1
ATOM 2803 N N . VAL A 1 342 ? -21.703 -0.712 -3.532 1.00 91.88 342 VAL A N 1
ATOM 2804 C CA . VAL A 1 342 ? -22.216 -0.595 -2.161 1.00 91.88 342 VAL A CA 1
ATOM 2805 C C . VAL A 1 342 ? -23.391 0.381 -2.082 1.00 91.88 342 VAL A C 1
ATOM 2807 O O . VAL A 1 342 ? -24.383 0.083 -1.422 1.00 91.88 342 VAL A O 1
ATOM 2810 N N . ASN A 1 343 ? -23.336 1.517 -2.780 1.00 92.12 343 ASN A N 1
ATOM 2811 C CA . ASN A 1 343 ? -24.427 2.494 -2.801 1.00 92.12 343 ASN A CA 1
ATOM 2812 C C . ASN A 1 343 ? -25.722 1.916 -3.383 1.00 92.12 343 ASN A C 1
ATOM 2814 O O . ASN A 1 343 ? -26.803 2.247 -2.897 1.00 92.12 343 ASN A O 1
ATOM 2818 N N . HIS A 1 344 ? -25.634 1.039 -4.384 1.00 92.00 344 HIS A N 1
ATOM 2819 C CA . HIS A 1 344 ? -26.809 0.346 -4.906 1.00 92.00 344 HIS A CA 1
ATOM 2820 C C . HIS A 1 344 ? -27.416 -0.591 -3.854 1.00 92.00 344 HIS A C 1
ATOM 2822 O O . HIS A 1 344 ? -28.630 -0.584 -3.658 1.00 92.00 344 HIS A O 1
ATOM 2828 N N . LEU A 1 345 ? -26.589 -1.320 -3.097 1.00 92.25 345 LEU A N 1
ATOM 2829 C CA . LEU A 1 345 ? -27.070 -2.146 -1.983 1.00 92.25 345 LEU A CA 1
ATOM 2830 C C . LEU A 1 345 ? -27.672 -1.297 -0.853 1.00 92.25 345 LEU A C 1
ATOM 2832 O O . LEU A 1 345 ? -28.706 -1.666 -0.303 1.00 92.25 345 LEU A O 1
ATOM 2836 N N . VAL A 1 346 ? -27.104 -0.121 -0.563 1.00 92.06 346 VAL A N 1
ATOM 2837 C CA . VAL A 1 346 ? -27.693 0.866 0.363 1.00 92.06 346 VAL A CA 1
ATOM 2838 C C . VAL A 1 346 ? -29.051 1.369 -0.148 1.00 92.06 346 VAL A C 1
ATOM 2840 O O . VAL A 1 346 ? -29.976 1.576 0.641 1.00 92.06 346 VAL A O 1
ATOM 2843 N N . ALA A 1 347 ? -29.210 1.550 -1.460 1.00 91.00 347 ALA A N 1
ATOM 2844 C CA . ALA A 1 347 ? -30.478 1.959 -2.055 1.00 91.00 347 ALA A CA 1
ATOM 2845 C C . ALA A 1 347 ? -31.549 0.858 -1.947 1.00 91.00 347 ALA A C 1
ATOM 2847 O O . ALA A 1 347 ? -32.685 1.158 -1.571 1.00 91.00 347 ALA A O 1
ATOM 2848 N N . VAL A 1 348 ? -31.187 -0.408 -2.186 1.00 91.38 348 VAL A N 1
ATOM 2849 C CA . VAL A 1 348 ? -32.067 -1.568 -1.933 1.00 91.38 348 VAL A CA 1
ATOM 2850 C C . VAL A 1 348 ? -32.460 -1.622 -0.461 1.00 91.38 348 VAL A C 1
ATOM 2852 O O . VAL A 1 348 ? -33.637 -1.691 -0.124 1.00 91.38 348 VAL A O 1
ATOM 2855 N N . ASP A 1 349 ? -31.488 -1.484 0.432 1.00 92.00 349 ASP A N 1
ATOM 2856 C CA . ASP A 1 349 ? -31.694 -1.475 1.876 1.00 92.00 349 ASP A CA 1
ATOM 2857 C C . ASP A 1 349 ? -32.615 -0.328 2.340 1.00 92.00 349 ASP A C 1
ATOM 2859 O O . ASP A 1 349 ? -33.357 -0.447 3.317 1.00 92.00 349 ASP A O 1
ATOM 2863 N N . TYR A 1 350 ? -32.592 0.811 1.647 1.00 90.06 350 TYR A N 1
ATOM 2864 C CA . TYR A 1 350 ? -33.537 1.903 1.861 1.00 90.06 350 TYR A CA 1
ATOM 2865 C C . TYR A 1 350 ? -34.944 1.572 1.339 1.00 90.06 350 TYR A C 1
ATOM 2867 O O . TYR A 1 350 ? -35.926 1.947 1.984 1.00 90.06 350 TYR A O 1
ATOM 2875 N N . ARG A 1 351 ? -35.058 0.867 0.205 1.00 89.00 351 ARG A N 1
ATOM 2876 C CA . ARG A 1 351 ? -36.338 0.415 -0.368 1.00 89.00 351 ARG A CA 1
ATOM 2877 C C . ARG A 1 351 ? -37.023 -0.615 0.523 1.00 89.00 351 ARG A C 1
ATOM 2879 O O . ARG A 1 351 ? -38.189 -0.403 0.843 1.00 89.00 351 ARG A O 1
ATOM 2886 N N . CYS A 1 352 ? -36.285 -1.621 1.001 1.00 88.12 352 CYS A N 1
ATOM 2887 C CA . CYS A 1 352 ? -36.752 -2.618 1.972 1.00 88.12 352 CYS A CA 1
ATOM 2888 C C . CYS A 1 352 ? -37.476 -1.983 3.169 1.00 88.12 352 CYS A C 1
ATOM 2890 O O . CYS A 1 352 ? -38.504 -2.472 3.608 1.00 88.12 352 CYS A O 1
ATOM 2892 N N . ARG A 1 353 ? -36.998 -0.830 3.650 1.00 86.62 353 ARG A N 1
ATOM 2893 C CA . ARG A 1 353 ? -37.606 -0.134 4.796 1.00 86.62 353 ARG A CA 1
ATOM 2894 C C . ARG A 1 353 ? -38.796 0.763 4.476 1.00 86.62 353 ARG A C 1
ATOM 2896 O O . ARG A 1 353 ? -39.496 1.180 5.394 1.00 86.62 353 ARG A O 1
ATOM 2903 N N . ARG A 1 354 ? -38.941 1.209 3.226 1.00 86.19 354 ARG A N 1
ATOM 2904 C CA . ARG A 1 354 ? -39.987 2.181 2.846 1.00 86.19 354 ARG A CA 1
ATOM 2905 C C . ARG A 1 354 ? -41.150 1.547 2.109 1.00 86.19 354 ARG A C 1
ATOM 2907 O O . ARG A 1 354 ? -42.178 2.204 1.976 1.00 86.19 354 ARG A O 1
ATOM 2914 N N . ASP A 1 355 ? -40.964 0.348 1.579 1.00 82.44 355 ASP A N 1
ATOM 2915 C CA . ASP A 1 355 ? -41.976 -0.356 0.813 1.00 82.44 355 ASP A CA 1
ATOM 2916 C C . ASP A 1 355 ? -42.529 -1.519 1.636 1.00 82.44 355 ASP A C 1
ATOM 2918 O O . ASP A 1 355 ? -41.920 -2.582 1.701 1.00 82.44 355 ASP A O 1
ATOM 2922 N N . ASP A 1 356 ? -43.707 -1.321 2.231 1.00 73.75 356 ASP A N 1
ATOM 2923 C CA . ASP A 1 356 ? -44.406 -2.331 3.044 1.00 73.75 356 ASP A CA 1
ATOM 2924 C C . ASP A 1 356 ? -44.766 -3.610 2.249 1.00 73.75 356 ASP A C 1
ATOM 2926 O O . ASP A 1 356 ? -45.311 -4.562 2.807 1.00 73.75 356 ASP A O 1
ATOM 2930 N N . GLN A 1 357 ? -44.525 -3.631 0.930 1.00 74.44 357 GLN A N 1
ATOM 2931 C CA . GLN A 1 357 ? -44.724 -4.797 0.066 1.00 74.44 357 GLN A CA 1
ATOM 2932 C C . GLN A 1 357 ? -43.518 -5.743 0.018 1.00 74.44 357 GLN A C 1
ATOM 2934 O O . GLN A 1 357 ? -43.641 -6.841 -0.528 1.00 74.44 357 GLN A O 1
ATOM 2939 N N . LEU A 1 358 ? -42.361 -5.335 0.545 1.00 76.94 358 LEU A N 1
ATOM 2940 C CA . LEU A 1 358 ? -41.188 -6.198 0.652 1.00 76.94 358 LEU A CA 1
ATOM 2941 C C . LEU A 1 358 ? -41.236 -6.950 1.986 1.00 76.94 358 LEU A C 1
ATOM 2943 O O . LEU A 1 358 ? -41.403 -6.350 3.039 1.00 76.94 358 LEU A O 1
ATOM 2947 N N . GLU A 1 359 ? -41.078 -8.276 1.947 1.00 76.38 359 GLU A N 1
ATOM 2948 C CA . GLU A 1 359 ? -41.071 -9.107 3.164 1.00 76.38 359 GLU A CA 1
ATOM 2949 C C . GLU A 1 359 ? -39.814 -8.898 4.025 1.00 76.38 359 GLU A C 1
ATOM 2951 O O . GLU A 1 359 ? -39.802 -9.255 5.201 1.00 76.38 359 GLU A O 1
ATOM 2956 N N . ALA A 1 360 ? -38.749 -8.339 3.446 1.00 82.81 360 ALA A N 1
ATOM 2957 C CA . ALA A 1 360 ? -37.487 -8.098 4.127 1.00 82.81 360 ALA A CA 1
ATOM 2958 C C . ALA A 1 360 ? -37.367 -6.639 4.576 1.00 82.81 360 ALA A C 1
ATOM 2960 O O . ALA A 1 360 ? -37.401 -5.729 3.753 1.00 82.81 360 ALA A O 1
ATOM 2961 N N . ASP A 1 361 ? -37.091 -6.434 5.865 1.00 83.25 361 ASP A N 1
ATOM 2962 C CA . ASP A 1 361 ? -36.921 -5.097 6.453 1.00 83.25 361 ASP A CA 1
ATOM 2963 C C . ASP A 1 361 ? -35.565 -4.445 6.114 1.00 83.25 361 ASP A C 1
ATOM 2965 O O . ASP A 1 361 ? -35.363 -3.247 6.317 1.00 83.25 361 ASP A O 1
ATOM 2969 N N . THR A 1 362 ? -34.595 -5.225 5.621 1.00 88.38 362 THR A N 1
ATOM 2970 C CA . THR A 1 362 ? -33.239 -4.762 5.272 1.00 88.38 362 THR A CA 1
ATOM 2971 C C . THR A 1 362 ? -32.669 -5.567 4.109 1.00 88.38 362 THR A C 1
ATOM 2973 O O . THR A 1 362 ? -33.103 -6.694 3.861 1.00 88.38 362 THR A O 1
ATOM 2976 N N . VAL A 1 363 ? -31.631 -5.043 3.449 1.00 90.56 363 VAL A N 1
ATOM 2977 C CA . VAL A 1 363 ? -30.898 -5.802 2.412 1.00 90.56 363 VAL A CA 1
ATOM 2978 C C . VAL A 1 363 ? -30.248 -7.073 2.970 1.00 90.56 363 VAL A C 1
ATOM 2980 O O . VAL A 1 363 ? -30.104 -8.056 2.259 1.00 90.56 363 VAL A O 1
ATOM 2983 N N . PHE A 1 364 ? -29.905 -7.090 4.262 1.00 90.75 364 PHE A N 1
ATOM 2984 C CA . PHE A 1 364 ? -29.282 -8.241 4.924 1.00 90.75 364 PHE A CA 1
ATOM 2985 C C . PHE A 1 364 ? -30.265 -9.370 5.253 1.00 90.75 364 PHE A C 1
ATOM 2987 O O . PHE A 1 364 ? -29.833 -10.485 5.541 1.00 90.75 364 PHE A O 1
ATOM 2994 N N . ALA A 1 365 ? -31.565 -9.075 5.259 1.00 88.94 365 ALA A N 1
ATOM 2995 C CA . ALA A 1 365 ? -32.631 -10.053 5.463 1.00 88.94 365 ALA A CA 1
ATOM 2996 C C . ALA A 1 365 ? -33.284 -10.493 4.142 1.00 88.94 365 ALA A C 1
ATOM 2998 O O . ALA A 1 365 ? -34.054 -11.450 4.138 1.00 88.94 365 ALA A O 1
ATOM 2999 N N . ALA A 1 366 ? -32.995 -9.794 3.042 1.00 89.88 366 ALA A N 1
ATOM 3000 C CA . ALA A 1 366 ? -33.514 -10.110 1.722 1.00 89.88 366 ALA A CA 1
ATOM 3001 C C . ALA A 1 366 ? -32.766 -11.299 1.104 1.00 89.88 366 ALA A C 1
ATOM 3003 O O . ALA A 1 366 ? -31.555 -11.453 1.279 1.00 89.88 366 ALA A O 1
ATOM 3004 N N . ASP A 1 367 ? -33.485 -12.127 0.349 1.00 90.94 367 ASP A N 1
ATOM 3005 C CA . ASP A 1 367 ? -32.856 -13.111 -0.525 1.00 90.94 367 ASP A CA 1
ATOM 3006 C C . ASP A 1 367 ? -32.254 -12.444 -1.775 1.00 90.94 367 ASP A C 1
ATOM 3008 O O . ASP A 1 367 ? -32.561 -11.301 -2.125 1.00 90.94 367 ASP A O 1
ATOM 3012 N N . ILE A 1 368 ? -31.363 -13.168 -2.456 1.00 91.00 368 ILE A N 1
ATOM 3013 C CA . ILE A 1 368 ? -30.648 -12.653 -3.632 1.00 91.00 368 ILE A CA 1
ATOM 3014 C C . ILE A 1 368 ? -31.626 -12.255 -4.744 1.00 91.00 368 ILE A C 1
ATOM 3016 O O . ILE A 1 368 ? -31.424 -11.227 -5.383 1.00 91.00 368 ILE A O 1
ATOM 3020 N N . GLU A 1 369 ? -32.697 -13.024 -4.959 1.00 91.75 369 GLU A N 1
ATOM 3021 C CA . GLU A 1 369 ? -33.698 -12.728 -5.993 1.00 91.75 369 GLU A CA 1
ATOM 3022 C C . GLU A 1 369 ? -34.397 -11.385 -5.738 1.00 91.75 369 GLU A C 1
ATOM 3024 O O . GLU A 1 369 ? -34.567 -10.584 -6.659 1.00 91.75 369 GLU A O 1
ATOM 3029 N N . THR A 1 370 ? -34.744 -11.096 -4.482 1.00 89.00 370 THR A N 1
ATOM 3030 C CA . THR A 1 370 ? -35.325 -9.812 -4.073 1.00 89.00 370 THR A CA 1
ATOM 3031 C C . THR A 1 370 ? -34.338 -8.667 -4.262 1.00 89.00 370 THR A C 1
ATOM 3033 O O . THR A 1 370 ? -34.728 -7.615 -4.772 1.00 89.00 370 THR A O 1
ATOM 3036 N N . ILE A 1 371 ? -33.067 -8.866 -3.895 1.00 91.38 371 ILE A N 1
ATOM 3037 C CA . ILE A 1 371 ? -32.019 -7.854 -4.082 1.00 91.38 371 ILE A CA 1
ATOM 3038 C C . ILE A 1 371 ? -31.859 -7.534 -5.570 1.00 91.38 371 ILE A C 1
ATOM 3040 O O . ILE A 1 371 ? -31.925 -6.366 -5.945 1.00 91.38 371 ILE A O 1
ATOM 3044 N N . VAL A 1 372 ? -31.707 -8.552 -6.422 1.00 91.31 372 VAL A N 1
ATOM 3045 C CA . VAL A 1 372 ? -31.546 -8.381 -7.875 1.00 91.31 372 VAL A CA 1
ATOM 3046 C C . VAL A 1 372 ? -32.752 -7.665 -8.476 1.00 91.31 372 VAL A C 1
ATOM 3048 O O . VAL A 1 372 ? -32.574 -6.682 -9.190 1.00 91.31 372 VAL A O 1
ATOM 3051 N N . ARG A 1 373 ? -33.976 -8.075 -8.126 1.00 89.69 373 ARG A N 1
ATOM 3052 C CA . ARG A 1 373 ? -35.202 -7.427 -8.616 1.00 89.69 373 ARG A CA 1
ATOM 3053 C C . ARG A 1 373 ? -35.269 -5.943 -8.248 1.00 89.69 373 ARG A C 1
ATOM 3055 O O . ARG A 1 373 ? -35.650 -5.119 -9.078 1.00 89.69 373 ARG A O 1
ATOM 3062 N N . GLU A 1 374 ? -34.929 -5.579 -7.009 1.00 89.75 374 GLU A N 1
ATOM 3063 C CA . GLU A 1 374 ? -34.937 -4.167 -6.606 1.00 89.75 374 GLU A CA 1
ATOM 3064 C C . GLU A 1 374 ? -33.784 -3.379 -7.239 1.00 89.75 374 GLU A C 1
ATOM 3066 O O . GLU A 1 374 ? -33.975 -2.212 -7.577 1.00 89.75 374 GLU A O 1
ATOM 3071 N N . LEU A 1 375 ? -32.618 -3.997 -7.455 1.00 90.19 375 LEU A N 1
ATOM 3072 C CA . LEU A 1 375 ? -31.526 -3.383 -8.215 1.00 90.19 375 LEU A CA 1
ATOM 3073 C C . LEU A 1 375 ? -31.947 -3.093 -9.657 1.00 90.19 375 LEU A C 1
ATOM 3075 O O . LEU A 1 375 ? -31.788 -1.963 -10.109 1.00 90.19 375 LEU A O 1
ATOM 3079 N N . GLU A 1 376 ? -32.535 -4.068 -10.354 1.00 88.81 376 GLU A N 1
ATOM 3080 C CA . GLU A 1 376 ? -33.054 -3.894 -11.716 1.00 88.81 376 GLU A CA 1
ATOM 3081 C C . GLU A 1 376 ? -34.052 -2.736 -11.775 1.00 88.81 376 GLU A C 1
ATOM 3083 O O . GLU A 1 376 ? -33.911 -1.836 -12.599 1.00 88.81 376 GLU A O 1
ATOM 3088 N N . ARG A 1 377 ? -34.994 -2.684 -10.827 1.00 84.69 377 ARG A N 1
ATOM 3089 C CA . ARG A 1 377 ? -35.972 -1.594 -10.722 1.00 84.69 377 ARG A CA 1
ATOM 3090 C C . ARG A 1 377 ? -35.332 -0.222 -10.479 1.00 84.69 377 ARG A C 1
ATOM 3092 O O . ARG A 1 377 ? -35.857 0.783 -10.951 1.00 84.69 377 ARG A O 1
ATOM 3099 N N . LEU A 1 378 ? -34.250 -0.152 -9.704 1.00 81.94 378 LEU A N 1
ATOM 3100 C CA . LEU A 1 378 ? -33.521 1.097 -9.443 1.00 81.94 378 LEU A CA 1
ATOM 3101 C C . LEU A 1 378 ? -32.677 1.544 -10.645 1.00 81.94 378 LEU A C 1
ATOM 3103 O O . LEU A 1 378 ? -32.420 2.739 -10.792 1.00 81.94 378 LEU A O 1
ATOM 3107 N N . LEU A 1 379 ? -32.252 0.592 -11.476 1.00 77.00 379 LEU A N 1
ATOM 3108 C CA . LEU A 1 379 ? -31.444 0.809 -12.674 1.00 77.00 379 LEU A CA 1
ATOM 3109 C C . LEU A 1 379 ? -32.287 1.012 -13.942 1.00 77.00 379 LEU A C 1
ATOM 3111 O O . LEU A 1 379 ? -31.756 1.481 -14.951 1.00 77.00 379 LEU A O 1
ATOM 3115 N N . GLU A 1 380 ? -33.588 0.702 -13.912 1.00 71.50 380 GLU A N 1
ATOM 3116 C CA . GLU A 1 380 ? -34.503 1.037 -15.000 1.00 71.50 380 GLU A CA 1
ATOM 3117 C C . GLU A 1 380 ? -34.458 2.553 -15.262 1.00 71.50 380 GLU A C 1
ATOM 3119 O O . GLU A 1 380 ? -34.693 3.351 -14.346 1.00 71.50 380 GLU A O 1
ATOM 3124 N N . PRO A 1 381 ? -34.169 2.994 -16.503 1.00 52.31 381 PRO A N 1
ATOM 3125 C CA . PRO A 1 381 ? -34.168 4.410 -16.823 1.00 52.31 381 PRO A CA 1
ATOM 3126 C C . PRO A 1 381 ? -35.560 4.961 -16.534 1.00 52.31 381 PRO A C 1
ATOM 3128 O O . PRO A 1 381 ? -36.548 4.565 -17.154 1.00 52.31 381 PRO A O 1
ATOM 3131 N N . GLY A 1 382 ? -35.647 5.872 -15.565 1.00 48.22 382 GLY A N 1
ATOM 3132 C CA . GLY A 1 382 ? -36.907 6.512 -15.230 1.00 48.22 382 GLY A CA 1
ATOM 3133 C C . GLY A 1 382 ? -37.508 7.130 -16.490 1.00 48.22 382 GLY A C 1
ATOM 3134 O O . GLY A 1 382 ? -36.897 7.999 -17.110 1.00 48.22 382 GLY A O 1
ATOM 3135 N N . ASN A 1 383 ? -38.726 6.724 -16.848 1.00 42.47 383 ASN A N 1
ATOM 3136 C CA . ASN A 1 383 ? -39.537 7.311 -17.924 1.00 42.47 383 ASN A CA 1
ATOM 3137 C C . ASN A 1 383 ? -39.959 8.779 -17.631 1.00 42.47 383 ASN A C 1
ATOM 3139 O O . ASN A 1 383 ? -41.054 9.198 -17.993 1.00 42.47 383 ASN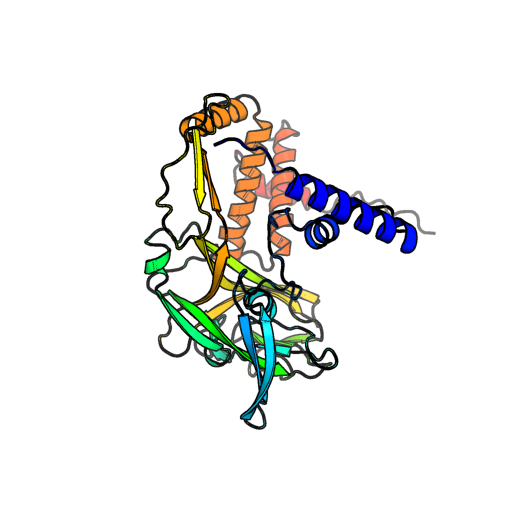 A O 1
ATOM 3143 N N . GLY A 1 384 ? -39.130 9.562 -16.934 1.00 40.03 384 GLY A N 1
ATOM 3144 C CA . GLY A 1 384 ? -39.498 10.833 -16.313 1.00 40.03 384 GLY A CA 1
ATOM 3145 C C . GLY A 1 384 ? -38.386 11.879 -16.234 1.00 40.03 384 GLY A C 1
ATOM 3146 O O . GLY A 1 384 ? -38.525 12.826 -15.467 1.00 40.03 384 GLY A O 1
ATOM 3147 N N . LEU A 1 385 ? -37.311 11.772 -17.024 1.00 38.62 385 LEU A N 1
ATOM 3148 C CA . LEU A 1 385 ? -36.581 12.981 -17.418 1.00 38.62 385 LEU A CA 1
ATOM 3149 C C . LEU A 1 385 ? -37.385 13.644 -18.536 1.00 38.62 385 LEU A C 1
ATOM 3151 O O . LEU A 1 385 ? -37.151 13.413 -19.723 1.00 38.62 385 LEU A O 1
ATOM 3155 N N . GLU A 1 386 ? -38.392 14.426 -18.134 1.00 37.41 386 GLU A N 1
ATOM 3156 C CA . GLU A 1 386 ? -39.025 15.397 -19.017 1.00 37.41 386 GLU A CA 1
ATOM 3157 C C . GLU A 1 386 ? -37.919 16.196 -19.704 1.00 37.41 386 GLU A C 1
ATOM 3159 O O . GLU A 1 386 ? -37.080 16.835 -19.066 1.00 37.41 386 GLU A O 1
ATOM 3164 N N . GLN A 1 387 ? -37.913 16.109 -21.030 1.00 34.16 387 GLN A N 1
ATOM 3165 C CA . GLN A 1 387 ? -37.137 16.972 -21.894 1.00 34.16 387 GLN A CA 1
ATOM 3166 C C . GLN A 1 387 ? -37.428 18.416 -21.479 1.00 34.16 387 GLN A C 1
ATOM 3168 O O . GLN A 1 387 ? -38.533 18.920 -21.683 1.00 34.16 387 GLN A O 1
ATOM 3173 N N . GLY A 1 388 ? -36.442 19.069 -20.860 1.00 32.41 388 GLY A N 1
ATOM 3174 C CA . GLY A 1 388 ? -36.485 20.507 -20.637 1.00 32.41 388 GLY A CA 1
ATOM 3175 C C . GLY A 1 388 ? -36.757 21.212 -21.971 1.00 32.41 388 GLY A C 1
ATOM 3176 O O . GLY A 1 388 ? -36.287 20.743 -23.014 1.00 32.41 388 GLY A O 1
ATOM 3177 N N . PRO A 1 389 ? -37.556 22.290 -21.971 1.00 32.50 389 PRO A N 1
ATOM 3178 C CA . PRO A 1 389 ? -38.064 22.872 -23.199 1.00 32.50 389 PRO A CA 1
ATOM 3179 C C . PRO A 1 389 ? -36.902 23.342 -24.068 1.00 32.50 389 PRO A C 1
ATOM 3181 O O . PRO A 1 389 ? -35.998 24.037 -23.606 1.00 32.50 389 PRO A O 1
ATOM 3184 N N . SER A 1 390 ? -36.953 22.956 -25.339 1.00 34.81 390 SER A N 1
ATOM 3185 C CA . SER A 1 390 ? -36.066 23.466 -26.374 1.00 34.81 390 SER A CA 1
ATOM 3186 C C . SER A 1 390 ? -36.178 24.991 -26.432 1.00 34.81 390 SER A C 1
ATOM 3188 O O . SER A 1 390 ? -37.254 25.515 -26.737 1.00 34.81 390 SER A O 1
ATOM 3190 N N . VAL A 1 391 ? -35.073 25.687 -26.162 1.00 36.25 391 VAL A N 1
ATOM 3191 C CA . VAL A 1 391 ? -34.834 27.073 -26.586 1.00 36.25 391 VAL A CA 1
ATOM 3192 C C . VAL A 1 391 ? -33.444 27.153 -27.183 1.00 36.25 391 VAL A C 1
ATOM 3194 O O . VAL A 1 391 ? -32.494 26.723 -26.491 1.00 36.25 391 VAL A O 1
#

Secondary structure (DSSP, 8-state):
------HHHHHHHHHHHHHHHHHHHHHT--S--HHHHHTT-TT---S----SS-S-TTTT-EEEEEEE-TTT--EEEEEEEEHHHHHHHHSTT-EEEETGGGEEEEE--EE-SSSTTEEE-GGGEEEEEEEETHHHHTT--TTT-SS---GGGEEEEEEEEEEEEEEPTT--EEEETTTTEEEESSPPSSSEEEEETPPPEEEEEEEEEE-S---SPPEEPPTT-SSEEEEEEEEEEEEEEEEEEEEEEEE-TTT--EEEEEEEEE-TTSS-EEEEEEEEEEEEEEEEE-HHHHHHHHHHHHHH-HHHHHHHHHHHHHHHIIIIIIIIS--SSSHHHHHHHHHHHHHHHHHHHH-TT-S-SSTTTS-HHHHHHHHHHHHS--TT---PPP-

Radius of gyration: 28.14 Å; chains: 1; bounding box: 72×64×72 Å